Protein 5I1K (pdb70)

Foldseek 3Di:
DKAKAKPDQEAAEAFFAKDKIKIFIPWWAQLQFKWKWWDAPPDDTDTADGSQFHGDPPHDPQWGKDDTIGIIIIMRHGHDLVRFTKMKMWGDRDPPTDIYPIYGYAYDDDFDFWDKDKDWFDPVVLVVFKTKIKMKTPFGPDPDKDKWKAFQNRTDDDQKDKDKDDQDSPRRGIMMMMIGMDTSVVVVVTFKIKIWMDDPPDPHIDIDIGTDD/DWAKAKDAAAEEEFFAKDKIKIAIDPDQLQVWKKWKWWAAVPGDIHTAWIARQVVGDIDGDPVNVVQWDWGHDSVRRMIMIMGNGDDQVSFTWMKMFTPPVDGDYIYPTYGYGYHNDDADAWDKDWQAWPCKTKIWIKTDFGDDDDKDKDKPVPPDDPQKDKDDWDQDPVRGTMTMIMGMDGNVCQVPDWIWMWMADVVNRDTDIDIHHHD

B-factor: mean 20.04, std 10.64, range [7.83, 86.42]

Radius of gyration: 24.23 Å; Cα contacts (8 Å, |Δi|>4): 1144; chains: 2; bounding box: 57×69×51 Å

Sequence (424 aa):
EIVLTQSPGTLSLSPGERATLSCRASQSVSSSYLAWYQQKPGQAPRLLIYGASSRATGIPDRFSGS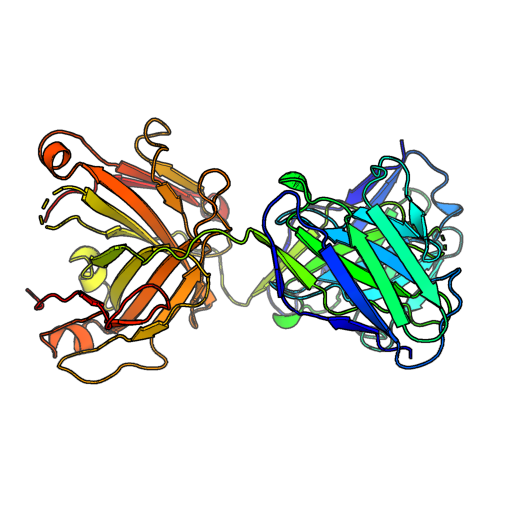GSGTDFTLTISRLEPEDFAVYYCQQYGSSPLTFGQGTKVEIKRTVAAPSVFIFPPSDEQLKSGTASVVCLLNNFYPREAKVQWKVDNALQSGNSQESVTEQDSKDSTYSLSSTLTLSKADYEKHKVYACCEVTHQGLSSPVTKSFNRGEVQLVQSGAEVKKPGESLKISCKGSGYSFTSYWIGWVRQMPGKGLEWMGIIYPGDSDTRYSPSFQGQVTISADKSISTAYLQWSSLKASDTAMYYCARYDGELDFWGQGTLVTVSSASTKGPSVFPLAPSGTAALGCLVKDYFPEPVTVSWNSGALTSGVHTFPAVLQSSGLYSLSSVVTVPSSSLGTQTYICNVNHKPSNTKVDKKVEPK

Secondary structure (DSSP, 8-state):
--EEEEPPPEEE-TT--EEEEEEEESS-GGGS-EEEEEE-TT---EEEEEEETTTTEEEE-TTTTTT-EEEEEGGGTEEEEEESS--GGG-EEEEEEEE---EEEE---EEEEE-S---BPPEEEEE----EEEEEEEEEEEBSS--EEEEGGGTB-TTEEEPPPEE-TTS-EEEEEEEEEEGGGTTT---EEEEEEGGGTEEEEEE----/---EEEE-SEEEE-TTSPEEEEEEESS---GGGEEEEEE-TTS--EEEEETTTEEPTT--TTEEEEEETTEEEEEESS--GGG-SEEEEEE-SSSSPEE---EEEEE----BPPEEEEEPPPHHHHHTTEEEEEEEEEEEBSS--EEEEEETTEEP-SSEEEEEPPPPTTT--EEEEEEEEEEHHHHHT--EEEEEEE-TT-SS-EEEEEE--

Nearest PDB structures (foldseek):
  5i1k-assembly1_L  TM=1.005E+00  e=5.679E-43  Homo sapiens
  6o41-assembly3_C  TM=9.891E-01  e=1.111E-40  Homo sapiens
  7t25-assembly2_B  TM=9.745E-01  e=5.113E-41  Homo sapiens
  5csz-assembly1_L  TM=9.587E-01  e=3.650E-40  Homo sapiens
  7coe-assembly2_C  TM=9.360E-01  e=1.002E-40  Homo sapiens

Structure (mmCIF, N/CA/C/O backbone):
data_5I1K
#
_entry.id   5I1K
#
_cell.length_a   63.760
_cell.length_b   74.090
_cell.length_c   102.970
_cell.angle_alpha   90.00
_cell.angle_beta   90.00
_cell.angle_gamma   90.00
#
_symmetry.space_group_name_H-M   'P 21 21 21'
#
loop_
_entity.id
_entity.type
_entity.pdbx_description
1 polymer 'FAB LIGHT CHAIN'
2 polymer 'FAB HEAVY CHAIN'
3 non-polymer GLYCEROL
4 non-polymer 'SULFATE ION'
5 non-polymer '2-[N-CYCLOHEXYLAMINO]ETHANE SULFONIC ACID'
6 water water
#
loop_
_atom_site.group_PDB
_atom_site.id
_atom_site.type_symbol
_atom_site.label_atom_id
_atom_site.label_alt_id
_atom_site.label_comp_id
_atom_site.label_asym_id
_atom_site.label_entity_id
_atom_site.label_seq_id
_atom_site.pdbx_PDB_ins_code
_atom_site.Cartn_x
_atom_site.Cartn_y
_atom_site.Cartn_z
_atom_site.occupancy
_atom_site.B_iso_or_equiv
_atom_site.auth_seq_id
_atom_site.auth_comp_id
_atom_site.auth_asym_id
_atom_site.auth_atom_id
_atom_site.pdbx_PDB_model_num
ATOM 1 N N . GLU A 1 1 ? 44.582 51.566 4.091 1.00 21.48 1 GLU L N 1
ATOM 2 C CA . GLU A 1 1 ? 43.356 51.819 4.908 1.00 23.00 1 GLU L CA 1
ATOM 3 C C . GLU A 1 1 ? 43.484 51.238 6.318 1.00 28.52 1 GLU L C 1
ATOM 4 O O . GLU A 1 1 ? 44.428 50.501 6.608 1.00 25.20 1 GLU L O 1
ATOM 10 N N . ILE A 1 2 ? 42.525 51.569 7.182 1.00 20.24 2 ILE L N 1
ATOM 11 C CA . ILE A 1 2 ? 42.503 51.048 8.551 1.00 18.51 2 ILE L CA 1
ATOM 12 C C . ILE A 1 2 ? 41.495 49.902 8.654 1.00 19.66 2 ILE L C 1
ATOM 13 O O . ILE A 1 2 ? 40.289 50.098 8.470 1.00 19.14 2 ILE L O 1
ATOM 18 N N . VAL A 1 3 ? 42.003 48.704 8.937 1.00 15.05 3 VAL L N 1
ATOM 19 C CA . VAL A 1 3 ? 41.168 47.512 9.066 1.00 14.79 3 VAL L CA 1
ATOM 20 C C . VAL A 1 3 ? 40.744 47.356 10.526 1.00 13.13 3 VAL L C 1
ATOM 21 O O . VAL A 1 3 ? 41.577 47.415 11.432 1.00 13.31 3 VAL L O 1
ATOM 25 N N . LEU A 1 4 ? 39.438 47.199 10.738 1.00 13.31 4 LEU L N 1
ATOM 26 C CA . LEU A 1 4 ? 38.878 47.010 12.073 1.00 11.81 4 LEU L CA 1
ATOM 27 C C . LEU A 1 4 ? 38.449 45.560 12.258 1.00 14.07 4 LEU L C 1
ATOM 28 O O . LEU A 1 4 ? 37.686 45.016 11.451 1.00 15.35 4 LEU L O 1
ATOM 33 N N . THR A 1 5 ? 38.947 44.940 13.325 1.00 12.84 5 THR L N 1
ATOM 34 C CA . THR A 1 5 ? 38.617 43.557 13.634 1.00 11.20 5 THR L CA 1
ATOM 35 C C . THR A 1 5 ? 37.873 43.483 14.954 1.00 13.09 5 THR L C 1
ATOM 36 O O . THR A 1 5 ? 38.387 43.897 15.996 1.00 12.99 5 THR L O 1
ATOM 40 N N . GLN A 1 6 ? 36.658 42.956 14.899 1.00 10.53 6 GLN L N 1
ATOM 41 C CA . GLN A 1 6 ? 35.836 42.817 16.090 1.00 9.43 6 GLN L CA 1
ATOM 42 C C . GLN A 1 6 ? 35.956 41.425 16.684 1.00 13.08 6 GLN L C 1
ATOM 43 O O . GLN A 1 6 ? 36.166 40.448 15.969 1.00 16.02 6 GLN L O 1
ATOM 49 N N . SER A 1 7 ? 35.833 41.353 18.004 1.00 15.24 7 SER L N 1
ATOM 50 C CA . SER A 1 7 ? 35.826 40.080 18.712 1.00 17.09 7 SER L CA 1
ATOM 51 C C . SER A 1 7 ? 34.940 40.203 19.953 1.00 16.98 7 SER L C 1
ATOM 52 O O . SER A 1 7 ? 34.791 41.299 20.502 1.00 17.58 7 SER L O 1
ATOM 55 N N . PRO A 1 8 ? 34.290 39.097 20.359 1.00 18.74 8 PRO L N 1
ATOM 56 C CA . PRO A 1 8 ? 34.221 37.827 19.633 1.00 14.33 8 PRO L CA 1
ATOM 57 C C . PRO A 1 8 ? 33.232 37.950 18.472 1.00 16.08 8 PRO L C 1
ATOM 58 O O . PRO A 1 8 ? 32.549 38.967 18.365 1.00 16.37 8 PRO L O 1
ATOM 62 N N . GLY A 1 9 ? 33.159 36.935 17.615 1.00 15.00 9 GLY L N 1
ATOM 63 C CA . GLY A 1 9 ? 32.150 36.913 16.552 1.00 17.75 9 GLY L CA 1
ATOM 64 C C . GLY A 1 9 ? 30.745 36.901 17.131 1.00 17.58 9 GLY L C 1
ATOM 65 O O . GLY A 1 9 ? 29.857 37.626 16.667 1.00 14.12 9 GLY L O 1
ATOM 66 N N . THR A 1 10 ? 30.555 36.071 18.155 1.00 14.87 10 THR L N 1
ATOM 67 C CA . THR A 1 10 ? 29.285 35.951 18.857 1.00 13.25 10 THR L CA 1
ATOM 68 C C . THR A 1 10 ? 29.516 35.962 20.360 1.00 14.49 10 THR L C 1
ATOM 69 O O . THR A 1 10 ? 30.355 35.218 20.880 1.00 19.72 10 THR L O 1
ATOM 73 N N . LEU A 1 11 ? 28.761 36.811 21.045 1.00 13.84 11 LEU L N 1
ATOM 74 C CA . LEU A 1 11 ? 28.797 36.896 22.491 1.00 16.33 11 LEU L CA 1
ATOM 75 C C . LEU A 1 11 ? 27.476 36.348 23.011 1.00 14.30 11 LEU L C 1
ATOM 76 O O . LEU A 1 11 ? 26.407 36.827 22.631 1.00 17.59 11 LEU L O 1
ATOM 81 N N . SER A 1 12 ? 27.553 35.310 23.841 1.00 16.13 12 SER L N 1
ATOM 82 C CA . SER A 1 12 ? 26.365 34.694 24.421 1.00 13.17 12 SER L CA 1
ATOM 83 C C . SER A 1 12 ? 26.295 35.012 25.905 1.00 15.52 12 SER L C 1
ATOM 84 O O . SER A 1 12 ? 27.131 34.554 26.687 1.00 17.53 12 SER L O 1
ATOM 87 N N . LEU A 1 13 ? 25.291 35.794 26.287 1.00 13.58 13 LEU L N 1
ATOM 88 C CA . LEU A 1 13 ? 25.153 36.236 27.671 1.00 18.15 13 LEU L CA 1
ATOM 89 C C . LEU A 1 13 ? 23.696 36.295 28.100 1.00 18.75 13 LEU L C 1
ATOM 90 O O . LEU A 1 13 ? 22.795 36.467 27.276 1.00 16.71 13 LEU L O 1
ATOM 95 N N . SER A 1 14 ? 23.472 36.152 29.403 1.00 20.40 14 SER L N 1
ATOM 96 C CA . SER A 1 14 ? 22.138 36.236 29.975 1.00 21.28 14 SER L CA 1
ATOM 97 C C . SER A 1 14 ? 21.780 37.691 30.260 1.00 23.43 14 SER L C 1
ATOM 98 O O . SER A 1 14 ? 22.669 38.493 30.564 1.00 19.98 14 SER L O 1
ATOM 101 N N . PRO A 1 15 ? 20.480 38.042 30.176 1.00 21.50 15 PRO L N 1
ATOM 102 C CA . PRO A 1 15 ? 20.089 39.397 30.578 1.00 28.22 15 PRO L CA 1
ATOM 103 C C . PRO A 1 15 ? 20.571 39.708 31.999 1.00 31.06 15 PRO L C 1
ATOM 104 O O . PRO A 1 15 ? 20.491 38.847 32.881 1.00 29.86 15 PRO L O 1
ATOM 108 N N . GLY A 1 16 ? 21.098 40.915 32.199 1.00 27.61 16 GLY L N 1
ATOM 109 C CA . GLY A 1 16 ? 21.671 41.316 33.484 1.00 22.70 16 GLY L CA 1
ATOM 110 C C . GLY A 1 16 ? 23.184 41.215 33.547 1.00 26.72 16 GLY L C 1
ATOM 111 O O . GLY A 1 16 ? 23.816 41.823 34.413 1.00 24.31 16 GLY L O 1
ATOM 112 N N . GLU A 1 17 ? 23.771 40.447 32.630 1.00 19.03 17 GLU L N 1
ATOM 113 C CA . GLU A 1 17 ? 25.222 40.316 32.557 1.00 19.88 17 GLU L CA 1
ATOM 114 C C . GLU A 1 17 ? 25.828 41.498 31.804 1.00 17.54 17 GLU L C 1
ATOM 115 O O . GLU A 1 17 ? 25.138 42.173 31.038 1.00 18.03 17 GLU L O 1
ATOM 121 N N . ARG A 1 18 ? 27.112 41.743 32.051 1.00 21.67 18 ARG L N 1
ATOM 122 C CA . ARG A 1 18 ? 27.858 42.796 31.376 1.00 20.84 18 ARG L CA 1
ATOM 123 C C . ARG A 1 18 ? 28.410 42.269 30.059 1.00 18.91 18 ARG L C 1
ATOM 124 O O . ARG A 1 18 ? 29.083 41.236 30.031 1.00 22.68 18 ARG L O 1
ATOM 132 N N . ALA A 1 19 ? 28.116 42.982 28.972 1.00 17.68 19 ALA L N 1
ATOM 133 C CA . ALA A 1 19 ? 28.671 42.652 27.665 1.00 16.04 19 ALA L CA 1
ATOM 134 C C . ALA A 1 19 ? 29.872 43.541 27.366 1.00 14.24 19 ALA L C 1
ATOM 135 O O . ALA A 1 19 ? 29.792 44.762 27.495 1.00 18.55 19 ALA L O 1
ATOM 137 N N . THR A 1 20 ? 30.982 42.915 26.986 1.00 15.21 20 THR L N 1
ATOM 138 C CA . THR A 1 20 ? 32.190 43.631 26.588 1.00 14.96 20 THR L CA 1
ATOM 139 C C . THR A 1 20 ? 32.559 43.251 25.151 1.00 14.38 20 THR L C 1
ATOM 140 O O . THR A 1 20 ? 32.932 42.111 24.874 1.00 16.07 20 THR L O 1
ATOM 144 N N . LEU A 1 21 ? 32.442 44.220 24.248 1.00 13.04 21 LEU L N 1
ATOM 145 C CA . LEU A 1 21 ? 32.680 43.997 22.821 1.00 11.93 21 LEU L CA 1
ATOM 146 C C . LEU A 1 21 ? 33.956 44.706 22.387 1.00 12.40 21 LEU L C 1
ATOM 147 O O . LEU A 1 21 ? 34.154 45.871 22.716 1.00 12.77 21 LEU L O 1
ATOM 152 N N . SER A 1 22 ? 34.800 44.003 21.636 1.00 11.39 22 SER L N 1
ATOM 153 C CA . SER A 1 22 ? 36.128 44.514 21.276 1.00 12.96 22 SER L CA 1
ATOM 154 C C . SER A 1 22 ? 36.224 44.922 19.807 1.00 13.72 22 SER L C 1
ATOM 155 O O . SER A 1 22 ? 35.662 44.263 18.926 1.00 13.96 22 SER L O 1
ATOM 160 N N . CYS A 1 23 ? 36.932 46.020 19.556 1.00 11.64 23 CYS L N 1
ATOM 161 C CA . CYS A 1 23 ? 37.232 46.467 18.196 1.00 11.40 23 CYS L CA 1
ATOM 162 C C . CYS A 1 23 ? 38.709 46.842 18.139 1.00 14.14 23 CYS L C 1
ATOM 163 O O . CYS A 1 23 ? 39.145 47.765 18.832 1.00 14.69 23 CYS L O 1
ATOM 166 N N . ARG A 1 24 ? 39.479 46.103 17.339 1.00 12.38 24 ARG L N 1
ATOM 167 C CA . ARG A 1 24 ? 40.911 46.362 17.195 1.00 14.05 24 ARG L CA 1
ATOM 168 C C . ARG A 1 24 ? 41.229 46.914 15.807 1.00 15.22 24 ARG L C 1
ATOM 169 O O . ARG A 1 24 ? 40.816 46.347 14.795 1.00 15.06 24 ARG L O 1
ATOM 177 N N . ALA A 1 25 ? 41.972 48.018 15.776 1.00 12.05 25 ALA L N 1
ATOM 178 C CA . ALA A 1 25 ? 42.356 48.668 14.526 1.00 13.60 25 ALA L CA 1
ATOM 179 C C . ALA A 1 25 ? 43.773 48.277 14.110 1.00 14.66 25 ALA L C 1
ATOM 180 O O . ALA A 1 25 ? 44.639 48.031 14.962 1.00 14.70 25 ALA L O 1
ATOM 182 N N . SER A 1 26 ? 44.002 48.225 12.798 1.00 14.24 26 SER L N 1
ATOM 183 C CA . SER A 1 26 ? 45.314 47.877 12.232 1.00 13.90 26 SER L CA 1
ATOM 184 C C . SER A 1 26 ? 46.401 48.933 12.481 1.00 16.12 26 SER L C 1
ATOM 185 O O . SER A 1 26 ? 47.593 48.639 12.371 1.00 17.01 26 SER L O 1
ATOM 188 N N . GLN A 1 27 ? 45.982 50.155 12.806 1.00 14.94 27 GLN L N 1
ATOM 189 C CA . GLN A 1 27 ? 46.881 51.224 13.235 1.00 13.58 27 GLN L CA 1
ATOM 190 C C . GLN A 1 27 ? 46.101 52.152 14.158 1.00 15.19 27 GLN L C 1
ATOM 191 O O . GLN A 1 27 ? 44.872 52.046 14.253 1.00 15.84 27 GLN L O 1
ATOM 197 N N . SER A 1 28 ? 46.801 53.061 14.831 1.00 16.07 28 SER L N 1
ATOM 198 C CA . SER A 1 28 ? 46.158 53.938 15.804 1.00 15.47 28 SER L CA 1
ATOM 199 C C . SER A 1 28 ? 45.110 54.856 15.174 1.00 16.18 28 SER L C 1
ATOM 200 O O . SER A 1 28 ? 45.335 55.448 14.117 1.00 17.65 28 SER L O 1
ATOM 203 N N . VAL A 1 29 ? 43.962 54.941 15.842 1.00 16.21 29 VAL L N 1
ATOM 204 C CA . VAL A 1 29 ? 42.856 55.814 15.463 1.00 17.56 29 VAL L CA 1
ATOM 205 C C . VAL A 1 29 ? 42.631 56.768 16.634 1.00 17.09 29 VAL L C 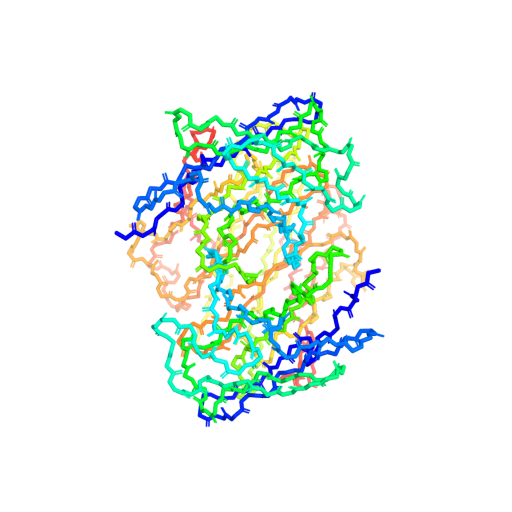1
ATOM 206 O O . VAL A 1 29 ? 42.567 56.324 17.787 1.00 19.19 29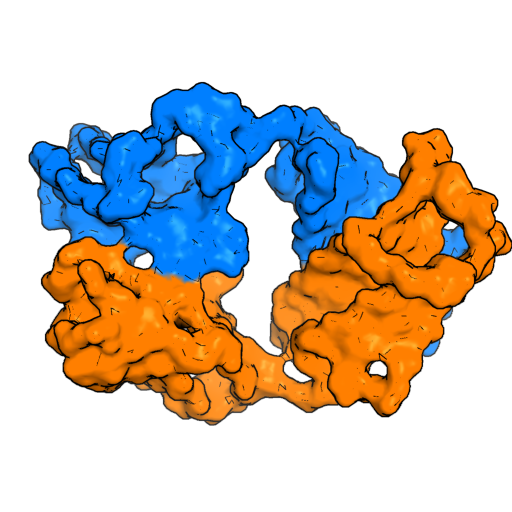 VAL L O 1
ATOM 210 N N . SER A 1 30 ? 42.518 58.064 16.351 1.00 21.20 30 SER L N 1
ATOM 211 C CA . SER A 1 30 ? 42.109 59.030 17.372 1.00 20.05 30 SER L CA 1
ATOM 212 C C . SER A 1 30 ? 40.726 58.667 17.909 1.00 22.05 30 SER L C 1
ATOM 213 O O . SER A 1 30 ? 39.816 58.356 17.137 1.00 21.91 30 SER L O 1
ATOM 216 N N . SER A 1 31 ? 40.579 58.708 19.232 1.00 21.14 31 SER L N 1
ATOM 217 C CA . SER A 1 31 ? 39.315 58.382 19.890 1.00 20.17 31 SER L CA 1
ATOM 218 C C . SER A 1 31 ? 38.142 59.214 19.364 1.00 23.88 31 SER L C 1
ATOM 219 O O . SER A 1 31 ? 37.001 58.756 19.381 1.00 25.42 31 SER L O 1
ATOM 222 N N . SER A 1 32 ? 38.434 60.417 18.867 1.00 20.44 32 SER L N 1
ATOM 223 C CA . SER A 1 32 ? 37.419 61.312 18.300 1.00 19.88 32 SER L CA 1
ATOM 224 C C . SER A 1 32 ? 36.677 60.713 17.105 1.00 17.69 32 SER L C 1
ATOM 225 O O . SER A 1 32 ? 35.590 61.176 16.754 1.00 23.88 32 SER L O 1
ATOM 228 N N . TYR A 1 33 ? 37.261 59.684 16.494 1.00 17.13 33 TYR L N 1
ATOM 229 C CA . TYR A 1 33 ? 36.758 59.177 15.223 1.00 15.43 33 TYR L CA 1
ATOM 230 C C . TYR A 1 33 ? 36.440 57.684 15.211 1.00 16.09 33 TYR L C 1
ATOM 231 O O . TYR A 1 33 ? 36.599 57.022 14.185 1.00 16.09 33 TYR L O 1
ATOM 240 N N . LEU A 1 34 ? 35.963 57.173 16.345 1.00 13.57 34 LEU L N 1
ATOM 241 C CA . LEU A 1 34 ? 35.538 55.780 16.462 1.00 12.25 34 LEU L CA 1
ATOM 242 C C . LEU A 1 34 ? 34.080 55.752 16.914 1.00 12.62 34 LEU L C 1
ATOM 243 O O . LEU A 1 34 ? 33.725 56.363 17.924 1.00 14.74 34 LEU L O 1
ATOM 248 N N . ALA A 1 35 ? 33.234 55.071 16.144 1.00 11.11 35 ALA L N 1
ATOM 249 C CA . ALA A 1 35 ? 31.806 54.973 16.452 1.00 11.33 35 ALA L CA 1
ATOM 250 C C . ALA A 1 35 ? 31.332 53.529 16.549 1.00 10.69 35 ALA L C 1
ATOM 251 O O . ALA A 1 35 ? 31.977 52.616 16.021 1.00 12.66 35 ALA L O 1
ATOM 253 N N . TRP A 1 36 ? 30.198 53.340 17.228 1.00 11.48 36 TRP L N 1
ATOM 254 C CA . TRP A 1 36 ? 29.525 52.048 17.306 1.00 11.18 36 TRP L CA 1
ATOM 255 C C . TRP A 1 36 ? 28.075 52.166 16.862 1.00 12.71 36 TRP L C 1
ATOM 256 O O . TRP A 1 36 ? 27.394 53.150 17.190 1.00 11.02 36 TRP L O 1
ATOM 267 N N . TYR A 1 37 ? 27.615 51.146 16.136 1.00 11.44 37 TYR L N 1
ATOM 268 C CA . TYR A 1 37 ? 26.229 51.040 15.675 1.00 11.63 37 TYR L CA 1
ATOM 269 C C . TYR A 1 37 ? 25.591 49.752 16.157 1.00 10.37 37 TYR L C 1
ATOM 270 O O . TYR A 1 37 ? 26.264 48.735 16.310 1.00 12.14 37 TYR L O 1
ATOM 279 N N . GLN A 1 38 ? 24.284 49.823 16.396 1.00 11.65 38 GLN L N 1
ATOM 280 C CA . GLN A 1 38 ? 23.459 48.667 16.729 1.00 10.34 38 GLN L CA 1
ATOM 281 C C . GLN A 1 38 ? 22.562 48.356 15.536 1.00 10.38 38 GLN L C 1
ATOM 282 O O . GLN A 1 38 ? 21.996 49.264 14.933 1.00 12.11 38 GLN L O 1
ATOM 288 N N . GLN A 1 39 ? 22.440 47.077 15.192 1.00 9.72 39 GLN L N 1
ATOM 289 C CA . GLN A 1 39 ? 21.504 46.672 14.140 1.00 10.97 39 GLN L CA 1
ATOM 290 C C . GLN A 1 39 ? 20.668 45.470 14.543 1.00 12.45 39 GLN L C 1
ATOM 291 O O . GLN A 1 39 ? 21.205 44.410 14.866 1.00 11.73 39 GLN L O 1
ATOM 297 N N . LYS A 1 40 ? 19.351 45.651 14.508 1.00 18.10 40 LYS L N 1
ATOM 298 C CA . LYS A 1 40 ? 18.407 44.561 14.746 1.00 23.33 40 LYS L CA 1
ATOM 299 C C . LYS A 1 40 ? 17.926 44.002 13.407 1.00 25.64 40 LYS L C 1
ATOM 300 O O . LYS A 1 40 ? 17.944 44.722 12.408 1.00 19.30 40 LYS L O 1
ATOM 306 N N . PRO A 1 41 ? 17.515 42.714 13.370 1.00 29.14 41 PRO L N 1
ATOM 307 C CA . PRO A 1 41 ? 17.115 42.102 12.098 1.00 36.40 41 PRO L CA 1
ATOM 308 C C . PRO A 1 41 ? 15.979 42.864 11.423 1.00 31.13 41 PRO L C 1
ATOM 309 O O . PRO A 1 41 ? 15.016 43.265 12.084 1.00 40.82 41 PRO L O 1
ATOM 313 N N . GLY A 1 42 ? 16.120 43.078 10.118 1.00 34.59 42 GLY L N 1
ATOM 314 C CA . GLY A 1 42 ? 15.142 43.825 9.334 1.00 35.92 42 GLY L CA 1
ATOM 315 C C . GLY A 1 42 ? 15.108 45.311 9.639 1.00 37.13 42 GLY L C 1
ATOM 316 O O . GLY A 1 42 ? 14.135 45.989 9.310 1.00 39.65 42 GLY L O 1
ATOM 317 N N . GLN A 1 43 ? 16.165 45.818 10.273 1.00 27.09 43 GLN L N 1
ATOM 318 C CA . GLN A 1 43 ? 16.260 47.241 10.600 1.00 22.85 43 GLN L CA 1
ATOM 319 C C . GLN A 1 43 ? 17.579 47.846 10.142 1.00 16.80 43 GLN L C 1
ATOM 320 O O . GLN A 1 43 ? 18.594 47.149 10.025 1.00 16.11 43 GLN L O 1
ATOM 326 N N . ALA A 1 44 ? 17.553 49.153 9.898 1.00 16.60 44 ALA L N 1
ATOM 327 C CA . ALA A 1 44 ? 18.756 49.920 9.622 1.00 14.32 44 ALA L CA 1
ATOM 328 C C . ALA A 1 44 ? 19.646 49.989 10.864 1.00 14.10 44 ALA L C 1
ATOM 329 O O . ALA A 1 44 ? 19.147 49.908 11.997 1.00 13.12 44 ALA L O 1
ATOM 331 N N . PRO A 1 45 ? 20.968 50.135 10.659 1.00 13.86 45 PRO L N 1
ATOM 332 C CA . PRO A 1 45 ? 21.856 50.424 11.775 1.00 12.36 45 PRO L CA 1
ATOM 333 C C . PRO A 1 45 ? 21.473 51.729 12.472 1.00 12.36 45 PRO L C 1
ATOM 334 O O . PRO A 1 45 ? 20.942 52.645 11.833 1.00 16.64 45 PRO L O 1
ATOM 338 N N . ARG A 1 46 ? 21.734 51.786 13.772 1.00 13.17 46 ARG L N 1
ATOM 339 C CA . ARG A 1 46 ? 21.468 52.961 14.597 1.00 15.07 46 ARG L CA 1
ATOM 340 C C . ARG A 1 46 ? 22.762 53.364 15.306 1.00 12.77 46 ARG L C 1
ATOM 341 O O . ARG A 1 46 ? 23.426 52.523 15.900 1.00 14.98 46 ARG L O 1
ATOM 349 N N . LEU A 1 47 ? 23.111 54.647 15.247 1.00 14.49 47 LEU L N 1
ATOM 350 C CA . LEU A 1 47 ? 24.272 55.156 15.987 1.00 11.94 47 LEU L CA 1
ATOM 351 C C . LEU A 1 47 ? 24.081 55.010 17.499 1.00 13.71 47 LEU L C 1
ATOM 352 O O . LEU A 1 47 ? 23.056 55.424 18.044 1.00 15.63 47 LEU L O 1
ATOM 357 N N . LEU A 1 48 ? 25.067 54.413 18.164 1.00 15.04 48 LEU L N 1
ATOM 358 C CA . LEU A 1 48 ? 25.028 54.220 19.616 1.00 15.55 48 LEU L CA 1
ATOM 359 C C . LEU A 1 48 ? 25.995 55.158 20.316 1.00 13.99 48 LEU L C 1
ATOM 360 O O . LEU A 1 48 ? 25.614 55.911 21.216 1.00 17.53 48 LEU L O 1
ATOM 365 N N . ILE A 1 49 ? 27.257 55.066 19.896 1.00 14.07 49 ILE L N 1
ATOM 366 C CA . ILE A 1 49 ? 28.386 55.760 20.504 1.00 13.12 49 ILE L CA 1
ATOM 367 C C . ILE A 1 49 ? 29.158 56.472 19.396 1.00 12.75 49 ILE L C 1
ATOM 368 O O . ILE A 1 49 ? 29.361 55.905 18.325 1.00 11.48 49 ILE L O 1
ATOM 373 N N . TYR A 1 50 ? 29.574 57.712 19.647 1.00 15.29 50 TYR L N 1
ATOM 374 C CA . TYR A 1 50 ? 30.458 58.434 18.722 1.00 14.05 50 TYR L CA 1
ATOM 375 C C . TYR A 1 50 ? 31.632 59.011 19.512 1.00 13.57 50 TYR L C 1
ATOM 376 O O . TYR A 1 50 ? 31.534 59.174 20.724 1.00 14.07 50 TYR L O 1
ATOM 385 N N . GLY A 1 51 ? 32.736 59.312 18.833 1.00 12.49 51 GLY L N 1
ATOM 386 C CA . GLY A 1 51 ? 33.932 59.802 19.520 1.00 15.22 51 GLY L CA 1
ATOM 387 C C . GLY A 1 51 ? 34.407 58.850 20.609 1.00 18.90 51 GLY L C 1
ATOM 388 O O . GLY A 1 51 ? 34.820 59.285 21.688 1.00 17.40 51 GLY L O 1
ATOM 389 N N . ALA A 1 52 ? 34.329 57.551 20.307 1.00 15.37 52 ALA L N 1
ATOM 390 C CA . ALA A 1 52 ? 34.737 56.436 21.184 1.00 15.31 52 ALA L CA 1
ATOM 391 C C . ALA A 1 52 ? 33.928 56.235 22.469 1.00 15.63 52 ALA L C 1
ATOM 392 O O . ALA A 1 52 ? 33.775 55.102 22.918 1.00 16.48 52 ALA L O 1
ATOM 394 N N . SER A 1 53 ? 33.416 57.317 23.053 1.00 16.63 53 SER L N 1
ATOM 395 C CA . SER A 1 53 ? 32.854 57.264 24.405 1.00 18.79 53 SER L CA 1
ATOM 396 C C . SER A 1 53 ? 31.573 58.080 24.632 1.00 21.77 53 SER L C 1
ATOM 397 O O . SER A 1 53 ? 31.011 58.052 25.732 1.00 27.11 53 SER L O 1
ATOM 400 N N . SER A 1 54 ? 31.110 58.809 23.618 1.00 17.98 54 SER L N 1
ATOM 401 C CA . SER A 1 54 ? 29.920 59.657 23.784 1.00 18.87 54 SER L CA 1
ATOM 402 C C . SER A 1 54 ? 28.658 58.955 23.309 1.00 18.20 54 SER L C 1
ATOM 403 O O . SER A 1 54 ? 28.632 58.406 22.213 1.00 15.26 54 SER L O 1
ATOM 406 N N . ARG A 1 55 ? 27.608 58.991 24.127 1.00 20.82 55 ARG L N 1
ATOM 407 C CA . ARG A 1 55 ? 26.326 58.390 23.757 1.00 23.19 55 ARG L CA 1
ATOM 408 C C . ARG A 1 55 ? 25.556 59.251 22.765 1.00 21.49 55 ARG L C 1
ATOM 409 O O . ARG A 1 55 ? 25.441 60.465 22.941 1.00 26.45 55 ARG L O 1
ATOM 417 N N . ALA A 1 56 ? 25.026 58.613 21.725 1.00 21.04 56 ALA L N 1
ATOM 418 C CA . ALA A 1 56 ? 24.159 59.286 20.764 1.00 22.51 56 ALA L CA 1
ATOM 419 C C . ALA A 1 56 ? 22.823 59.632 21.421 1.00 29.34 56 ALA L C 1
ATOM 420 O O . ALA A 1 56 ? 22.494 59.102 22.489 1.00 23.93 56 ALA L O 1
ATOM 422 N N . THR A 1 57 ? 22.066 60.526 20.788 1.00 31.48 57 THR L N 1
ATOM 423 C CA . THR A 1 57 ? 20.781 60.969 21.331 1.00 41.32 57 THR L CA 1
ATOM 424 C C . THR A 1 57 ? 19.803 59.801 21.445 1.00 32.80 57 THR L C 1
ATOM 425 O O . THR A 1 57 ? 19.611 59.044 20.491 1.00 36.48 57 THR L O 1
ATOM 429 N N . GLY A 1 58 ? 19.212 59.647 22.627 1.00 32.87 58 GLY L N 1
ATOM 430 C CA . GLY A 1 58 ? 18.247 58.580 22.881 1.00 32.48 58 GLY L CA 1
ATOM 431 C C . GLY A 1 58 ? 18.823 57.284 23.427 1.00 32.77 58 GLY L C 1
ATOM 432 O O . GLY A 1 58 ? 18.073 56.375 23.784 1.00 35.22 58 GLY L O 1
ATOM 433 N N . ILE A 1 59 ? 20.150 57.195 23.500 1.00 24.70 59 ILE L N 1
ATOM 434 C CA . ILE A 1 59 ? 20.823 55.968 23.941 1.00 22.92 59 ILE L CA 1
ATOM 435 C C . ILE A 1 59 ? 20.962 55.920 25.468 1.00 24.35 59 ILE L C 1
ATOM 436 O O . ILE A 1 59 ? 21.507 56.852 26.067 1.00 24.08 59 ILE L O 1
ATOM 441 N N . PRO A 1 60 ? 20.466 54.833 26.100 1.00 25.94 60 PRO L N 1
ATOM 442 C CA . PRO A 1 60 ? 20.487 54.709 27.563 1.00 26.84 60 PRO L CA 1
ATOM 443 C C . PRO A 1 60 ? 21.886 54.598 28.170 1.00 29.98 60 PRO L C 1
ATOM 444 O O . PRO A 1 60 ? 22.838 54.198 27.491 1.00 24.58 60 PRO L O 1
ATOM 448 N N . ASP A 1 61 ? 21.972 54.931 29.457 1.00 26.25 61 ASP L N 1
ATOM 449 C CA . ASP A 1 61 ? 23.228 55.054 30.198 1.00 30.70 61 ASP L CA 1
ATOM 450 C C . ASP A 1 61 ? 24.044 53.767 30.305 1.00 20.97 61 ASP L C 1
ATOM 451 O O . ASP A 1 61 ? 25.250 53.821 30.539 1.00 23.29 61 ASP L O 1
ATOM 456 N N . ARG A 1 62 ? 23.389 52.615 30.147 1.00 24.21 62 ARG L N 1
ATOM 457 C CA . ARG A 1 62 ? 24.077 51.326 30.244 1.00 21.49 62 ARG L CA 1
ATOM 458 C C . ARG A 1 62 ? 25.048 51.067 29.084 1.00 16.73 62 ARG L C 1
ATOM 459 O O . ARG A 1 62 ? 25.892 50.177 29.177 1.00 20.09 62 ARG L O 1
ATOM 467 N N . PHE A 1 63 ? 24.921 51.841 28.005 1.00 16.90 63 PHE L N 1
ATOM 468 C CA . PHE A 1 63 ? 25.892 51.783 26.905 1.00 14.09 63 PHE L CA 1
ATOM 469 C C . PHE A 1 63 ? 27.032 52.759 27.149 1.00 15.29 63 PHE L C 1
ATOM 470 O O . PHE A 1 63 ? 26.801 53.946 27.398 1.00 18.93 63 PHE L O 1
ATOM 478 N N . SER A 1 64 ? 28.259 52.253 27.083 1.00 16.45 64 SER L N 1
ATOM 479 C CA . SER A 1 64 ? 29.448 53.092 27.210 1.00 15.20 64 SER L CA 1
ATOM 480 C C . SER A 1 64 ? 30.546 52.599 26.283 1.00 16.56 64 SER L C 1
ATOM 481 O O . SER A 1 64 ? 30.524 51.455 25.829 1.00 17.20 64 SER L O 1
ATOM 484 N N . GLY A 1 65 ? 31.506 53.469 25.996 1.00 14.06 65 GLY L N 1
ATOM 485 C CA . GLY A 1 65 ? 32.642 53.085 25.174 1.00 14.40 65 GLY L CA 1
ATOM 486 C C . GLY A 1 65 ? 33.927 53.637 25.747 1.00 15.46 65 GLY L C 1
ATOM 487 O O . GLY A 1 65 ? 33.919 54.656 26.439 1.00 14.83 65 GLY L O 1
ATOM 488 N N . SER A 1 66 ? 35.027 52.956 25.458 1.00 14.19 66 SER L N 1
ATOM 489 C CA . SER A 1 66 ? 36.343 53.396 25.897 1.00 14.90 66 SER L CA 1
ATOM 490 C C . SER A 1 66 ? 37.406 52.873 24.949 1.00 14.04 66 SER L C 1
ATOM 491 O O . SER A 1 66 ? 37.165 51.947 24.170 1.00 15.92 66 SER L O 1
ATOM 494 N N . GLY A 1 67 ? 38.584 53.481 25.005 1.00 12.99 67 GLY L N 1
ATOM 495 C CA . GLY A 1 67 ? 39.700 53.026 24.202 1.00 11.49 67 GLY L CA 1
ATOM 496 C C . GLY A 1 67 ? 40.438 54.162 23.526 1.00 12.39 67 GLY L C 1
ATOM 497 O O . GLY A 1 67 ? 39.990 55.307 23.544 1.00 15.31 67 GLY L O 1
ATOM 498 N N . SER A 1 68 ? 41.581 53.817 22.945 1.00 12.77 68 SER L N 1
ATOM 499 C CA . SER A 1 68 ? 42.441 54.737 22.203 1.00 16.23 68 SER L CA 1
ATOM 500 C C . SER A 1 68 ? 43.493 53.900 21.491 1.00 16.48 68 SER L C 1
ATOM 501 O O . SER A 1 68 ? 43.583 52.688 21.709 1.00 16.78 68 SER L O 1
ATOM 504 N N . GLY A 1 69 ? 44.292 54.542 20.644 1.00 18.69 69 GLY L N 1
ATOM 505 C CA . GLY A 1 69 ? 45.310 53.834 19.871 1.00 17.34 69 GLY L CA 1
ATOM 506 C C . GLY A 1 69 ? 44.643 52.821 18.964 1.00 15.66 69 GLY L C 1
ATOM 507 O O . GLY A 1 69 ? 43.866 53.189 18.086 1.00 18.61 69 GLY L O 1
ATOM 508 N N . THR A 1 70 ? 44.919 51.543 19.211 1.00 14.60 70 THR L N 1
ATOM 509 C CA . THR A 1 70 ? 44.406 50.460 18.363 1.00 16.85 70 THR L CA 1
ATOM 510 C C . THR A 1 70 ? 43.302 49.630 19.013 1.00 17.34 70 THR L C 1
ATOM 511 O O . THR A 1 70 ? 42.763 48.730 18.376 1.00 17.44 70 THR L O 1
ATOM 515 N N . ASP A 1 71 ? 42.974 49.913 20.269 1.00 17.37 71 ASP L N 1
ATOM 516 C CA . ASP A 1 71 ? 42.048 49.055 21.013 1.00 14.58 71 ASP L CA 1
ATOM 517 C C . ASP A 1 71 ? 40.865 49.812 21.592 1.00 12.77 71 ASP L C 1
ATOM 518 O O . ASP A 1 71 ? 41.035 50.753 22.372 1.00 13.02 71 ASP L O 1
ATOM 523 N N . PHE A 1 72 ? 39.662 49.381 21.217 1.00 11.42 72 PHE L N 1
ATOM 524 C CA . PHE A 1 72 ? 38.430 50.015 21.664 1.00 11.25 72 PHE L CA 1
ATOM 525 C C . PHE A 1 72 ? 37.418 48.991 22.160 1.00 13.31 72 PHE L C 1
ATOM 526 O O . PHE A 1 72 ? 37.411 47.835 21.721 1.00 12.30 72 PHE L O 1
ATOM 534 N N . THR A 1 73 ? 36.560 49.426 23.075 1.00 13.11 73 THR L N 1
ATOM 535 C CA . THR A 1 73 ? 35.519 48.559 23.627 1.00 14.37 73 THR L CA 1
ATOM 536 C C . THR A 1 73 ? 34.174 49.263 23.682 1.00 13.92 73 THR L C 1
ATOM 537 O O . THR A 1 73 ? 34.094 50.467 23.942 1.00 19.09 73 THR L O 1
ATOM 544 N N . LEU A 1 74 ? 33.118 48.502 23.413 1.00 12.95 74 LEU L N 1
ATOM 545 C CA . LEU A 1 74 ? 31.767 48.911 23.731 1.00 11.33 74 LEU L CA 1
ATOM 546 C C . LEU A 1 74 ? 31.322 48.072 24.918 1.00 14.26 74 LEU L C 1
ATOM 547 O O . LEU A 1 74 ? 31.490 46.850 24.915 1.00 12.59 74 LEU L O 1
ATOM 552 N N . THR A 1 75 ? 30.779 48.734 25.936 1.00 13.19 75 THR L N 1
ATOM 553 C CA . THR A 1 75 ? 30.296 48.044 27.125 1.00 16.25 75 THR L CA 1
ATOM 554 C C . THR A 1 75 ? 28.797 48.266 27.291 1.00 15.38 75 THR L C 1
ATOM 555 O O . THR A 1 75 ? 28.305 49.389 27.183 1.00 17.98 75 THR L O 1
ATOM 559 N N . ILE A 1 76 ? 28.075 47.173 27.511 1.00 17.25 76 ILE L N 1
ATOM 560 C CA . ILE A 1 76 ? 26.697 47.230 27.965 1.00 20.33 76 ILE L CA 1
ATOM 561 C C . ILE A 1 76 ? 26.746 46.694 29.397 1.00 22.76 76 ILE L C 1
ATOM 562 O O . ILE A 1 76 ? 27.007 45.507 29.610 1.00 22.31 76 ILE L O 1
ATOM 567 N N . SER A 1 77 ? 26.544 47.584 30.368 1.00 23.38 77 SER L N 1
ATOM 568 C CA . SER A 1 77 ? 26.821 47.278 31.780 1.00 23.31 77 SER L CA 1
ATOM 569 C C . SER A 1 77 ? 25.957 46.149 32.337 1.00 28.04 77 SER L C 1
ATOM 570 O O . SER A 1 77 ? 26.461 45.277 33.055 1.00 25.17 77 SER L O 1
ATOM 573 N N . ARG A 1 78 ? 24.665 46.179 32.004 1.00 24.07 78 ARG L N 1
ATOM 574 C CA . ARG A 1 78 ? 23.717 45.112 32.346 1.00 25.57 78 ARG L CA 1
ATOM 575 C C . ARG A 1 78 ? 22.724 44.931 31.198 1.00 23.69 78 ARG L C 1
ATOM 576 O O . ARG A 1 78 ? 21.905 45.814 30.930 1.00 23.83 78 ARG L O 1
ATOM 584 N N . LEU A 1 79 ? 22.804 43.787 30.519 1.00 21.82 79 LEU L N 1
ATOM 585 C CA . LEU A 1 79 ? 21.999 43.530 29.322 1.00 20.15 79 LEU L CA 1
ATOM 586 C C . LEU A 1 79 ? 20.490 43.499 29.563 1.00 25.31 79 LEU L C 1
ATOM 587 O O . LEU A 1 79 ? 20.006 42.847 30.494 1.00 23.00 79 LEU L O 1
ATOM 592 N N . GLU A 1 80 ? 19.769 44.224 28.713 1.00 20.31 80 GLU L N 1
ATOM 593 C CA . GLU A 1 80 ? 18.313 44.167 28.640 1.00 21.51 80 GLU L CA 1
ATOM 594 C C . GLU A 1 80 ? 17.924 43.351 27.402 1.00 25.82 80 GLU L C 1
ATOM 595 O O . GLU A 1 80 ? 18.720 43.251 26.466 1.00 20.66 80 GLU L O 1
ATOM 601 N N . PRO A 1 81 ? 16.707 42.760 27.387 1.00 28.34 81 PRO L N 1
ATOM 602 C CA . PRO A 1 81 ? 16.249 41.963 26.237 1.00 26.49 81 PRO L CA 1
ATOM 603 C C . PRO A 1 81 ? 16.383 42.664 24.879 1.00 26.89 81 PRO L C 1
ATOM 604 O O . PRO A 1 81 ? 16.719 42.019 23.882 1.00 25.39 81 PRO L O 1
ATOM 608 N N . GLU A 1 82 ? 16.139 43.972 24.851 1.00 26.43 82 GLU L N 1
ATOM 609 C CA . GLU A 1 82 ? 16.205 44.754 23.612 1.00 23.15 82 GLU L CA 1
ATOM 610 C C . GLU A 1 82 ? 17.634 44.974 23.090 1.00 20.04 82 GLU L C 1
ATOM 611 O O . GLU A 1 82 ? 17.813 45.421 21.957 1.00 21.13 82 GLU L O 1
ATOM 617 N N . ASP A 1 83 ? 18.634 44.651 23.910 1.00 17.43 83 ASP L N 1
ATOM 618 C CA . ASP A 1 83 ? 20.046 44.879 23.563 1.00 15.04 83 ASP L CA 1
ATOM 619 C C . ASP A 1 83 ? 20.648 43.741 22.748 1.00 16.22 83 ASP L C 1
ATOM 620 O O . ASP A 1 83 ? 21.775 43.846 22.267 1.00 17.57 83 ASP L O 1
ATOM 625 N N . PHE A 1 84 ? 19.918 42.640 22.617 1.00 14.11 84 PHE L N 1
ATOM 626 C CA . PHE A 1 84 ? 20.435 41.512 21.867 1.00 16.00 84 PHE L CA 1
ATOM 627 C C . PHE A 1 84 ? 20.256 41.789 20.377 1.00 15.92 84 PHE L C 1
ATOM 628 O O . PHE A 1 84 ? 19.137 41.903 19.874 1.00 18.87 84 PHE L O 1
ATOM 636 N N . ALA A 1 85 ? 21.394 41.948 19.703 1.00 13.72 85 ALA L N 1
ATOM 637 C CA . ALA A 1 85 ? 21.465 42.523 18.366 1.00 12.46 85 ALA L CA 1
ATOM 638 C C . ALA A 1 85 ? 22.889 42.383 17.845 1.00 12.23 85 ALA L C 1
ATOM 639 O O . ALA A 1 85 ? 23.751 41.816 18.520 1.00 12.73 85 ALA L O 1
ATOM 641 N N . VAL A 1 86 ? 23.129 42.900 16.644 1.00 11.82 86 VAL L N 1
ATOM 642 C CA . VAL A 1 86 ? 24.471 42.952 16.083 1.00 12.06 86 VAL L CA 1
ATOM 643 C C . VAL A 1 86 ? 25.051 44.355 16.260 1.00 11.45 86 VAL L C 1
ATOM 644 O O . VAL A 1 86 ? 24.344 45.354 16.113 1.00 13.70 86 VAL L O 1
ATOM 648 N N . TYR A 1 87 ? 26.336 44.410 16.598 1.00 10.42 87 TYR L N 1
ATOM 649 C CA . TYR A 1 87 ? 27.033 45.673 16.831 1.00 9.45 87 TYR L CA 1
ATOM 650 C C . TYR A 1 87 ? 28.245 45.802 15.918 1.00 9.75 87 TYR L C 1
ATOM 651 O O . TYR A 1 87 ? 29.018 44.857 15.771 1.00 10.51 87 TYR L O 1
ATOM 660 N N . TYR A 1 88 ? 28.387 46.976 15.304 1.00 10.20 88 TYR L N 1
ATOM 661 C CA . TYR A 1 88 ? 29.506 47.274 14.408 1.00 10.44 88 TYR L CA 1
ATOM 662 C C . TYR A 1 88 ? 30.282 48.470 14.921 1.00 10.13 88 TYR L C 1
ATOM 663 O O . TYR A 1 88 ? 29.692 49.467 15.337 1.00 13.65 88 TYR L O 1
ATOM 672 N N . CYS A 1 89 ? 31.606 48.378 14.871 1.00 9.50 89 CYS L N 1
ATOM 673 C CA . CYS A 1 89 ? 32.437 49.555 15.065 1.00 10.22 89 CYS L CA 1
ATOM 674 C C . CYS A 1 89 ? 32.789 50.161 13.708 1.00 10.92 89 CYS L C 1
ATOM 675 O O . CYS A 1 89 ? 32.662 49.505 12.660 1.00 12.06 89 CYS L O 1
ATOM 678 N N . GLN A 1 90 ? 33.203 51.423 13.733 1.00 9.73 90 GLN L N 1
ATOM 679 C CA . GLN A 1 90 ? 33.452 52.180 12.518 1.00 9.73 90 GLN L CA 1
ATOM 680 C C . GLN A 1 90 ? 34.457 53.283 12.805 1.00 12.76 90 GLN L C 1
ATOM 681 O O . GLN A 1 90 ? 34.364 53.954 13.831 1.00 13.20 90 GLN L O 1
ATOM 687 N N . GLN A 1 91 ? 35.428 53.463 11.913 1.00 10.70 91 GLN L N 1
ATOM 688 C CA . GLN A 1 91 ? 36.360 54.577 12.056 1.00 12.43 91 GLN L CA 1
ATOM 689 C C . GLN A 1 91 ? 36.173 55.595 10.929 1.00 14.74 91 GLN L C 1
ATOM 690 O O . GLN A 1 91 ? 35.956 55.221 9.773 1.00 13.96 91 GLN L O 1
ATOM 696 N N . TYR A 1 92 ? 36.245 56.875 11.290 1.00 23.32 92 TYR L N 1
ATOM 697 C CA . TYR A 1 92 ? 36.006 57.979 10.355 1.00 33.73 92 TYR L CA 1
ATOM 698 C C . TYR A 1 92 ? 37.094 59.049 10.407 1.00 32.89 92 TYR L C 1
ATOM 699 O O . TYR A 1 92 ? 36.864 60.199 10.023 1.00 47.31 92 TYR L O 1
ATOM 708 N N . GLY A 1 93 ? 38.281 58.663 10.868 1.00 26.49 93 GLY L N 1
ATOM 709 C CA . GLY A 1 93 ? 39.396 59.593 11.012 1.00 36.78 93 GLY L CA 1
ATOM 710 C C . GLY A 1 93 ? 40.198 59.737 9.737 1.00 51.42 93 GLY L C 1
ATOM 711 O O . GLY A 1 93 ? 40.414 60.849 9.250 1.00 57.32 93 GLY L O 1
ATOM 712 N N . SER A 1 94 ? 40.643 58.604 9.202 1.00 50.55 94 SER L N 1
ATOM 713 C CA . SER A 1 94 ? 41.367 58.577 7.941 1.00 39.53 94 SER L CA 1
ATOM 714 C C . SER A 1 94 ? 40.548 57.846 6.885 1.00 27.06 94 SER L C 1
ATOM 715 O O . SER A 1 94 ? 40.035 56.753 7.134 1.00 31.12 94 SER L O 1
ATOM 718 N N . SER A 1 95 ? 40.415 58.464 5.714 1.00 26.55 95 SER L N 1
ATOM 719 C CA . SER A 1 95 ? 39.722 57.845 4.593 1.00 23.82 95 SER L CA 1
ATOM 720 C C . SER A 1 95 ? 40.599 56.739 3.991 1.00 25.61 95 SER L C 1
ATOM 721 O O . SER A 1 95 ? 41.829 56.861 3.990 1.00 21.43 95 SER L O 1
ATOM 724 N N . PRO A 1 96 ? 39.973 55.659 3.481 1.00 26.36 96 PRO L N 1
ATOM 725 C CA . PRO A 1 96 ? 38.516 55.456 3.409 1.00 22.09 96 PRO L CA 1
ATOM 726 C C . PRO A 1 96 ? 37.875 55.081 4.750 1.00 21.31 96 PRO L C 1
ATOM 727 O O . PRO A 1 96 ? 38.519 54.456 5.590 1.00 19.16 96 PRO L O 1
ATOM 731 N N . LEU A 1 97 ? 36.619 55.484 4.940 1.00 17.80 97 LEU L N 1
ATOM 732 C CA . LEU A 1 97 ? 35.824 55.065 6.096 1.00 14.63 97 LEU L CA 1
ATOM 733 C C . LEU A 1 97 ? 35.725 53.538 6.100 1.00 13.75 97 LEU L C 1
ATOM 734 O O . LEU A 1 97 ? 35.532 52.931 5.048 1.00 15.99 97 LEU L O 1
ATOM 739 N N . THR A 1 98 ? 35.877 52.920 7.270 1.00 11.82 98 THR L N 1
ATOM 740 C CA . THR A 1 98 ? 35.795 51.458 7.374 1.00 11.56 98 THR L CA 1
ATOM 741 C C . THR A 1 98 ? 34.966 50.989 8.573 1.00 11.00 98 THR L C 1
ATOM 742 O O . THR A 1 98 ? 34.849 51.699 9.582 1.00 11.74 98 THR L O 1
ATOM 746 N N . PHE A 1 99 ? 34.392 49.796 8.434 1.00 12.43 99 PHE L N 1
ATOM 747 C CA . PHE A 1 99 ? 33.603 49.143 9.479 1.00 11.30 99 PHE L CA 1
ATOM 748 C C . PHE A 1 99 ? 34.280 47.855 9.929 1.00 10.94 99 PHE L C 1
ATOM 749 O O . PHE A 1 99 ? 34.962 47.193 9.139 1.00 12.42 99 PHE L O 1
ATOM 757 N N . GLY A 1 100 ? 34.063 47.484 11.191 1.00 10.74 100 GLY L N 1
ATOM 758 C CA . GLY A 1 100 ? 34.380 46.135 11.653 1.00 10.21 100 GLY L CA 1
ATOM 759 C C . GLY A 1 100 ? 33.348 45.162 11.104 1.00 11.11 100 GLY L C 1
ATOM 760 O O . GLY A 1 100 ? 32.313 45.580 10.553 1.00 12.01 100 GLY L O 1
ATOM 761 N N . GLN A 1 101 ? 33.617 43.868 11.256 1.00 10.65 101 GLN L N 1
ATOM 762 C CA . GLN A 1 101 ? 32.784 42.832 10.635 1.00 12.14 101 GLN L CA 1
ATOM 763 C C . GLN A 1 101 ? 31.534 42.482 11.450 1.00 13.01 101 GLN L C 1
ATOM 764 O O . GLN A 1 101 ? 30.675 41.722 10.992 1.00 14.81 101 GLN L O 1
ATOM 770 N N . GLY A 1 102 ? 31.438 43.041 12.656 1.00 11.76 102 GLY L N 1
ATOM 771 C CA . GLY A 1 102 ? 30.271 42.860 13.511 1.00 10.89 102 GLY L CA 1
ATOM 772 C C . GLY A 1 102 ? 30.415 41.784 14.572 1.00 11.29 102 GLY L C 1
ATOM 773 O O . GLY A 1 102 ? 31.113 40.780 14.374 1.00 13.28 102 GLY L O 1
ATOM 774 N N . THR A 1 103 ? 29.750 42.017 15.702 1.00 10.75 103 THR L N 1
ATOM 775 C CA . THR A 1 103 ? 29.617 41.045 16.786 1.00 11.01 103 THR L CA 1
ATOM 776 C C . THR A 1 103 ? 28.134 40.872 17.094 1.00 11.85 103 THR L C 1
ATOM 777 O O . THR A 1 103 ? 27.421 41.851 17.321 1.00 13.62 103 THR L O 1
ATOM 781 N N . LYS A 1 104 ? 27.673 39.624 17.099 1.00 12.42 104 LYS L N 1
ATOM 782 C CA . LYS A 1 104 ? 26.298 39.329 17.473 1.00 14.05 104 LYS L CA 1
ATOM 783 C C . LYS A 1 104 ? 26.236 39.070 18.967 1.00 12.40 104 LYS L C 1
ATOM 784 O O . LYS A 1 104 ? 27.014 38.280 19.497 1.00 13.71 104 LYS L O 1
ATOM 790 N N . VAL A 1 105 ? 25.316 39.749 19.640 1.00 11.05 105 VAL L N 1
ATOM 791 C CA . VAL A 1 105 ? 25.061 39.480 21.054 1.00 13.20 105 VAL L CA 1
ATOM 792 C C . VAL A 1 105 ? 23.745 38.711 21.134 1.00 11.47 105 VAL L C 1
ATOM 793 O O . VAL A 1 105 ? 22.685 39.245 20.792 1.00 13.85 105 VAL L O 1
ATOM 797 N N . GLU A 1 106 ? 23.820 37.445 21.548 1.00 12.34 106 GLU L N 1
ATOM 798 C CA . GLU A 1 106 ? 22.626 36.611 21.663 1.00 14.58 106 GLU L CA 1
ATOM 799 C C . GLU A 1 106 ? 22.419 36.144 23.100 1.00 14.17 106 GLU L C 1
ATOM 800 O O . GLU A 1 106 ? 23.317 36.262 23.934 1.00 13.12 106 GLU L O 1
ATOM 806 N N . ILE A 1 107 ? 21.220 35.648 23.385 1.00 14.04 107 ILE L N 1
ATOM 807 C CA . ILE A 1 107 ? 20.838 35.295 24.748 1.00 14.66 107 ILE L CA 1
ATOM 808 C C . ILE A 1 107 ? 21.348 33.908 25.114 1.00 16.27 107 ILE L C 1
ATOM 809 O O . ILE A 1 107 ? 21.043 32.924 24.437 1.00 15.74 107 ILE L O 1
ATOM 814 N N . LYS A 1 108 ? 22.128 33.840 26.187 1.00 15.42 108 LYS L N 1
ATOM 815 C CA . LYS A 1 108 ? 22.510 32.563 26.760 1.00 17.27 108 LYS L CA 1
ATOM 816 C C . LYS A 1 108 ? 21.398 32.089 27.684 1.00 19.50 108 LYS L C 1
ATOM 817 O O . LYS A 1 108 ? 20.932 32.834 28.547 1.00 20.27 108 LYS L O 1
ATOM 823 N N . ARG A 1 109 ? 20.959 30.855 27.469 1.00 15.73 109 ARG L N 1
ATOM 824 C CA . ARG A 1 109 ? 20.013 30.194 28.361 1.00 12.93 109 ARG L CA 1
ATOM 825 C C . ARG A 1 109 ? 20.523 28.779 28.628 1.00 12.30 109 ARG L C 1
ATOM 826 O O . ARG A 1 109 ? 21.570 28.391 28.110 1.00 15.63 109 ARG L O 1
ATOM 834 N N . THR A 1 110 ? 19.796 28.013 29.439 1.00 15.89 110 THR L N 1
ATOM 835 C CA . THR A 1 110 ? 20.188 26.631 29.715 1.00 15.68 110 THR L CA 1
ATOM 836 C C . THR A 1 110 ? 20.124 25.807 28.431 1.00 15.12 110 THR L C 1
ATOM 837 O O . THR A 1 110 ? 19.225 25.999 27.606 1.00 15.46 110 THR L O 1
ATOM 841 N N . VAL A 1 111 ? 21.104 24.926 28.259 1.00 15.28 111 VAL L N 1
ATOM 842 C CA . VAL A 1 111 ? 21.144 24.016 27.116 1.00 13.88 111 VAL L CA 1
ATOM 843 C C . VAL A 1 111 ? 19.825 23.242 27.027 1.00 14.41 111 VAL L C 1
ATOM 844 O O . VAL A 1 111 ? 19.329 22.721 28.034 1.00 14.91 111 VAL L O 1
ATOM 848 N N . ALA A 1 112 ? 19.256 23.198 25.823 1.00 12.38 112 ALA L N 1
ATOM 849 C CA . ALA A 1 112 ? 18.021 22.473 25.565 1.00 13.43 112 ALA L CA 1
ATOM 850 C C . ALA A 1 112 ? 18.179 21.655 24.293 1.00 13.90 112 ALA L C 1
ATOM 851 O O . ALA A 1 112 ? 18.530 22.190 23.244 1.00 12.04 112 ALA L O 1
ATOM 853 N N . ALA A 1 113 ? 17.937 20.351 24.403 1.00 13.14 113 ALA L N 1
ATOM 854 C CA . ALA A 1 113 ? 18.019 19.445 23.264 1.00 11.81 113 ALA L CA 1
ATOM 855 C C . ALA A 1 113 ? 16.861 19.678 22.291 1.00 10.24 113 ALA L C 1
ATOM 856 O O . ALA A 1 113 ? 15.756 20.016 22.718 1.00 12.64 113 ALA L O 1
ATOM 858 N N . PRO A 1 114 ? 17.108 19.505 20.981 1.00 11.06 114 PRO L N 1
ATOM 859 C CA . PRO A 1 114 ? 16.012 19.648 20.022 1.00 12.63 114 PRO L CA 1
ATOM 860 C C . PRO A 1 114 ? 15.056 18.470 20.095 1.00 14.00 114 PRO L C 1
ATOM 861 O O . PRO A 1 114 ? 15.472 17.352 20.413 1.00 13.26 114 PRO L O 1
ATOM 865 N N . SER A 1 115 ? 13.783 18.733 19.825 1.00 11.14 115 SER L N 1
ATOM 866 C CA . SER A 1 115 ? 12.836 17.677 19.506 1.00 12.50 115 SER L CA 1
ATOM 867 C C . SER A 1 115 ? 12.899 17.482 17.998 1.00 12.25 115 SER L C 1
ATOM 868 O O . SER A 1 115 ? 12.818 18.453 17.244 1.00 14.37 115 SER L O 1
ATOM 871 N N . VAL A 1 116 ? 13.064 16.237 17.560 1.00 10.29 116 VAL L N 1
ATOM 872 C CA . VAL A 1 116 ? 13.330 15.959 16.144 1.00 11.11 116 VAL L CA 1
ATOM 873 C C . VAL A 1 116 ? 12.143 15.286 15.459 1.00 10.76 116 VAL L C 1
ATOM 874 O O . VAL A 1 116 ? 11.536 14.370 16.014 1.00 10.78 116 VAL L O 1
ATOM 878 N N . PHE A 1 117 ? 11.830 15.747 14.246 1.00 10.38 117 PHE L N 1
ATOM 879 C CA . PHE A 1 117 ? 10.728 15.208 13.446 1.00 9.97 117 PHE L CA 1
ATOM 880 C C . PHE A 1 117 ? 11.178 15.043 11.997 1.00 12.34 117 PHE L C 1
ATOM 881 O O . PHE A 1 117 ? 11.877 15.900 11.462 1.00 13.93 117 PHE L O 1
ATOM 889 N N . ILE A 1 118 ? 10.778 13.939 11.367 1.00 9.81 118 ILE L N 1
ATOM 890 C CA . ILE A 1 118 ? 11.075 13.706 9.950 1.00 10.89 118 ILE L CA 1
ATOM 891 C C . ILE A 1 118 ? 9.777 13.639 9.143 1.00 11.86 118 ILE L C 1
ATOM 892 O O . ILE A 1 118 ? 8.761 13.126 9.630 1.00 12.16 118 ILE L O 1
ATOM 897 N N . PHE A 1 119 ? 9.826 14.163 7.917 1.00 10.36 119 PHE L N 1
ATOM 898 C CA 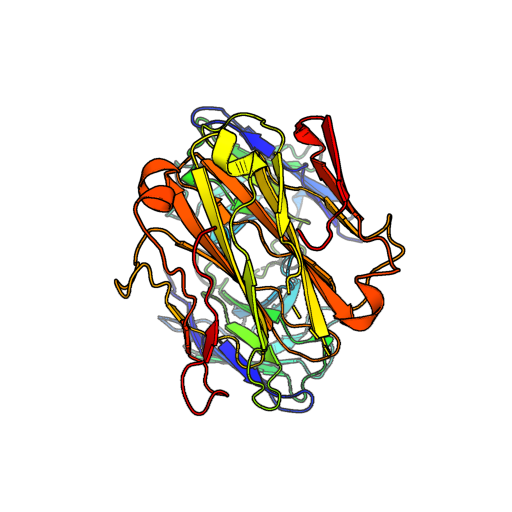. PHE A 1 119 ? 8.671 14.202 7.025 1.00 9.91 119 PHE L CA 1
ATOM 899 C C . PHE A 1 119 ? 9.028 13.645 5.652 1.00 11.09 119 PHE L C 1
ATOM 900 O O . PHE A 1 119 ? 9.911 14.173 4.979 1.00 12.27 119 PHE L O 1
ATOM 908 N N . PRO A 1 120 ? 8.333 12.577 5.224 1.00 12.22 120 PRO L N 1
ATOM 909 C CA . PRO A 1 120 ? 8.530 12.059 3.865 1.00 11.17 120 PRO L CA 1
ATOM 910 C C . PRO A 1 120 ? 8.001 13.029 2.803 1.00 10.91 120 PRO L C 1
ATOM 911 O O . PRO A 1 120 ? 7.190 13.899 3.126 1.00 14.15 120 PRO L O 1
ATOM 915 N N . PRO A 1 121 ? 8.472 12.897 1.549 1.00 10.80 121 PRO L N 1
ATOM 916 C CA . PRO A 1 121 ? 7.907 13.709 0.472 1.00 11.03 121 PRO L CA 1
ATOM 917 C C . PRO A 1 121 ? 6.457 13.315 0.223 1.00 12.43 121 PRO L C 1
ATOM 918 O O . PRO A 1 121 ? 6.080 12.164 0.452 1.00 13.58 121 PRO L O 1
ATOM 922 N N . SER A 1 122 ? 5.660 14.271 -0.240 1.00 13.37 122 SER L N 1
ATOM 923 C CA . SER A 1 122 ? 4.259 14.029 -0.566 1.00 12.52 122 SER L CA 1
ATOM 924 C C . SER A 1 122 ? 4.153 13.296 -1.899 1.00 13.30 122 SER L C 1
ATOM 925 O O . SER A 1 122 ? 5.034 13.416 -2.752 1.00 14.32 122 SER L O 1
ATOM 928 N N . ASP A 1 123 ? 3.072 12.541 -2.082 1.00 16.03 123 ASP L N 1
ATOM 929 C CA . ASP A 1 123 ? 2.793 11.925 -3.382 1.00 21.03 123 ASP L CA 1
ATOM 930 C C . ASP A 1 123 ? 2.630 12.968 -4.487 1.00 16.97 123 ASP L C 1
ATOM 931 O O . ASP A 1 123 ? 3.046 12.733 -5.629 1.00 16.23 123 ASP L O 1
ATOM 936 N N . GLU A 1 124 ? 2.044 14.121 -4.156 1.00 17.95 124 GLU L N 1
ATOM 937 C CA . GLU A 1 124 ? 1.888 15.188 -5.146 1.00 17.67 124 GLU L CA 1
ATOM 938 C C . GLU A 1 124 ? 3.233 15.659 -5.681 1.00 15.96 124 GLU L C 1
ATOM 939 O O . GLU A 1 124 ? 3.389 15.844 -6.887 1.00 17.53 124 GLU L O 1
ATOM 945 N N . GLN A 1 125 ? 4.204 15.855 -4.788 1.00 12.42 125 GLN L N 1
ATOM 946 C CA . GLN A 1 125 ? 5.513 16.306 -5.227 1.00 12.56 125 GLN L CA 1
ATOM 947 C C . GLN A 1 125 ? 6.191 15.259 -6.104 1.00 14.59 125 GLN L C 1
ATOM 948 O O . GLN A 1 125 ? 6.759 15.595 -7.142 1.00 17.12 125 GLN L O 1
ATOM 954 N N . LEU A 1 126 ? 6.126 14.000 -5.679 1.00 15.55 126 LEU L N 1
ATOM 955 C CA . LEU A 1 126 ? 6.756 12.903 -6.419 1.00 16.25 126 LEU L CA 1
ATOM 956 C C . LEU A 1 126 ? 6.322 12.867 -7.887 1.00 21.67 126 LEU L C 1
ATOM 957 O O . LEU A 1 126 ? 7.138 12.606 -8.774 1.00 20.97 126 LEU L O 1
ATOM 962 N N . LYS A 1 127 ? 5.048 13.165 -8.136 1.00 23.54 127 LYS L N 1
ATOM 963 C CA . LYS A 1 127 ? 4.511 13.254 -9.500 1.00 31.19 127 LYS L CA 1
ATOM 964 C C . LYS A 1 127 ? 5.313 14.185 -10.416 1.00 29.76 127 LYS L C 1
ATOM 965 O O . LYS A 1 127 ? 5.393 13.947 -11.623 1.00 34.66 127 LYS L O 1
ATOM 971 N N . SER A 1 128 ? 5.911 15.229 -9.835 1.00 25.93 128 SER L N 1
ATOM 972 C CA . SER A 1 128 ? 6.670 16.232 -10.589 1.00 27.07 128 SER L CA 1
ATOM 973 C C . SER A 1 128 ? 8.136 15.849 -10.837 1.00 26.07 128 SER L C 1
ATOM 974 O O . SER A 1 128 ? 8.849 16.553 -11.559 1.00 27.98 128 SER L O 1
ATOM 977 N N . GLY A 1 129 ? 8.588 14.753 -10.231 1.00 20.49 129 GLY L N 1
ATOM 978 C CA . GLY A 1 129 ? 9.920 14.225 -10.515 1.00 19.45 129 GLY L CA 1
ATOM 979 C C . GLY A 1 129 ? 10.997 14.527 -9.485 1.00 16.82 129 GLY L C 1
ATOM 980 O O . GLY A 1 129 ? 12.156 14.161 -9.675 1.00 16.58 129 GLY L O 1
ATOM 981 N N . THR A 1 130 ? 10.609 15.178 -8.392 1.00 19.15 130 THR L N 1
ATOM 982 C CA . THR A 1 130 ? 11.546 15.534 -7.323 1.00 16.46 130 THR L CA 1
ATOM 983 C C . THR A 1 130 ? 10.983 15.093 -5.977 1.00 16.65 130 THR L C 1
ATOM 984 O O . THR A 1 130 ? 9.768 15.071 -5.785 1.00 15.01 130 THR L O 1
ATOM 988 N N . ALA A 1 131 ? 11.874 14.722 -5.058 1.00 11.93 131 ALA L N 1
ATOM 989 C CA . ALA A 1 131 ? 11.487 14.360 -3.703 1.00 10.77 131 ALA L CA 1
ATOM 990 C C . ALA A 1 131 ? 12.195 15.279 -2.710 1.00 12.17 131 ALA L C 1
ATOM 991 O O . ALA A 1 131 ? 13.416 15.374 -2.714 1.00 13.74 131 ALA L O 1
ATOM 993 N N . SER A 1 132 ? 11.427 15.958 -1.865 1.00 10.65 132 SER L N 1
ATOM 994 C CA . SER A 1 132 ? 12.010 16.711 -0.763 1.00 9.72 132 SER L CA 1
ATOM 995 C C . SER A 1 132 ? 11.688 15.985 0.536 1.00 10.15 132 SER L C 1
ATOM 996 O O . SER A 1 132 ? 10.521 15.729 0.832 1.00 10.90 132 SER L O 1
ATOM 999 N N . VAL A 1 133 ? 12.729 15.637 1.289 1.00 9.56 133 VAL L N 1
ATOM 1000 C CA . VAL A 1 133 ? 12.578 15.039 2.615 1.00 9.31 133 VAL L CA 1
ATOM 1001 C C . VAL A 1 133 ? 12.959 16.112 3.636 1.00 9.06 133 VAL L C 1
ATOM 1002 O O . VAL A 1 133 ? 13.997 16.764 3.498 1.00 10.00 133 VAL L O 1
ATOM 1006 N N . VAL A 1 134 ? 12.128 16.308 4.654 1.00 9.76 134 VAL L N 1
ATOM 1007 C CA . VAL A 1 134 ? 12.338 17.426 5.589 1.00 10.01 134 VAL L CA 1
ATOM 1008 C C . VAL A 1 134 ? 12.561 16.934 7.017 1.00 9.79 134 VAL L C 1
ATOM 1009 O O . VAL A 1 134 ? 11.882 16.017 7.485 1.00 10.36 134 VAL L O 1
ATOM 1013 N N . CYS A 1 135 ? 13.543 17.532 7.692 1.00 8.96 135 CYS L N 1
ATOM 1014 C CA . CYS A 1 135 ? 13.810 17.237 9.091 1.00 10.47 135 CYS L CA 1
ATOM 1015 C C . CYS A 1 135 ? 13.724 18.523 9.901 1.00 10.19 135 CYS L C 1
ATOM 1016 O O . CYS A 1 135 ? 14.356 19.530 9.555 1.00 12.53 135 CYS L O 1
ATOM 1019 N N . LEU A 1 136 ? 12.921 18.478 10.962 1.00 9.33 136 LEU L N 1
ATOM 1020 C CA . LEU A 1 136 ? 12.730 19.603 11.871 1.00 9.28 136 LEU L CA 1
ATOM 1021 C C . LEU A 1 136 ? 13.427 19.325 13.192 1.00 8.78 136 LEU L C 1
ATOM 1022 O O . LEU A 1 136 ? 13.265 18.249 13.765 1.00 8.88 136 LEU L O 1
ATOM 1027 N N . LEU A 1 137 ? 14.210 20.301 13.645 1.00 8.11 137 LEU L N 1
ATOM 1028 C CA . LEU A 1 137 ? 14.825 20.298 14.973 1.00 8.61 137 LEU L CA 1
ATOM 1029 C C . LEU A 1 137 ? 14.185 21.456 15.713 1.00 9.18 137 LEU L C 1
ATOM 1030 O O . LEU A 1 137 ? 14.414 22.622 15.374 1.00 9.14 137 LEU L O 1
ATOM 1035 N N . ASN A 1 138 ? 13.360 21.139 16.704 1.00 8.37 138 ASN L N 1
ATOM 1036 C CA . ASN A 1 138 ? 12.545 22.165 17.339 1.00 10.41 138 ASN L CA 1
ATOM 1037 C C . ASN A 1 138 ? 12.999 22.596 18.725 1.00 11.69 138 ASN L C 1
ATOM 1038 O O . ASN A 1 138 ? 13.283 21.758 19.583 1.00 12.22 138 ASN L O 1
ATOM 1043 N N . ASN A 1 139 ? 13.057 23.916 18.915 1.00 11.63 139 ASN L N 1
ATOM 1044 C CA . ASN A 1 139 ? 13.239 24.557 20.226 1.00 13.13 139 ASN L CA 1
ATOM 1045 C C . ASN A 1 139 ? 14.462 24.090 21.010 1.00 12.57 139 ASN L C 1
ATOM 1046 O O . ASN A 1 139 ? 14.331 23.500 22.091 1.00 14.65 139 ASN L O 1
ATOM 1051 N N . PHE A 1 140 ? 15.643 24.377 20.466 1.00 10.52 140 PHE L N 1
ATOM 1052 C CA . PHE A 1 140 ? 16.903 23.970 21.080 1.00 10.76 140 PHE L CA 1
ATOM 1053 C C . PHE A 1 140 ? 17.815 25.158 21.387 1.00 10.67 140 PHE L C 1
ATOM 1054 O O . PHE A 1 140 ? 17.621 26.261 20.874 1.00 11.04 140 PHE L O 1
ATOM 1062 N N . TYR A 1 141 ? 18.802 24.915 22.243 1.00 10.16 141 TYR L N 1
ATOM 1063 C CA . TYR A 1 141 ? 19.831 25.898 22.556 1.00 10.60 141 TYR L CA 1
ATOM 1064 C C . TYR A 1 141 ? 21.086 25.154 23.028 1.00 9.81 141 TYR L C 1
ATOM 1065 O O . TYR A 1 141 ? 20.969 24.232 23.825 1.00 12.38 141 TYR L O 1
ATOM 1074 N N . PRO A 1 142 ? 22.291 25.551 22.550 1.00 11.32 142 PRO L N 1
ATOM 1075 C CA . PRO A 1 142 ? 22.653 26.661 21.661 1.00 11.10 142 PRO L CA 1
ATOM 1076 C C . PRO A 1 142 ? 22.330 26.422 20.189 1.00 11.65 142 PRO L C 1
ATOM 1077 O O . PRO A 1 142 ? 21.819 25.357 19.822 1.00 10.49 142 PRO L O 1
ATOM 1081 N N . ARG A 1 143 ? 22.637 27.423 19.364 1.00 11.36 143 ARG L N 1
ATOM 1082 C CA . ARG A 1 143 ? 22.284 27.423 17.943 1.00 12.81 143 ARG L CA 1
ATOM 1083 C C . ARG A 1 143 ? 22.979 26.327 17.135 1.00 13.51 143 ARG L C 1
ATOM 1084 O O . ARG A 1 143 ? 22.414 25.818 16.158 1.00 11.86 143 ARG L O 1
ATOM 1092 N N . GLU A 1 144 ? 24.201 25.975 17.535 1.00 12.72 144 GLU L N 1
ATOM 1093 C CA . GLU A 1 144 ? 25.009 24.992 16.810 1.00 12.88 144 GLU L CA 1
ATOM 1094 C C . GLU A 1 144 ? 24.349 23.616 16.856 1.00 11.71 144 GLU L C 1
ATOM 1095 O O . GLU A 1 144 ? 24.057 23.093 17.929 1.00 14.91 144 GLU L O 1
ATOM 1101 N N . ALA A 1 145 ? 24.104 23.052 15.681 1.00 12.99 145 ALA L N 1
ATOM 1102 C CA . ALA A 1 145 ? 23.494 21.733 15.560 1.00 14.46 145 ALA L CA 1
ATOM 1103 C C . ALA A 1 145 ? 23.971 21.095 14.271 1.00 17.73 145 ALA L C 1
ATOM 1104 O O . ALA A 1 145 ? 24.334 21.794 13.322 1.00 16.78 145 ALA L O 1
ATOM 1106 N N . LYS A 1 146 ? 23.985 19.769 14.245 1.00 13.06 146 LYS L N 1
ATOM 1107 C CA . LYS A 1 146 ? 24.368 19.040 13.050 1.00 11.82 146 LYS L CA 1
ATOM 1108 C C . LYS A 1 146 ? 23.275 18.071 12.630 1.00 13.63 146 LYS L C 1
ATOM 1109 O O . LYS A 1 146 ? 22.820 17.240 13.422 1.00 13.18 146 LYS L O 1
ATOM 1115 N N . VAL A 1 147 ? 22.855 18.208 11.376 1.00 11.93 147 VAL L N 1
ATOM 1116 C CA . VAL A 1 147 ? 21.943 17.274 10.740 1.00 10.62 147 VAL L CA 1
ATOM 1117 C C . VAL A 1 147 ? 22.751 16.407 9.788 1.00 12.37 147 VAL L C 1
ATOM 1118 O O . VAL A 1 147 ? 23.467 16.922 8.921 1.00 12.95 147 VAL L O 1
ATOM 1122 N N . GLN A 1 148 ? 22.648 15.093 9.961 1.00 10.81 148 GLN L N 1
ATOM 1123 C CA . GLN A 1 148 ? 23.249 14.156 9.020 1.00 11.69 148 GLN L CA 1
ATOM 1124 C C . GLN A 1 148 ? 22.153 13.306 8.403 1.00 10.03 148 GLN L C 1
ATOM 1125 O O . GLN A 1 148 ? 21.540 12.480 9.081 1.00 11.39 148 GLN L O 1
ATOM 1131 N N . TRP A 1 149 ? 21.912 13.528 7.114 1.00 10.50 149 TRP L N 1
ATOM 1132 C CA . TRP A 1 149 ? 20.976 12.714 6.358 1.00 10.03 149 TRP L CA 1
ATOM 1133 C C . TRP A 1 149 ? 21.618 11.392 5.983 1.00 10.05 149 TRP L C 1
ATOM 1134 O O . TRP A 1 149 ? 22.803 11.344 5.629 1.00 11.56 149 TRP L O 1
ATOM 1145 N N . LYS A 1 150 ? 20.831 10.322 6.068 1.00 10.12 150 LYS L N 1
ATOM 1146 C CA . LYS A 1 150 ? 21.280 8.995 5.650 1.00 10.42 150 LYS L CA 1
ATOM 1147 C C . LYS A 1 150 ? 20.204 8.344 4.789 1.00 12.11 150 LYS L C 1
ATOM 1148 O O . LYS A 1 150 ? 19.008 8.464 5.073 1.00 14.64 150 LYS L O 1
ATOM 1154 N N . VAL A 1 151 ? 20.639 7.672 3.728 1.00 12.23 151 VAL L N 1
ATOM 1155 C CA . VAL A 1 151 ? 19.747 6.945 2.830 1.00 11.33 151 VAL L CA 1
ATOM 1156 C C . VAL A 1 151 ? 20.316 5.537 2.703 1.00 13.33 151 VAL L C 1
ATOM 1157 O O . VAL A 1 151 ? 21.430 5.366 2.208 1.00 12.44 151 VAL L O 1
ATOM 1161 N N . ASP A 1 152 ? 19.559 4.539 3.167 1.00 12.17 152 ASP L N 1
ATOM 1162 C CA . ASP A 1 152 ? 20.061 3.158 3.290 1.00 14.10 152 ASP L CA 1
ATOM 1163 C C . ASP A 1 152 ? 21.463 3.112 3.921 1.00 15.47 152 ASP L C 1
ATOM 1164 O O . ASP A 1 152 ? 22.361 2.412 3.431 1.00 16.12 152 ASP L O 1
ATOM 1169 N N . ASN A 1 153 ? 21.630 3.882 4.998 1.00 11.94 153 ASN L N 1
ATOM 1170 C CA . ASN A 1 153 ? 22.881 4.005 5.761 1.00 13.63 153 ASN L CA 1
ATOM 1171 C C . ASN A 1 153 ? 24.019 4.788 5.103 1.00 15.12 153 ASN L C 1
ATOM 1172 O O . ASN A 1 153 ? 25.058 4.991 5.731 1.00 16.29 153 ASN L O 1
ATOM 1177 N N . ALA A 1 154 ? 23.829 5.232 3.861 1.00 12.68 154 ALA L N 1
ATOM 1178 C CA . ALA A 1 154 ? 24.819 6.081 3.197 1.00 11.84 154 ALA L CA 1
ATOM 1179 C C . ALA A 1 154 ? 24.664 7.528 3.663 1.00 11.12 154 ALA L C 1
ATOM 1180 O O . ALA A 1 154 ? 23.581 8.117 3.534 1.00 12.43 154 ALA L O 1
ATOM 1182 N N . LEU A 1 155 ? 25.742 8.094 4.200 1.00 10.94 155 LEU L N 1
ATOM 1183 C CA . LEU A 1 155 ? 25.741 9.487 4.655 1.00 11.59 155 LEU L CA 1
ATOM 1184 C C . LEU A 1 155 ? 25.658 10.424 3.456 1.00 12.14 155 LEU L C 1
ATOM 1185 O O . LEU A 1 155 ? 26.482 10.352 2.540 1.00 14.29 155 LEU L O 1
ATOM 1190 N N . GLN A 1 156 ? 24.657 11.298 3.468 1.00 9.74 156 GLN L N 1
ATOM 1191 C CA . GLN A 1 156 ? 24.447 12.254 2.387 1.00 11.10 156 GLN L CA 1
ATOM 1192 C C . GLN A 1 156 ? 25.191 13.549 2.668 1.00 11.78 156 GLN L C 1
ATOM 1193 O O . GLN A 1 156 ? 25.243 14.009 3.809 1.00 13.88 156 GLN L O 1
ATOM 1199 N N . SER A 1 157 ? 25.772 14.125 1.619 1.00 10.64 157 SER L N 1
ATOM 1200 C CA . SER A 1 157 ? 26.448 15.409 1.729 1.00 10.70 157 SER L CA 1
ATOM 1201 C C . SER A 1 157 ? 26.298 16.170 0.419 1.00 11.37 157 SER L C 1
ATOM 1202 O O . SER A 1 157 ? 26.445 15.590 -0.654 1.00 13.04 157 SER L O 1
ATOM 1205 N N . GLY A 1 158 ? 25.993 17.463 0.509 1.00 10.81 158 GLY L N 1
ATOM 1206 C CA . GLY A 1 158 ? 25.920 18.313 -0.682 1.00 11.54 158 GLY L CA 1
ATOM 1207 C C . GLY A 1 158 ? 24.552 18.399 -1.337 1.00 10.34 158 GLY L C 1
ATOM 1208 O O . GLY A 1 158 ? 24.344 19.231 -2.226 1.00 11.74 158 GLY L O 1
ATOM 1209 N N . ASN A 1 159 ? 23.620 17.550 -0.903 1.00 10.47 159 ASN L N 1
ATOM 1210 C CA . ASN A 1 159 ? 22.263 17.529 -1.465 1.00 9.00 159 ASN L CA 1
ATOM 1211 C C . ASN A 1 159 ? 21.197 17.973 -0.457 1.00 9.77 159 ASN L C 1
ATOM 1212 O O . ASN A 1 159 ? 20.024 17.586 -0.555 1.00 9.65 159 ASN L O 1
ATOM 1217 N N . SER A 1 160 ? 21.619 18.790 0.505 1.00 10.49 160 SER L N 1
ATOM 1218 C CA . SER A 1 160 ? 20.703 19.337 1.506 1.00 10.20 160 SER L CA 1
ATOM 1219 C C . SER A 1 160 ? 20.921 20.830 1.725 1.00 10.32 160 SER L C 1
ATOM 1220 O O . SER A 1 160 ? 21.994 21.370 1.442 1.00 10.90 160 SER L O 1
ATOM 1223 N N . GLN A 1 161 ? 19.876 21.494 2.207 1.00 10.13 161 GLN L N 1
ATOM 1224 C CA . GLN A 1 161 ? 19.959 22.889 2.610 1.00 10.24 161 GLN L CA 1
ATOM 1225 C C . GLN A 1 161 ? 19.190 23.040 3.904 1.00 10.10 161 GLN L C 1
ATOM 1226 O O . GLN A 1 161 ? 18.239 22.295 4.164 1.00 10.82 161 GLN L O 1
ATOM 1232 N N . GLU A 1 162 ? 19.594 24.006 4.718 1.00 9.74 162 GLU L N 1
ATOM 1233 C CA . GLU A 1 162 ? 18.930 24.229 5.995 1.00 10.45 162 GLU L CA 1
ATOM 1234 C C . GLU A 1 162 ? 18.836 25.703 6.319 1.00 9.37 162 GLU L C 1
ATOM 1235 O O . GLU A 1 162 ? 19.595 26.513 5.789 1.00 9.99 162 GLU L O 1
ATOM 1241 N N . SER A 1 163 ? 17.893 26.045 7.189 1.00 9.09 163 SER L N 1
ATOM 1242 C CA . SER A 1 163 ? 17.851 27.388 7.760 1.00 9.58 163 SER L CA 1
ATOM 1243 C C . SER A 1 163 ? 17.374 27.344 9.201 1.00 9.89 163 SER L C 1
ATOM 1244 O O . SER A 1 163 ? 16.797 26.345 9.656 1.00 10.63 163 SER L O 1
ATOM 1247 N N . VAL A 1 164 ? 17.645 28.431 9.917 1.00 10.06 164 VAL L N 1
ATOM 1248 C CA . VAL A 1 164 ? 17.409 28.511 11.352 1.00 10.95 164 VAL L CA 1
ATOM 1249 C C . VAL A 1 164 ? 16.604 29.773 11.651 1.00 10.35 164 VAL L C 1
ATOM 1250 O O . VAL A 1 164 ? 16.865 30.829 11.081 1.00 11.28 164 VAL L O 1
ATOM 1254 N N . THR A 1 165 ? 15.620 29.658 12.537 1.00 9.73 165 THR L N 1
ATOM 1255 C CA . THR A 1 165 ? 14.831 30.815 12.956 1.00 11.63 165 THR L CA 1
ATOM 1256 C C . THR A 1 165 ? 15.667 31.752 13.822 1.00 12.84 165 THR L C 1
ATOM 1257 O O . THR A 1 165 ? 16.704 31.356 14.358 1.00 11.91 165 THR L O 1
ATOM 1261 N N . GLU A 1 166 ? 15.213 32.997 13.947 1.00 15.68 166 GLU L N 1
ATOM 1262 C CA . GLU A 1 166 ? 15.792 33.926 14.913 1.00 16.27 166 GLU L CA 1
ATOM 1263 C C . GLU A 1 166 ? 15.483 33.419 16.319 1.00 13.91 166 GLU L C 1
ATOM 1264 O O . GLU A 1 166 ? 14.482 32.731 16.540 1.00 13.15 166 GLU L O 1
ATOM 1270 N N . GLN A 1 167 ? 16.345 33.762 17.269 1.00 11.42 167 GLN L N 1
ATOM 1271 C CA . GLN A 1 167 ? 16.149 33.342 18.650 1.00 11.75 167 GLN L CA 1
ATOM 1272 C C . GLN A 1 167 ? 14.753 33.732 19.141 1.00 12.73 167 GLN L C 1
ATOM 1273 O O . GLN A 1 167 ? 14.338 34.889 18.994 1.00 16.00 167 GLN L O 1
ATOM 1279 N N . ASP A 1 168 ? 14.033 32.766 19.711 1.00 12.27 168 ASP L N 1
ATOM 1280 C CA . ASP A 1 168 ? 12.651 32.985 20.154 1.00 15.65 168 ASP L CA 1
ATOM 1281 C C . ASP A 1 168 ? 12.559 34.036 21.263 1.00 17.73 168 ASP L C 1
ATOM 1282 O O . ASP A 1 168 ? 13.330 34.005 22.221 1.00 17.81 168 ASP L O 1
ATOM 1287 N N . SER A 1 169 ? 11.603 34.952 21.130 1.00 24.70 169 SER L N 1
ATOM 1288 C CA . SER A 1 169 ? 11.460 36.063 22.075 1.00 24.94 169 SER L CA 1
ATOM 1289 C C . SER A 1 169 ? 10.967 35.643 23.467 1.00 22.66 169 SER L C 1
ATOM 1290 O O . SER A 1 169 ? 11.199 36.352 24.445 1.00 33.87 169 SER L O 1
ATOM 1293 N N . LYS A 1 170 ? 10.295 34.496 23.548 1.00 22.11 170 LYS L N 1
ATOM 1294 C CA . LYS A 1 170 ? 9.753 34.002 24.819 1.00 23.94 170 LYS L CA 1
ATOM 1295 C C . LYS A 1 170 ? 10.691 33.014 25.521 1.00 24.34 170 LYS L C 1
ATOM 1296 O O . LYS A 1 170 ? 10.951 33.148 26.722 1.00 22.97 170 LYS L O 1
ATOM 1302 N N . ASP A 1 171 ? 11.199 32.028 24.781 1.00 18.12 171 ASP L N 1
ATOM 1303 C CA . ASP A 1 171 ? 11.994 30.962 25.404 1.00 16.13 171 ASP L CA 1
ATOM 1304 C C . ASP A 1 171 ? 13.480 30.924 25.014 1.00 13.53 171 ASP L C 1
ATOM 1305 O O . ASP A 1 171 ? 14.216 30.052 25.469 1.00 14.33 171 ASP L O 1
ATOM 1310 N N . SER A 1 172 ? 13.899 31.866 24.166 1.00 12.95 172 SER L N 1
ATOM 1311 C CA . SER A 1 172 ? 15.303 32.031 23.757 1.00 13.16 172 SER L CA 1
ATOM 1312 C C . SER A 1 172 ? 15.913 30.831 23.020 1.00 12.88 172 SER L C 1
ATOM 1313 O O . SER A 1 172 ? 17.135 30.686 22.976 1.00 12.57 172 SER L O 1
ATOM 1316 N N . THR A 1 173 ? 15.071 29.983 22.437 1.00 12.05 173 THR L N 1
ATOM 1317 C CA . THR A 1 173 ? 15.570 28.839 21.674 1.00 9.86 173 THR L CA 1
ATOM 1318 C C . THR A 1 173 ? 15.598 29.129 20.179 1.00 12.97 173 THR L C 1
ATOM 1319 O O . THR A 1 173 ? 15.092 30.160 19.719 1.00 11.89 173 THR L O 1
ATOM 1323 N N . TYR A 1 174 ? 16.197 28.195 19.443 1.00 11.63 174 TYR L N 1
ATOM 1324 C CA . TYR A 1 174 ? 16.216 28.209 17.988 1.00 10.99 174 TYR L CA 1
ATOM 1325 C C . TYR A 1 174 ? 15.478 26.985 17.469 1.00 11.87 174 TYR L C 1
ATOM 1326 O O . TYR A 1 174 ? 15.308 25.998 18.183 1.00 10.30 174 TYR L O 1
ATOM 1335 N N . SER A 1 175 ? 15.040 27.058 16.217 1.00 10.77 175 SER L N 1
ATOM 1336 C CA . SER A 1 175 ? 14.575 25.875 15.512 1.00 10.58 175 SER L CA 1
ATOM 1337 C C . SER A 1 175 ? 15.252 25.820 14.157 1.00 8.50 175 SER L C 1
ATOM 1338 O O . SER A 1 175 ? 15.697 26.850 13.641 1.00 9.59 175 SER L O 1
ATOM 1341 N N . LEU A 1 176 ? 15.366 24.616 13.607 1.00 8.33 176 LEU L N 1
ATOM 1342 C CA . LEU A 1 176 ? 16.086 24.410 12.356 1.00 9.69 176 LEU L CA 1
ATOM 1343 C C . LEU A 1 176 ? 15.293 23.479 11.446 1.00 9.67 176 LEU L C 1
ATOM 1344 O O . LEU A 1 176 ? 14.744 22.469 11.898 1.00 8.73 176 LEU L O 1
ATOM 1349 N N . SER A 1 177 ? 15.229 23.840 10.167 1.00 7.99 177 SER L N 1
ATOM 1350 C CA . SER A 1 177 ? 14.593 22.994 9.168 1.00 9.64 177 SER L CA 1
ATOM 1351 C C . SER A 1 177 ? 15.637 22.637 8.133 1.00 8.94 177 SER L C 1
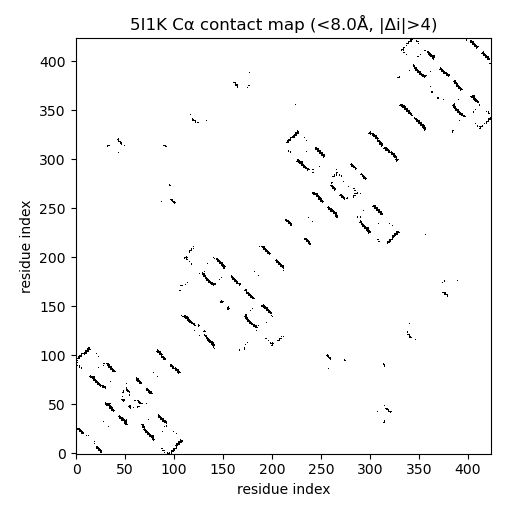ATOM 1352 O O . SER A 1 177 ? 16.339 23.514 7.630 1.00 10.31 177 SER L O 1
ATOM 1355 N N . SER A 1 178 ? 15.761 21.342 7.845 1.00 9.84 178 SER L N 1
ATOM 1356 C CA . SER A 1 178 ? 16.667 20.858 6.807 1.00 9.97 178 SER L CA 1
ATOM 1357 C C . SER A 1 178 ? 15.887 20.104 5.743 1.00 9.28 178 SER L C 1
ATOM 1358 O O . SER A 1 178 ? 15.009 19.302 6.069 1.00 10.27 178 SER L O 1
ATOM 1361 N N . THR A 1 179 ? 16.221 20.352 4.478 1.00 7.83 179 THR L N 1
ATOM 1362 C CA . THR A 1 179 ? 15.598 19.637 3.363 1.00 8.73 179 THR L CA 1
ATOM 1363 C C . THR A 1 179 ? 16.634 18.836 2.577 1.00 9.98 179 THR L C 1
ATOM 1364 O O . THR A 1 179 ? 17.619 19.393 2.082 1.00 9.84 179 THR L O 1
ATOM 1368 N N . LEU A 1 180 ? 16.407 17.529 2.474 1.00 11.44 180 LEU L N 1
ATOM 1369 C CA . LEU A 1 180 ? 17.173 16.679 1.564 1.00 9.84 180 LEU L CA 1
ATOM 1370 C C . LEU A 1 180 ? 16.401 16.603 0.256 1.00 10.51 180 LEU L C 1
ATOM 1371 O O . LEU A 1 180 ? 15.223 16.239 0.257 1.00 10.87 180 LEU L O 1
ATOM 1376 N N . THR A 1 181 ? 17.052 16.960 -0.850 1.00 11.13 181 THR L N 1
ATOM 1377 C CA . THR A 1 181 ? 16.396 16.939 -2.158 1.00 10.91 181 THR L CA 1
ATOM 1378 C C . THR A 1 181 ? 17.060 15.909 -3.063 1.00 12.56 181 THR L C 1
ATOM 1379 O O . THR A 1 181 ? 18.280 15.920 -3.252 1.00 12.00 181 THR L O 1
ATOM 1383 N N . LEU A 1 182 ? 16.246 15.012 -3.605 1.00 11.78 182 LEU L N 1
ATOM 1384 C CA . LEU A 1 182 ? 16.739 14.005 -4.541 1.00 14.18 182 LEU L CA 1
ATOM 1385 C C . LEU A 1 182 ? 15.729 13.831 -5.667 1.00 14.85 182 LEU L C 1
ATOM 1386 O O . LEU A 1 182 ? 14.592 14.283 -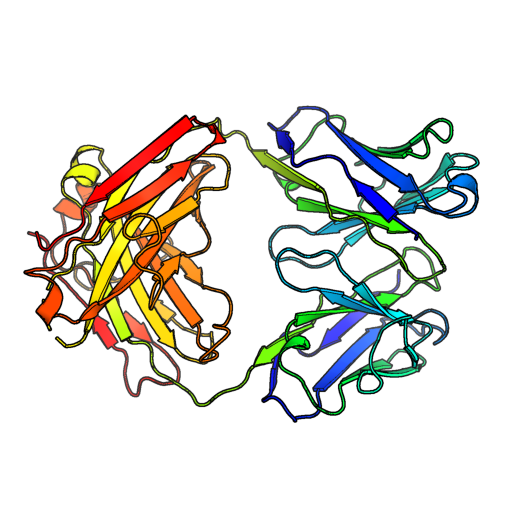5.554 1.00 14.17 182 LEU L O 1
ATOM 1391 N N . SER A 1 183 ? 16.151 13.213 -6.764 1.00 13.53 183 SER L N 1
ATOM 1392 C CA . SER A 1 183 ? 15.231 12.948 -7.864 1.00 12.80 183 SER L CA 1
ATOM 1393 C C . SER A 1 183 ? 14.226 11.891 -7.430 1.00 12.26 183 SER L C 1
ATOM 1394 O O . SER A 1 183 ? 14.502 11.109 -6.516 1.00 11.41 183 SER L O 1
ATOM 1397 N N . LYS A 1 184 ? 13.058 11.875 -8.071 1.00 12.88 184 LYS L N 1
ATOM 1398 C CA . LYS A 1 184 ? 12.075 10.824 -7.837 1.00 14.00 184 LYS L CA 1
ATOM 1399 C C . LYS A 1 184 ? 12.698 9.451 -8.093 1.00 14.65 184 LYS L C 1
ATOM 1400 O O . LYS A 1 184 ? 12.480 8.514 -7.321 1.00 15.40 184 LYS L O 1
ATOM 1406 N N . ALA A 1 185 ? 13.497 9.352 -9.159 1.00 13.81 185 ALA L N 1
ATOM 1407 C CA . ALA A 1 185 ? 14.175 8.102 -9.504 1.00 16.00 185 ALA L CA 1
ATOM 1408 C C . ALA A 1 185 ? 15.080 7.606 -8.372 1.00 17.49 185 ALA L C 1
ATOM 1409 O O . ALA A 1 185 ? 15.021 6.437 -7.994 1.00 18.47 185 ALA L O 1
ATOM 1411 N N . ASP A 1 186 ? 15.903 8.499 -7.823 1.00 15.53 186 ASP L N 1
ATOM 1412 C CA . ASP A 1 186 ? 16.766 8.137 -6.696 1.00 13.93 186 ASP L CA 1
ATOM 1413 C C . ASP A 1 186 ? 15.958 7.768 -5.457 1.00 15.44 186 ASP L C 1
ATOM 1414 O O . ASP A 1 186 ? 16.281 6.804 -4.762 1.00 15.73 186 ASP L O 1
ATOM 1419 N N . TYR A 1 187 ? 14.909 8.542 -5.183 1.00 15.36 187 TYR L N 1
ATOM 1420 C CA . TYR A 1 187 ? 14.073 8.302 -4.013 1.00 14.07 187 TYR L CA 1
ATOM 1421 C C . TYR A 1 187 ? 13.450 6.907 -4.042 1.00 15.63 187 TYR L C 1
ATOM 1422 O O . TYR A 1 187 ? 13.456 6.197 -3.032 1.00 13.87 187 TYR L O 1
ATOM 1431 N N . GLU A 1 188 ? 12.942 6.517 -5.208 1.00 18.07 188 GLU L N 1
ATOM 1432 C CA . GLU A 1 188 ? 12.261 5.231 -5.366 1.00 17.21 188 GLU L CA 1
ATOM 1433 C C . GLU A 1 188 ? 13.211 4.030 -5.424 1.00 19.00 188 GLU L C 1
ATOM 1434 O O . GLU A 1 188 ? 12.764 2.886 -5.335 1.00 21.74 188 GLU L O 1
ATOM 1440 N N . LYS A 1 189 ? 14.512 4.296 -5.551 1.00 19.26 189 LYS L N 1
ATOM 1441 C CA . LYS A 1 189 ? 15.536 3.241 -5.573 1.00 21.31 189 LYS L CA 1
ATOM 1442 C C . LYS A 1 189 ? 16.023 2.837 -4.183 1.00 22.61 189 LYS L C 1
ATOM 1443 O O . LYS A 1 189 ? 16.760 1.858 -4.038 1.00 21.16 189 LYS L O 1
ATOM 1449 N N . HIS A 1 190 ? 15.627 3.599 -3.169 1.00 18.04 190 HIS L N 1
ATOM 1450 C CA . HIS A 1 190 ? 16.112 3.381 -1.813 1.00 17.70 190 HIS L CA 1
ATOM 1451 C C . HIS A 1 190 ? 14.967 3.288 -0.806 1.00 17.34 190 HIS L C 1
ATOM 1452 O O . HIS A 1 190 ? 13.852 3.726 -1.090 1.00 17.71 190 HIS L O 1
ATOM 1459 N N . LYS A 1 191 ? 15.248 2.709 0.362 1.00 16.62 191 LYS L N 1
ATOM 1460 C CA . LYS A 1 191 ? 14.204 2.357 1.327 1.00 16.93 191 LYS L CA 1
ATOM 1461 C C . LYS A 1 191 ? 14.193 3.200 2.603 1.00 14.84 191 LYS L C 1
ATOM 1462 O O . LYS A 1 191 ? 13.162 3.781 2.954 1.00 14.79 191 LYS L O 1
ATOM 1468 N N . VAL A 1 192 ? 15.323 3.247 3.307 1.00 14.37 192 VAL L N 1
ATOM 1469 C CA . VAL A 1 192 ? 15.360 3.863 4.636 1.00 13.44 192 VAL L CA 1
ATOM 1470 C C . VAL A 1 192 ? 15.916 5.287 4.599 1.00 14.14 192 VAL L C 1
ATOM 1471 O O . VAL A 1 192 ? 17.060 5.506 4.205 1.00 13.19 192 VAL L O 1
ATOM 1475 N N . TYR A 1 193 ? 15.087 6.243 5.014 1.00 13.84 193 TYR L N 1
ATOM 1476 C CA . TYR A 1 193 ? 15.459 7.655 5.042 1.00 12.21 193 TYR L CA 1
ATOM 1477 C C . TYR A 1 193 ? 15.558 8.124 6.477 1.00 11.48 193 TYR L C 1
ATOM 1478 O O . TYR A 1 193 ? 14.618 7.992 7.247 1.00 12.67 193 TYR L O 1
ATOM 1487 N N . ALA A 1 194 ? 16.720 8.651 6.840 1.00 11.77 194 ALA L N 1
ATOM 1488 C CA . ALA A 1 194 ? 16.997 8.953 8.230 1.00 10.17 194 ALA L CA 1
ATOM 1489 C C . ALA A 1 194 ? 17.642 10.316 8.390 1.00 11.21 194 ALA L C 1
ATOM 1490 O O . ALA A 1 194 ? 18.461 10.738 7.562 1.00 12.20 194 ALA L O 1
ATOM 1492 N N A CYS A 1 195 ? 17.230 11.001 9.454 0.50 10.00 195 CYS L N 1
ATOM 1493 N N B CYS A 1 195 ? 17.275 11.020 9.448 0.50 12.21 195 CYS L N 1
ATOM 1494 C CA A CYS A 1 195 ? 17.815 12.259 9.892 0.50 9.89 195 CYS L CA 1
ATOM 1495 C CA B CYS A 1 195 ? 17.979 12.240 9.778 0.50 14.17 195 CYS L CA 1
ATOM 1496 C C A CYS A 1 195 ? 18.488 11.984 11.234 0.50 9.43 195 CYS L C 1
ATOM 1497 C C B CYS A 1 195 ? 18.497 12.140 11.197 0.50 12.80 195 CYS L C 1
ATOM 1498 O O A CYS A 1 195 ? 17.799 11.658 12.203 0.50 8.74 195 CYS L O 1
ATOM 1499 O O B CYS A 1 195 ? 17.731 12.092 12.164 0.50 13.15 195 CYS L O 1
ATOM 1504 N N . GLU A 1 196 ? 19.818 12.094 11.287 1.00 11.20 196 GLU L N 1
ATOM 1505 C CA . GLU A 1 196 ? 20.546 11.919 12.536 1.00 11.55 196 GLU L CA 1
ATOM 1506 C C . GLU A 1 196 ? 20.986 13.293 13.038 1.00 11.92 196 GLU L C 1
ATOM 1507 O O . GLU A 1 196 ? 21.635 14.052 12.311 1.00 12.56 196 GLU L O 1
ATOM 1513 N N . VAL A 1 197 ? 20.617 13.604 14.277 1.00 9.79 197 VAL L N 1
ATOM 1514 C CA . VAL A 1 197 ? 20.852 14.927 14.840 1.00 10.89 197 VAL L CA 1
ATOM 1515 C C . VAL A 1 197 ? 21.869 14.860 15.979 1.00 11.81 197 VAL L C 1
ATOM 1516 O O . VAL A 1 197 ? 21.725 14.059 16.906 1.00 11.74 197 VAL L O 1
ATOM 1520 N N . THR A 1 198 ? 22.893 15.706 15.875 1.00 11.19 198 THR L N 1
ATOM 1521 C CA . THR A 1 198 ? 23.898 15.896 16.915 1.00 13.57 198 THR L CA 1
ATOM 1522 C C . THR A 1 198 ? 23.778 17.315 17.475 1.00 11.90 198 THR L C 1
ATOM 1523 O O . THR A 1 198 ? 23.638 18.286 16.725 1.00 13.90 198 THR L O 1
ATOM 1527 N N . HIS A 1 199 ? 23.826 17.423 18.799 1.00 11.23 199 HIS L N 1
ATOM 1528 C CA . HIS A 1 199 ? 23.662 18.698 19.489 1.00 13.04 199 HIS L CA 1
ATOM 1529 C C . HIS A 1 199 ? 24.226 18.581 20.898 1.00 15.15 199 HIS L C 1
ATOM 1530 O O . HIS A 1 199 ? 24.165 17.507 21.498 1.00 16.41 199 HIS L O 1
ATOM 1537 N N . GLN A 1 200 ? 24.755 19.691 21.419 1.00 14.63 200 GLN L N 1
ATOM 1538 C CA . GLN A 1 200 ? 25.319 19.758 22.784 1.00 19.16 200 GLN L CA 1
ATOM 1539 C C . GLN A 1 200 ? 24.431 19.178 23.886 1.00 18.64 200 GLN L C 1
ATOM 1540 O O . GLN A 1 200 ? 24.939 18.651 24.878 1.00 18.58 200 GLN L O 1
ATOM 1546 N N . GLY A 1 201 ? 23.115 19.301 23.722 1.00 14.32 201 GLY L N 1
ATOM 1547 C CA . GLY A 1 201 ? 22.149 18.819 24.706 1.00 13.42 201 GLY L CA 1
ATOM 1548 C C . GLY A 1 201 ? 21.731 17.366 24.582 1.00 12.90 201 GLY L C 1
ATOM 1549 O O . GLY A 1 201 ? 20.988 16.866 25.421 1.00 13.54 201 GLY L O 1
ATOM 1550 N N . LEU A 1 202 ? 22.182 16.693 23.524 1.00 13.23 202 LEU L N 1
ATOM 1551 C CA . LEU A 1 202 ? 21.891 15.274 23.340 1.00 13.93 202 LEU L CA 1
ATOM 1552 C C . LEU A 1 202 ? 23.074 14.438 23.809 1.00 13.65 202 LEU L C 1
ATOM 1553 O O . LEU A 1 202 ? 24.192 14.626 23.330 1.00 14.64 202 LEU L O 1
ATOM 1558 N N . SER A 1 203 ? 22.824 13.529 24.754 1.00 15.83 203 SER L N 1
ATOM 1559 C CA . SER A 1 203 ? 23.863 12.611 25.241 1.00 17.96 203 SER L CA 1
ATOM 1560 C C . SER A 1 203 ? 24.418 11.748 24.107 1.00 17.60 203 SER L C 1
ATOM 1561 O O . SER A 1 203 ? 25.614 11.468 24.057 1.00 21.08 203 SER L O 1
ATOM 1564 N N . SER A 1 204 ? 23.539 11.343 23.196 1.00 16.64 204 SER L N 1
ATOM 1565 C CA . SER A 1 204 ? 23.934 10.626 21.988 1.00 17.76 204 SER L CA 1
ATOM 1566 C C . SER A 1 204 ? 23.058 11.099 20.823 1.00 16.90 204 SER L C 1
ATOM 1567 O O . SER A 1 204 ? 21.953 11.594 21.050 1.00 13.87 204 SER L O 1
ATOM 1570 N N . PRO A 1 205 ? 23.547 10.962 19.574 1.00 18.96 205 PRO L N 1
ATOM 1571 C CA . PRO A 1 205 ? 22.737 11.429 18.444 1.00 17.21 205 PRO L CA 1
ATOM 1572 C C . PRO A 1 205 ? 21.329 10.830 18.411 1.00 16.11 205 PRO L C 1
ATOM 1573 O O . PRO A 1 205 ? 21.136 9.665 18.770 1.00 17.41 205 PRO L O 1
ATOM 1577 N N . VAL A 1 206 ? 20.357 11.643 18.005 1.00 12.89 206 VAL L N 1
ATOM 1578 C CA . VAL A 1 206 ? 18.973 11.202 17.854 1.00 13.52 206 VAL L CA 1
ATOM 1579 C C . VAL A 1 206 ? 18.702 10.995 16.369 1.00 12.95 206 VAL L C 1
ATOM 1580 O O . VAL A 1 206 ? 18.980 11.876 15.562 1.00 13.30 206 VAL L O 1
ATOM 1584 N N . THR A 1 207 ? 18.190 9.819 16.019 1.00 13.29 207 THR L N 1
ATOM 1585 C CA . THR A 1 207 ? 17.831 9.529 14.634 1.00 13.47 207 THR L CA 1
ATOM 1586 C C . THR A 1 207 ? 16.328 9.318 14.510 1.00 13.25 207 THR L C 1
ATOM 1587 O O . THR A 1 207 ? 15.745 8.502 15.229 1.00 15.63 207 THR L O 1
ATOM 1591 N N . LYS A 1 208 ? 15.707 10.080 13.614 1.00 11.20 208 LYS L N 1
ATOM 1592 C CA . LYS A 1 208 ? 14.336 9.812 13.191 1.00 11.97 208 LYS L CA 1
ATOM 1593 C C . LYS A 1 208 ? 14.386 9.277 11.769 1.00 13.17 208 LYS L C 1
ATOM 1594 O O . LYS A 1 208 ? 15.178 9.746 10.947 1.00 14.64 208 LYS L O 1
ATOM 1600 N N . SER A 1 209 ? 13.562 8.274 11.485 1.00 12.22 209 SER L N 1
ATOM 1601 C CA . SER A 1 209 ? 13.594 7.629 10.175 1.00 12.40 209 SER L CA 1
ATOM 1602 C C . SER A 1 209 ? 12.231 7.138 9.720 1.00 13.17 209 SER L C 1
ATOM 1603 O O . SER A 1 209 ? 11.301 6.996 10.525 1.00 14.37 209 SER L O 1
ATOM 1606 N N . PHE A 1 210 ? 12.117 6.898 8.418 1.00 14.93 210 PHE L N 1
ATOM 1607 C CA . PHE A 1 210 ? 10.963 6.207 7.853 1.00 14.54 210 PHE L CA 1
ATOM 1608 C C . PHE A 1 210 ? 11.421 5.277 6.735 1.00 16.90 210 PHE L C 1
ATOM 1609 O O . PHE A 1 210 ? 12.487 5.471 6.144 1.00 14.42 210 PHE L O 1
ATOM 1617 N N . ASN A 1 211 ? 10.617 4.252 6.471 1.00 15.93 211 ASN L N 1
ATOM 1618 C CA . ASN A 1 211 ? 10.807 3.407 5.302 1.00 17.12 211 ASN L CA 1
ATOM 1619 C C . ASN A 1 211 ? 9.868 3.878 4.212 1.00 15.91 211 ASN L C 1
ATOM 1620 O O . ASN A 1 211 ? 8.673 4.041 4.456 1.00 18.60 211 ASN L O 1
ATOM 1625 N N . ARG A 1 212 ? 10.408 4.116 3.019 1.00 15.55 212 ARG L N 1
ATOM 1626 C CA . ARG A 1 212 ? 9.594 4.577 1.897 1.00 17.12 212 ARG L CA 1
ATOM 1627 C C . ARG A 1 212 ? 8.427 3.616 1.656 1.00 21.77 212 ARG L C 1
ATOM 1628 O O . ARG A 1 212 ? 8.621 2.401 1.601 1.00 23.44 212 ARG L O 1
ATOM 1636 N N . GLY A 1 213 ? 7.225 4.176 1.533 1.00 27.85 213 GLY L N 1
ATOM 1637 C CA . GLY A 1 213 ? 6.013 3.392 1.303 1.00 43.57 213 GLY L CA 1
ATOM 1638 C C . GLY A 1 213 ? 5.303 3.019 2.591 1.00 56.11 213 GLY L C 1
ATOM 1639 O O . GLY A 1 213 ? 5.699 2.078 3.280 1.00 55.30 213 GLY L O 1
ATOM 1640 N N . GLU B 2 1 ? 11.882 66.621 12.319 1.00 32.61 1 GLU H N 1
ATOM 1641 C CA . GLU B 2 1 ? 13.012 65.679 12.565 1.00 29.05 1 GLU H CA 1
ATOM 1642 C C . GLU B 2 1 ? 13.724 65.317 11.263 1.00 23.43 1 GLU H C 1
ATOM 1643 O O . GLU B 2 1 ? 13.131 65.374 10.181 1.00 21.49 1 GLU H O 1
ATOM 1645 N N . VAL B 2 2 ? 14.998 64.950 11.382 1.00 22.50 2 VAL H N 1
ATOM 1646 C CA . VAL B 2 2 ? 15.796 64.522 10.233 1.00 20.25 2 VAL H CA 1
ATOM 1647 C C . VAL B 2 2 ? 15.275 63.175 9.731 1.00 19.12 2 VAL H C 1
ATOM 1648 O O . VAL B 2 2 ? 15.129 62.233 10.510 1.00 20.90 2 VAL H O 1
ATOM 1652 N N . GLN B 2 3 ? 14.988 63.096 8.434 1.00 18.73 3 GLN H N 1
ATOM 1653 C CA . GLN B 2 3 ? 14.594 61.834 7.812 1.00 18.10 3 GLN H CA 1
ATOM 1654 C C . GLN B 2 3 ? 15.330 61.623 6.497 1.00 15.35 3 GLN H C 1
ATOM 1655 O O . GLN B 2 3 ? 15.483 62.554 5.709 1.00 15.83 3 GLN H O 1
ATOM 1661 N N . LEU B 2 4 ? 15.795 60.396 6.282 1.00 15.17 4 LEU H N 1
ATOM 1662 C CA . LEU B 2 4 ? 16.263 59.960 4.970 1.00 12.67 4 LEU H CA 1
ATOM 1663 C C . LEU B 2 4 ? 15.343 58.844 4.503 1.00 12.31 4 LEU H C 1
ATOM 1664 O O . LEU B 2 4 ? 15.209 57.823 5.179 1.00 14.47 4 LEU H O 1
ATOM 1669 N N . VAL B 2 5 ? 14.700 59.057 3.360 1.00 11.17 5 VAL H N 1
ATOM 1670 C CA . VAL B 2 5 ? 13.726 58.110 2.818 1.00 15.00 5 VAL H CA 1
ATOM 1671 C C . VAL B 2 5 ? 14.211 57.550 1.489 1.00 11.38 5 VAL H C 1
ATOM 1672 O O . VAL B 2 5 ? 14.417 58.288 0.515 1.00 13.49 5 VAL H O 1
ATOM 1676 N N . GLN B 2 6 ? 14.403 56.237 1.466 1.00 10.87 6 GLN H N 1
ATOM 1677 C CA . GLN B 2 6 ? 14.923 55.559 0.289 1.00 10.43 6 GLN H CA 1
ATOM 1678 C C . GLN B 2 6 ? 13.812 54.981 -0.574 1.00 10.37 6 GLN H C 1
ATOM 1679 O O . GLN B 2 6 ? 12.698 54.725 -0.095 1.00 12.72 6 GLN H O 1
ATOM 1685 N N . SER B 2 7 ? 14.128 54.775 -1.847 1.00 10.19 7 SER H N 1
ATOM 1686 C CA . SER B 2 7 ? 13.185 54.188 -2.798 1.00 12.60 7 SER H CA 1
ATOM 1687 C C . SER B 2 7 ? 12.933 52.708 -2.480 1.00 14.78 7 SER H C 1
ATOM 1688 O O . SER B 2 7 ? 13.673 52.092 -1.705 1.00 12.94 7 SER H O 1
ATOM 1691 N N . GLY B 2 8 ? 11.890 52.141 -3.080 1.00 13.53 8 GLY H N 1
ATOM 1692 C CA . GLY B 2 8 ? 11.458 50.788 -2.729 1.00 15.14 8 GLY H CA 1
ATOM 1693 C C . GLY B 2 8 ? 12.335 49.654 -3.225 1.00 13.47 8 GLY H C 1
ATOM 1694 O O . GLY B 2 8 ? 13.246 49.857 -4.039 1.00 13.17 8 GLY H O 1
ATOM 1695 N N . ALA B 2 9 ? 12.046 48.451 -2.735 1.00 11.47 9 ALA H N 1
ATOM 1696 C CA . ALA B 2 9 ? 12.775 47.242 -3.128 1.00 13.49 9 ALA H CA 1
ATOM 1697 C C . ALA B 2 9 ? 12.783 47.034 -4.646 1.00 13.41 9 ALA H C 1
ATOM 1698 O O . ALA B 2 9 ? 11.818 47.373 -5.338 1.00 15.98 9 ALA H O 1
ATOM 1700 N N . GLU B 2 10 ? 13.887 46.485 -5.148 1.00 12.85 10 GLU H N 1
ATOM 1701 C CA . GLU B 2 10 ? 14.070 46.261 -6.578 1.00 11.68 10 GLU H CA 1
ATOM 1702 C C . GLU B 2 10 ? 14.404 44.806 -6.866 1.00 13.08 10 GLU H C 1
ATOM 1703 O O . GLU B 2 10 ? 15.227 44.203 -6.183 1.00 14.54 10 GLU H O 1
ATOM 1709 N N . VAL B 2 11 ? 13.760 44.249 -7.886 1.00 10.47 11 VAL H N 1
ATOM 1710 C CA . VAL B 2 11 ? 14.082 42.902 -8.350 1.00 12.52 11 VAL H CA 1
ATOM 1711 C C . VAL B 2 11 ? 14.451 43.013 -9.819 1.00 14.52 11 VAL H C 1
ATOM 1712 O O . VAL B 2 11 ? 13.621 43.404 -10.654 1.00 14.35 11 VAL H O 1
ATOM 1716 N N . LYS B 2 12 ? 15.704 42.681 -10.118 1.00 11.17 12 LYS H N 1
ATOM 1717 C CA . LYS B 2 12 ? 16.287 42.920 -11.438 1.00 15.08 12 LYS H CA 1
ATOM 1718 C C . LYS B 2 12 ? 16.976 41.685 -12.014 1.00 14.09 12 LYS H C 1
ATOM 1719 O O . LYS B 2 12 ? 17.214 40.703 -11.307 1.00 13.26 12 LYS H O 1
ATOM 1725 N N . LYS B 2 13 ? 17.290 41.752 -13.307 1.00 13.57 13 LYS H N 1
ATOM 1726 C CA . LYS B 2 13 ? 18.058 40.724 -14.000 1.00 14.93 13 LYS H CA 1
ATOM 1727 C C . LYS B 2 13 ? 19.480 41.234 -14.246 1.00 15.24 13 LYS H C 1
ATOM 1728 O O . LYS B 2 13 ? 19.681 42.447 -14.397 1.00 15.79 13 LYS H O 1
ATOM 1734 N N . PRO B 2 14 ? 20.471 40.318 -14.304 1.00 16.56 14 PRO H N 1
ATOM 1735 C CA . PRO B 2 14 ? 21.832 40.735 -14.642 1.00 16.80 14 PRO H CA 1
ATOM 1736 C C . PRO B 2 14 ? 21.884 41.508 -15.961 1.00 16.41 14 PRO H C 1
ATOM 1737 O O . PRO B 2 14 ? 21.179 41.161 -16.909 1.00 18.60 14 PRO H O 1
ATOM 1741 N N . GLY B 2 15 ? 22.690 42.563 -15.997 1.00 17.31 15 GLY H N 1
ATOM 1742 C CA . GLY B 2 15 ? 22.829 43.390 -17.197 1.00 15.62 15 GLY H CA 1
ATOM 1743 C C . GLY B 2 15 ? 21.912 44.598 -17.251 1.00 16.56 15 GLY H C 1
ATOM 1744 O O . GLY B 2 15 ? 22.136 45.506 -18.053 1.00 21.13 15 GLY H O 1
ATOM 1745 N N . GLU B 2 16 ? 20.882 44.623 -16.406 1.00 13.92 16 GLU H N 1
ATOM 1746 C CA . GLU B 2 16 ? 19.960 45.754 -16.370 1.00 14.46 16 GLU H CA 1
ATOM 1747 C C . GLU B 2 16 ? 20.577 46.921 -15.600 1.00 14.22 16 GLU H C 1
ATOM 1748 O O . GLU B 2 16 ? 21.426 46.726 -14.731 1.00 14.78 16 GLU H O 1
ATOM 1754 N N . SER B 2 17 ? 20.163 48.133 -15.946 1.00 18.23 17 SER H N 1
ATOM 1755 C CA . SER B 2 17 ? 20.598 49.319 -15.216 1.00 16.97 17 SER H CA 1
ATOM 1756 C C . SER B 2 17 ? 19.637 49.605 -14.068 1.00 14.92 17 SER H C 1
ATOM 1757 O O . SER B 2 17 ? 18.482 49.166 -14.084 1.00 16.69 17 SER H O 1
ATOM 1760 N N . LEU B 2 18 ? 20.118 50.336 -13.067 1.00 12.06 18 LEU H N 1
ATOM 1761 C CA . LEU B 2 18 ? 19.300 50.680 -11.903 1.00 10.79 18 LEU H CA 1
ATOM 1762 C C . LEU B 2 18 ? 19.848 51.916 -11.211 1.00 12.01 18 LEU H C 1
ATOM 1763 O O . LEU B 2 18 ? 21.051 52.016 -10.976 1.00 13.14 18 LEU H O 1
ATOM 1768 N N . LYS B 2 19 ? 18.956 52.851 -10.899 1.00 11.13 19 LYS H N 1
ATOM 1769 C CA . LYS B 2 19 ? 19.296 53.982 -10.057 1.00 11.61 19 LYS H CA 1
ATOM 1770 C C . LYS B 2 19 ? 18.329 54.029 -8.880 1.00 14.25 19 LYS H C 1
ATOM 1771 O O . LYS B 2 19 ? 17.111 54.163 -9.060 1.00 13.41 19 LYS H O 1
ATOM 1777 N N . ILE B 2 20 ? 18.877 53.888 -7.679 1.00 9.98 20 ILE H N 1
ATOM 1778 C CA . ILE B 2 20 ? 18.080 53.969 -6.457 1.00 10.57 20 ILE H CA 1
ATOM 1779 C C . ILE B 2 20 ? 18.288 55.336 -5.801 1.00 11.06 20 ILE H C 1
ATOM 1780 O O . ILE B 2 20 ? 19.289 55.998 -6.060 1.00 10.09 20 ILE H O 1
ATOM 1785 N N . SER B 2 21 ? 17.332 55.763 -4.984 1.00 10.97 21 SER H N 1
ATOM 1786 C CA . SER B 2 21 ? 17.334 57.135 -4.464 1.00 11.65 21 SER H CA 1
ATOM 1787 C C . SER B 2 21 ? 17.221 57.249 -2.943 1.00 11.05 21 SER H C 1
ATOM 1788 O O . SER B 2 21 ? 16.753 56.336 -2.261 1.00 10.33 21 SER H O 1
ATOM 1791 N N . CYS B 2 22 ? 17.636 58.405 -2.430 1.00 10.27 22 CYS H N 1
ATOM 1792 C CA . CYS B 2 22 ? 17.612 58.703 -1.005 1.00 11.62 22 CYS H CA 1
ATOM 1793 C C . CYS B 2 22 ? 17.251 60.180 -0.860 1.00 13.55 22 CYS H C 1
ATOM 1794 O O . CYS B 2 22 ? 18.025 61.046 -1.269 1.00 14.61 22 CYS H O 1
ATOM 1797 N N . LYS B 2 23 ? 16.067 60.461 -0.315 1.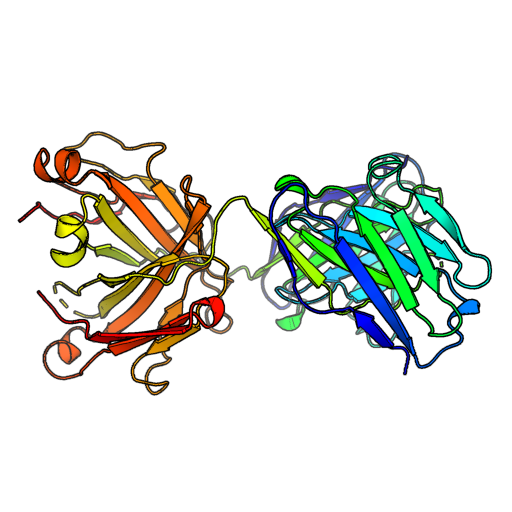00 12.40 23 LYS H N 1
ATOM 1798 C CA . LYS B 2 23 ? 15.617 61.848 -0.152 1.00 15.02 23 LYS H CA 1
ATOM 1799 C C . LYS B 2 23 ? 15.716 62.299 1.300 1.00 13.72 23 LYS H C 1
ATOM 1800 O O . LYS B 2 23 ? 15.225 61.625 2.213 1.00 14.32 23 LYS H O 1
ATOM 1806 N N . GLY B 2 24 ? 16.358 63.447 1.501 1.00 13.40 24 GLY H N 1
ATOM 1807 C CA . GLY B 2 24 ? 16.541 64.013 2.829 1.00 15.23 24 GLY H CA 1
ATOM 1808 C C . GLY B 2 24 ? 15.530 65.101 3.118 1.00 17.97 24 GLY H C 1
ATOM 1809 O O . GLY B 2 24 ? 15.181 65.895 2.236 1.00 22.12 24 GLY H O 1
ATOM 1810 N N . SER B 2 25 ? 15.053 65.129 4.357 1.00 14.85 25 SER H N 1
ATOM 1811 C CA . SER B 2 25 ? 14.115 66.152 4.803 1.00 18.49 25 SER H CA 1
ATOM 1812 C C . SER B 2 25 ? 14.372 66.469 6.267 1.00 16.55 25 SER H C 1
ATOM 1813 O O . SER B 2 25 ? 15.004 65.682 6.980 1.00 15.98 25 SER H O 1
ATOM 1816 N N . GLY B 2 26 ? 13.889 67.629 6.708 1.00 21.43 26 GLY H N 1
ATOM 1817 C CA . GLY B 2 26 ? 14.022 68.032 8.103 1.00 18.56 26 GLY H CA 1
ATOM 1818 C C . GLY B 2 26 ? 15.369 68.644 8.434 1.00 21.76 26 GLY H C 1
ATOM 1819 O O . GLY B 2 26 ? 15.694 68.829 9.604 1.00 25.16 26 GLY H O 1
ATOM 1820 N N . TYR B 2 27 ? 16.151 68.948 7.400 1.00 21.86 27 TYR H N 1
ATOM 1821 C CA . TYR B 2 27 ? 17.460 69.590 7.548 1.00 18.41 27 TYR H CA 1
ATOM 1822 C C . TYR B 2 27 ? 17.924 70.165 6.207 1.00 20.66 27 TYR H C 1
ATOM 1823 O O . TYR B 2 27 ? 17.309 69.907 5.170 1.00 19.41 27 TYR H O 1
ATOM 1832 N N . SER B 2 28 ? 19.001 70.949 6.235 1.00 19.58 28 SER H N 1
ATOM 1833 C CA . SER B 2 28 ? 19.595 71.497 5.020 1.00 19.71 28 SER H CA 1
ATOM 1834 C C . SER B 2 28 ? 20.382 70.420 4.278 1.00 19.21 28 SER H C 1
ATOM 1835 O O . SER B 2 28 ? 21.511 70.084 4.657 1.00 18.71 28 SER H O 1
ATOM 1838 N N . PHE B 2 29 ? 19.775 69.893 3.217 1.00 21.00 29 PHE H N 1
ATOM 1839 C CA . PHE B 2 29 ? 20.338 68.779 2.451 1.00 17.16 29 PHE H CA 1
ATOM 1840 C C . PHE B 2 29 ? 21.700 69.118 1.850 1.00 17.41 29 PHE H C 1
ATOM 1841 O O . PHE B 2 29 ? 22.570 68.252 1.737 1.00 17.82 29 PHE H O 1
ATOM 1849 N N . THR B 2 30 ? 21.877 70.383 1.470 1.00 16.61 30 THR H N 1
ATOM 1850 C CA . THR B 2 30 ? 23.120 70.828 0.848 1.00 16.20 30 THR H CA 1
ATOM 1851 C C . THR B 2 30 ? 24.206 71.211 1.866 1.00 18.78 30 THR H C 1
ATOM 1852 O O . THR B 2 30 ? 25.279 71.683 1.482 1.00 18.59 30 THR H O 1
ATOM 1856 N N . SER B 2 31 ? 23.932 70.989 3.151 1.00 15.21 31 SER H N 1
ATOM 1857 C CA . SER B 2 31 ? 24.902 71.275 4.213 1.00 16.70 31 SER H CA 1
ATOM 1858 C C . SER B 2 31 ? 25.629 70.036 4.757 1.00 17.93 31 SER H C 1
ATOM 1859 O O . SER B 2 31 ? 26.570 70.165 5.544 1.00 17.26 31 SER H O 1
ATOM 1862 N N . TYR B 2 32 ? 25.198 68.845 4.335 1.00 15.10 32 TYR H N 1
ATOM 1863 C CA . TYR B 2 32 ? 25.750 67.588 4.859 1.00 15.84 32 TYR H CA 1
ATOM 1864 C C . TYR B 2 32 ? 26.112 66.613 3.749 1.00 18.53 32 TYR H C 1
ATOM 1865 O O . TYR B 2 32 ? 25.445 66.568 2.718 1.00 23.15 32 TYR H O 1
ATOM 1874 N N . TRP B 2 33 ? 27.156 65.821 3.976 1.00 14.89 33 TRP H N 1
ATOM 1875 C CA . TRP B 2 33 ? 27.497 64.731 3.069 1.00 13.26 33 TRP H CA 1
ATOM 1876 C C . TRP B 2 33 ? 26.517 63.576 3.269 1.00 14.59 33 TRP H C 1
ATOM 1877 O O . TRP B 2 33 ? 25.965 63.401 4.361 1.00 17.81 33 TRP H O 1
ATOM 1888 N N . ILE B 2 34 ? 26.313 62.803 2.207 1.00 13.56 34 ILE H N 1
ATOM 1889 C CA . ILE B 2 34 ? 25.480 61.597 2.227 1.00 14.47 34 ILE H CA 1
ATOM 1890 C C . ILE B 2 34 ? 26.362 60.438 1.800 1.00 13.50 34 ILE H C 1
ATOM 1891 O O . ILE B 2 34 ? 27.008 60.502 0.749 1.00 12.15 34 ILE H O 1
ATOM 1896 N N . GLY B 2 35 ? 26.399 59.391 2.620 1.00 12.33 35 GLY H N 1
ATOM 1897 C CA . GLY B 2 35 ? 27.161 58.189 2.307 1.00 11.13 35 GLY H CA 1
ATOM 1898 C C . GLY B 2 35 ? 26.266 57.043 1.876 1.00 11.69 35 GLY H C 1
ATOM 1899 O O . GLY B 2 35 ? 25.085 57.010 2.214 1.00 11.24 35 GLY H O 1
ATOM 1900 N N . TRP B 2 36 ? 26.837 56.122 1.109 1.00 9.93 36 TRP H N 1
ATOM 1901 C CA . TRP B 2 36 ? 26.160 54.889 0.729 1.00 12.66 36 TRP H CA 1
ATOM 1902 C C . TRP B 2 36 ? 26.889 53.673 1.295 1.00 13.77 36 TRP H C 1
ATOM 1903 O O . TRP B 2 36 ? 28.123 53.583 1.240 1.00 11.92 36 TRP H O 1
ATOM 1914 N N . VAL B 2 37 ? 26.105 52.748 1.839 1.00 10.84 37 VAL H N 1
ATOM 1915 C CA . VAL B 2 37 ? 26.621 51.562 2.509 1.00 10.89 37 VAL H CA 1
ATOM 1916 C C . VAL B 2 37 ? 25.952 50.315 1.930 1.00 11.63 37 VAL H C 1
ATOM 1917 O O . VAL B 2 37 ? 24.732 50.287 1.766 1.00 12.89 37 VAL H O 1
ATOM 1921 N N . ARG B 2 38 ? 26.751 49.293 1.621 1.00 8.49 38 ARG H N 1
ATOM 1922 C CA . ARG B 2 38 ? 26.224 48.013 1.147 1.00 11.44 38 ARG H CA 1
ATOM 1923 C C . ARG B 2 38 ? 26.219 46.979 2.269 1.00 12.49 38 ARG H C 1
ATOM 1924 O O . ARG B 2 38 ? 27.162 46.907 3.060 1.00 13.39 38 ARG H O 1
ATOM 1932 N N . GLN B 2 39 ? 25.164 46.173 2.323 1.00 10.86 39 GLN H N 1
ATOM 1933 C CA . GLN B 2 39 ? 25.116 45.037 3.235 1.00 12.04 39 GLN H CA 1
ATOM 1934 C C . GLN B 2 39 ? 24.587 43.804 2.509 1.00 12.30 39 GLN H C 1
ATOM 1935 O O . GLN B 2 39 ? 23.380 43.651 2.323 1.00 12.93 39 GLN H O 1
ATOM 1941 N N . MET B 2 40 ? 25.501 42.935 2.089 1.00 13.29 40 MET H N 1
ATOM 1942 C CA . MET B 2 40 ? 25.116 41.702 1.406 1.00 17.35 40 MET H CA 1
ATOM 1943 C C . MET B 2 40 ? 24.421 40.749 2.385 1.00 18.50 40 MET H C 1
ATOM 1944 O O . MET B 2 40 ? 24.589 40.890 3.601 1.00 18.80 40 MET H O 1
ATOM 1949 N N . PRO B 2 41 ? 23.611 39.799 1.867 1.00 22.16 41 PRO H N 1
ATOM 1950 C CA . PRO B 2 41 ? 22.822 38.914 2.733 1.00 19.91 41 PRO H CA 1
ATOM 1951 C C . PRO B 2 41 ? 23.663 38.198 3.795 1.00 20.11 41 PRO H C 1
ATOM 1952 O O . PRO B 2 41 ? 24.628 37.501 3.462 1.00 22.92 41 PRO H O 1
ATOM 1956 N N . GLY B 2 42 ? 23.301 38.404 5.060 1.00 25.62 42 GLY H N 1
ATOM 1957 C CA . GLY B 2 42 ? 23.991 37.787 6.194 1.00 26.98 42 GLY H CA 1
ATOM 1958 C C . GLY B 2 42 ? 25.394 38.306 6.457 1.00 26.54 42 GLY H C 1
ATOM 1959 O O . GLY B 2 42 ? 26.131 37.722 7.257 1.00 26.04 42 GLY H O 1
ATOM 1960 N N . LYS B 2 43 ? 25.766 39.401 5.790 1.00 18.21 43 LYS H N 1
ATOM 1961 C CA . LYS B 2 43 ? 27.116 39.964 5.901 1.00 17.75 43 LYS H CA 1
ATOM 1962 C C . LYS B 2 43 ? 27.119 41.322 6.612 1.00 17.07 43 LYS H C 1
ATOM 1963 O O . LYS B 2 43 ? 26.068 41.834 7.000 1.00 15.63 43 LYS H O 1
ATOM 1969 N N . GLY B 2 44 ? 28.306 41.899 6.776 1.00 16.55 44 GLY H N 1
ATOM 1970 C CA . GLY B 2 44 ? 28.457 43.164 7.491 1.00 15.99 44 GLY H CA 1
ATOM 1971 C C . GLY B 2 44 ? 28.259 44.395 6.630 1.00 18.62 44 GLY H C 1
ATOM 1972 O O . GLY B 2 44 ? 27.850 44.300 5.472 1.00 18.38 44 GLY H O 1
ATOM 1973 N N . LEU B 2 45 ? 28.558 45.557 7.203 1.00 15.24 45 LEU H N 1
ATOM 1974 C CA . LEU B 2 45 ? 28.412 46.832 6.497 1.00 13.83 45 LEU H CA 1
ATOM 1975 C C . LEU B 2 45 ? 29.659 47.174 5.693 1.00 13.44 45 LEU H C 1
ATOM 1976 O O . LEU B 2 45 ? 30.785 47.015 6.179 1.00 13.99 45 LEU H O 1
ATOM 1981 N N . GLU B 2 46 ? 29.452 47.637 4.460 1.00 12.09 46 GLU H N 1
ATOM 1982 C CA . GLU B 2 46 ? 30.546 48.073 3.589 1.00 12.17 46 GLU H CA 1
ATOM 1983 C C . GLU B 2 46 ? 30.345 49.502 3.122 1.00 14.47 46 GLU H C 1
ATOM 1984 O O . GLU B 2 46 ? 29.296 49.839 2.574 1.00 14.21 46 GLU H O 1
ATOM 1990 N N . TRP B 2 47 ? 31.368 50.328 3.301 1.00 12.11 47 TRP H N 1
ATOM 1991 C CA . TRP B 2 47 ? 31.347 51.701 2.820 1.00 12.82 47 TRP H CA 1
ATOM 1992 C C . TRP B 2 47 ? 31.509 51.720 1.297 1.00 14.86 47 TRP H C 1
ATOM 1993 O O . TRP B 2 47 ? 32.417 51.084 0.762 1.00 16.44 47 TRP H O 1
ATOM 2004 N N . MET B 2 48 ? 30.617 52.424 0.599 1.00 11.61 48 MET H N 1
ATOM 2005 C CA . MET B 2 48 ? 30.688 52.502 -0.862 1.00 9.54 48 MET H CA 1
ATOM 2006 C C . MET B 2 48 ? 31.247 53.823 -1.361 1.00 12.44 48 MET H C 1
ATOM 2007 O O . MET B 2 48 ? 32.013 53.860 -2.324 1.00 14.84 48 MET H O 1
ATOM 2012 N N . GLY B 2 49 ? 30.848 54.907 -0.710 1.00 14.47 49 GLY H N 1
ATOM 2013 C CA . GLY B 2 49 ? 31.258 56.233 -1.126 1.00 14.65 49 GLY H CA 1
ATOM 2014 C C . GLY B 2 49 ? 30.387 57.299 -0.511 1.00 14.51 49 GLY H C 1
ATOM 2015 O O . GLY B 2 49 ? 29.483 57.005 0.273 1.00 13.01 49 GLY H O 1
ATOM 2016 N N . ILE B 2 50 ? 30.652 58.544 -0.885 1.00 13.29 50 ILE H N 1
ATOM 2017 C CA . ILE B 2 50 ? 30.058 59.691 -0.215 1.00 14.40 50 ILE H CA 1
ATOM 2018 C C . ILE B 2 50 ? 29.922 60.843 -1.204 1.00 17.40 50 ILE H C 1
ATOM 2019 O O . ILE B 2 50 ? 30.734 60.968 -2.116 1.00 14.64 50 ILE H O 1
ATOM 2024 N N . ILE B 2 51 ? 28.888 61.665 -1.034 1.00 12.93 51 ILE H N 1
ATOM 2025 C CA . ILE B 2 51 ? 28.676 62.829 -1.902 1.00 13.96 51 ILE H CA 1
ATOM 2026 C C . ILE B 2 51 ? 28.217 64.041 -1.090 1.00 13.28 51 ILE H C 1
ATOM 2027 O O . ILE B 2 51 ? 27.438 63.911 -0.142 1.00 14.13 51 ILE H O 1
ATOM 2032 N N . TYR B 2 52 ? 28.731 65.215 -1.459 1.00 13.08 52 TYR H N 1
ATOM 2033 C CA . TYR B 2 52 ? 28.266 66.473 -0.902 1.00 12.70 52 TYR H CA 1
ATOM 2034 C C . TYR B 2 52 ? 27.267 67.067 -1.894 1.00 13.87 52 TYR H C 1
ATOM 2035 O O . TYR B 2 52 ? 27.665 67.581 -2.938 1.00 15.62 52 TYR H O 1
ATOM 2044 N N . PRO B 2 53 ? 25.959 66.968 -1.586 1.00 16.22 53 PRO H N 1
ATOM 2045 C CA . PRO B 2 53 ? 24.899 67.389 -2.515 1.00 16.62 53 PRO H CA 1
ATOM 2046 C C . PRO B 2 53 ? 24.995 68.842 -2.989 1.00 17.66 53 PRO H C 1
ATOM 2047 O O . PRO B 2 53 ? 24.490 69.163 -4.062 1.00 19.69 53 PRO H O 1
ATOM 2051 N N . GLY B 2 54 ? 25.625 69.706 -2.193 1.00 20.56 54 GLY H N 1
ATOM 2052 C CA . GLY B 2 54 ? 25.808 71.115 -2.558 1.00 20.33 54 GLY H CA 1
ATOM 2053 C C . GLY B 2 54 ? 26.570 71.350 -3.854 1.00 18.86 54 GLY H C 1
ATOM 2054 O O . GLY B 2 54 ? 26.238 72.265 -4.612 1.00 21.12 54 GLY H O 1
ATOM 2055 N N . ASP B 2 55 ? 27.588 70.528 -4.112 1.00 19.28 55 ASP H N 1
ATOM 2056 C CA . ASP B 2 55 ? 28.448 70.701 -5.289 1.00 20.25 55 ASP H CA 1
ATOM 2057 C C . ASP B 2 55 ? 28.792 69.390 -6.010 1.00 19.55 55 ASP H C 1
ATOM 2058 O O . ASP B 2 55 ? 29.568 69.388 -6.971 1.00 19.13 55 ASP H O 1
ATOM 2063 N N . SER B 2 56 ? 28.210 68.288 -5.532 1.00 20.31 56 SER H N 1
ATOM 2064 C CA . SER B 2 56 ? 28.443 66.933 -6.066 1.00 19.10 56 SER H CA 1
ATOM 2065 C C . SER B 2 56 ? 29.893 66.434 -6.009 1.00 16.47 56 SER H C 1
ATOM 2066 O O . SER B 2 56 ? 30.296 65.573 -6.801 1.00 18.87 56 SER H O 1
ATOM 2069 N N . ASP B 2 57 ? 30.666 66.976 -5.067 1.00 18.79 57 ASP H N 1
ATOM 2070 C CA . ASP B 2 57 ? 31.970 66.426 -4.707 1.00 18.44 57 ASP H CA 1
ATOM 2071 C C . ASP B 2 57 ? 31.740 64.995 -4.217 1.00 18.06 57 ASP H C 1
ATOM 2072 O O . ASP B 2 57 ? 30.996 64.769 -3.256 1.00 17.50 57 ASP H O 1
ATOM 2077 N N . THR B 2 58 ? 32.363 64.039 -4.900 1.00 20.70 58 THR H N 1
ATOM 2078 C CA . THR B 2 58 ? 32.091 62.620 -4.687 1.00 21.63 58 THR H CA 1
ATOM 2079 C C . THR B 2 58 ? 33.384 61.846 -4.458 1.00 30.11 58 THR H C 1
ATOM 2080 O O . THR B 2 58 ? 34.343 61.982 -5.225 1.00 35.50 58 THR H O 1
ATOM 2084 N N . ARG B 2 59 ? 33.403 61.043 -3.397 1.00 23.14 59 ARG H N 1
ATOM 2085 C CA . ARG B 2 59 ? 34.521 60.140 -3.123 1.00 20.10 59 ARG H CA 1
ATOM 2086 C C . ARG B 2 59 ? 33.994 58.712 -3.100 1.00 20.49 59 ARG H C 1
ATOM 2087 O O . ARG B 2 59 ? 32.902 58.458 -2.585 1.00 22.73 59 ARG H O 1
ATOM 2095 N N . TYR B 2 60 ? 34.764 57.789 -3.666 1.00 16.20 60 TYR H N 1
ATOM 2096 C CA . TYR B 2 60 ? 34.405 56.372 -3.651 1.00 16.47 60 TYR H CA 1
ATOM 2097 C C . TYR B 2 60 ? 35.357 55.577 -2.786 1.00 21.79 60 TYR H C 1
ATOM 2098 O O . TYR B 2 60 ? 36.549 55.890 -2.704 1.00 22.79 60 TYR H O 1
ATOM 2107 N N . SER B 2 61 ? 34.821 54.543 -2.147 1.00 18.88 61 SER H N 1
ATOM 2108 C CA . SER B 2 61 ? 35.635 53.500 -1.541 1.00 19.70 61 SER H CA 1
ATOM 2109 C C . SER B 2 61 ? 36.407 52.805 -2.669 1.00 18.95 61 SER H C 1
ATOM 2110 O O . SER B 2 61 ? 35.887 52.668 -3.781 1.00 20.55 61 SER H O 1
ATOM 2113 N N . PRO B 2 62 ? 37.660 52.384 -2.401 1.00 21.06 62 PRO H N 1
ATOM 2114 C CA . PRO B 2 62 ? 38.484 51.764 -3.447 1.00 24.25 62 PRO H CA 1
ATOM 2115 C C . PRO B 2 62 ? 37.824 50.562 -4.126 1.00 26.99 62 PRO H C 1
ATOM 2116 O O . PRO B 2 62 ? 37.987 50.377 -5.332 1.00 28.04 62 PRO H O 1
ATOM 2120 N N . SER B 2 63 ? 37.084 49.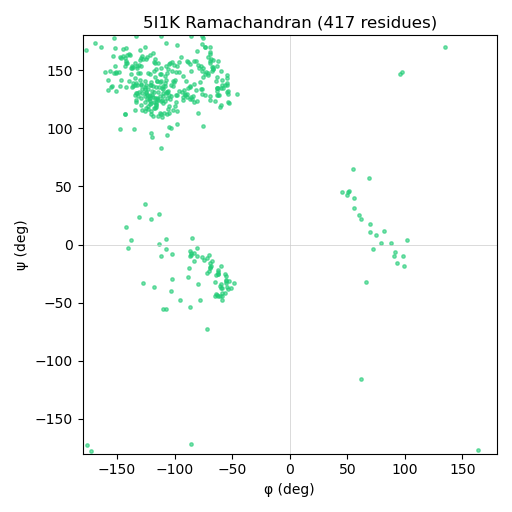765 -3.357 1.00 22.23 63 SER H N 1
ATOM 2121 C CA . SER B 2 63 ? 36.404 48.577 -3.879 1.00 25.01 63 SER H CA 1
ATOM 2122 C C . SER B 2 63 ? 35.240 48.902 -4.818 1.00 22.88 63 SER H C 1
ATOM 2123 O O . SER B 2 63 ? 34.816 48.048 -5.601 1.00 20.92 63 SER H O 1
ATOM 2126 N N . PHE B 2 64 ? 34.725 50.127 -4.737 1.00 18.65 64 PHE H N 1
ATOM 2127 C CA . PHE B 2 64 ? 33.540 50.514 -5.511 1.00 18.52 64 PHE H CA 1
ATOM 2128 C C . PHE B 2 64 ? 33.819 51.543 -6.599 1.00 18.62 64 PHE H C 1
ATOM 2129 O O . PHE B 2 64 ? 32.959 51.814 -7.443 1.00 17.75 64 PHE H O 1
ATOM 2137 N N . GLN B 2 65 ? 35.025 52.108 -6.573 1.00 22.25 65 GLN H N 1
ATOM 2138 C CA . GLN B 2 65 ? 35.485 53.022 -7.612 1.00 25.25 65 GLN H CA 1
ATOM 2139 C C . GLN B 2 65 ? 35.332 52.360 -8.985 1.00 24.91 65 GLN H C 1
ATOM 2140 O O . GLN B 2 65 ? 35.858 51.270 -9.218 1.00 24.04 65 GLN H O 1
ATOM 2146 N N . GLY B 2 66 ? 34.579 53.010 -9.869 1.00 20.01 66 GLY H N 1
ATOM 2147 C CA . GLY B 2 66 ? 34.344 52.499 -11.223 1.00 25.35 66 GLY H CA 1
ATOM 2148 C C . GLY B 2 66 ? 33.301 51.395 -11.344 1.00 24.88 66 GLY H C 1
ATOM 2149 O O . GLY B 2 66 ? 33.048 50.898 -12.443 1.00 24.69 66 GLY H O 1
ATOM 2150 N N . GLN B 2 67 ? 32.692 51.017 -10.222 1.00 21.98 67 GLN H N 1
ATOM 2151 C CA . GLN B 2 67 ? 31.693 49.944 -10.193 1.00 20.78 67 GLN H CA 1
ATOM 2152 C C . GLN B 2 67 ? 30.269 50.499 -10.106 1.00 20.79 67 GLN H C 1
ATOM 2153 O O . GLN B 2 67 ? 29.319 49.873 -10.584 1.00 21.99 67 GLN H O 1
ATOM 2159 N N . VAL B 2 68 ? 30.140 51.670 -9.485 1.00 15.90 68 VAL H N 1
ATOM 2160 C CA . VAL B 2 68 ? 28.858 52.361 -9.303 1.00 15.09 68 VAL H CA 1
ATOM 2161 C C . VAL B 2 68 ? 29.039 53.848 -9.553 1.00 15.44 68 VAL H C 1
ATOM 2162 O O . VAL B 2 68 ? 30.161 54.353 -9.539 1.00 18.51 68 VAL H O 1
ATOM 2166 N N . THR B 2 69 ? 27.935 54.553 -9.764 1.00 13.54 69 THR H N 1
ATOM 2167 C CA . THR B 2 69 ? 27.980 56.005 -9.825 1.00 13.84 69 THR H CA 1
ATOM 2168 C C . THR B 2 69 ? 27.103 56.578 -8.720 1.00 15.62 69 THR H C 1
ATOM 2169 O O . THR B 2 69 ? 25.940 56.202 -8.580 1.00 12.12 69 THR H O 1
ATOM 2173 N N . ILE B 2 70 ? 27.689 57.461 -7.919 1.00 14.13 70 ILE H N 1
ATOM 2174 C CA . ILE B 2 70 ? 26.955 58.191 -6.896 1.00 11.11 70 ILE H CA 1
ATOM 2175 C C . ILE B 2 70 ? 26.733 59.601 -7.422 1.00 11.33 70 ILE H C 1
ATOM 2176 O O . ILE B 2 70 ? 27.635 60.197 -8.019 1.00 12.35 70 ILE H O 1
ATOM 2181 N N . SER B 2 71 ? 25.524 60.117 -7.228 1.00 10.98 71 SER H N 1
ATOM 2182 C CA . SER B 2 71 ? 25.168 61.448 -7.716 1.00 11.52 71 SER H CA 1
ATOM 2183 C C . SER B 2 71 ? 24.081 62.069 -6.848 1.00 13.24 71 SER H C 1
ATOM 2184 O O . SER B 2 71 ? 23.603 61.456 -5.885 1.00 12.22 71 SER H O 1
ATOM 2187 N N . ALA B 2 72 ? 23.715 63.304 -7.167 1.00 14.96 72 ALA H N 1
ATOM 2188 C CA . ALA B 2 72 ? 22.713 64.017 -6.394 1.00 15.52 72 ALA H CA 1
ATOM 2189 C C . ALA B 2 72 ? 21.994 65.044 -7.244 1.00 18.11 72 ALA H C 1
ATOM 2190 O O . ALA B 2 72 ? 22.565 65.617 -8.176 1.00 18.55 72 ALA H O 1
ATOM 2192 N N . ASP B 2 73 ? 20.724 65.246 -6.919 1.00 13.73 73 ASP H N 1
ATOM 2193 C CA . ASP B 2 73 ? 19.941 66.336 -7.463 1.00 15.13 73 ASP H CA 1
ATOM 2194 C C . ASP B 2 73 ? 19.484 67.187 -6.288 1.00 17.16 73 ASP H C 1
ATOM 2195 O O . ASP B 2 73 ? 18.475 66.890 -5.631 1.00 16.35 73 ASP H O 1
ATOM 2200 N N . LYS B 2 74 ? 20.240 68.248 -6.014 1.00 15.59 74 LYS H N 1
ATOM 2201 C CA . LYS B 2 74 ? 19.943 69.113 -4.877 1.00 16.85 74 LYS H CA 1
ATOM 2202 C C . LYS B 2 74 ? 18.584 69.813 -4.979 1.00 16.00 74 LYS H C 1
ATOM 2203 O O . LYS B 2 74 ? 17.986 70.159 -3.959 1.00 16.99 74 LYS H O 1
ATOM 2209 N N . SER B 2 75 ? 18.094 70.006 -6.204 1.00 18.17 75 SER H N 1
ATOM 2210 C CA . SER B 2 75 ? 16.819 70.691 -6.418 1.00 19.28 75 SER H CA 1
ATOM 2211 C C . SER B 2 75 ? 15.644 69.918 -5.813 1.00 24.29 75 SER H C 1
ATOM 2212 O O . SER B 2 75 ? 14.625 70.511 -5.463 1.00 19.74 75 SER H O 1
ATOM 2215 N N . ILE B 2 76 ? 15.798 68.597 -5.686 1.00 16.69 76 ILE H N 1
ATOM 2216 C CA . ILE B 2 76 ? 14.779 67.753 -5.055 1.00 14.95 76 ILE H CA 1
ATOM 2217 C C . ILE B 2 76 ? 15.309 66.996 -3.822 1.00 15.22 76 ILE H C 1
ATOM 2218 O O . ILE B 2 76 ? 14.744 65.973 -3.407 1.00 17.14 76 ILE H O 1
ATOM 2223 N N . SER B 2 77 ? 16.385 67.522 -3.237 1.00 13.87 77 SER H N 1
ATOM 2224 C CA . SER B 2 77 ? 16.980 66.991 -2.002 1.00 13.85 77 SER H CA 1
ATOM 2225 C C . SER B 2 77 ? 17.219 65.480 -2.055 1.00 13.50 77 SER H C 1
ATOM 2226 O O . SER B 2 77 ? 16.958 64.762 -1.089 1.00 13.71 77 SER H O 1
ATOM 2229 N N . THR B 2 78 ? 17.728 65.012 -3.187 1.00 11.89 78 THR H N 1
ATOM 2230 C CA . THR B 2 78 ? 17.865 63.578 -3.420 1.00 13.55 78 THR H CA 1
ATOM 2231 C C . THR B 2 78 ? 19.291 63.188 -3.799 1.00 15.33 78 THR H C 1
ATOM 2232 O O . THR B 2 78 ? 19.921 63.845 -4.629 1.00 14.99 78 THR H O 1
ATOM 2236 N N . ALA B 2 79 ? 19.787 62.120 -3.171 1.00 12.66 79 ALA H N 1
ATOM 2237 C CA . ALA B 2 79 ? 21.042 61.489 -3.558 1.00 13.60 79 ALA H CA 1
ATOM 2238 C C . ALA B 2 79 ? 20.740 60.154 -4.238 1.00 12.63 79 ALA H C 1
ATOM 2239 O O . ALA B 2 79 ? 19.696 59.540 -3.981 1.00 11.62 79 ALA H O 1
ATOM 2241 N N . TYR B 2 80 ? 21.655 59.716 -5.100 1.00 10.43 80 TYR H N 1
ATOM 2242 C CA . TYR B 2 80 ? 21.455 58.518 -5.907 1.00 10.75 80 TYR H CA 1
ATOM 2243 C C . TYR B 2 80 ? 22.648 57.578 -5.893 1.00 11.73 80 TYR H C 1
ATOM 2244 O O . TYR B 2 80 ? 23.796 58.005 -5.731 1.00 11.38 80 TYR H O 1
ATOM 2253 N N . LEU B 2 81 ? 22.353 56.300 -6.116 1.00 10.70 81 LEU H N 1
ATOM 2254 C CA . LEU B 2 81 ? 23.359 55.272 -6.348 1.00 11.37 81 LEU H CA 1
ATOM 2255 C C . LEU B 2 81 ? 22.910 54.506 -7.587 1.00 13.82 81 LEU H C 1
ATOM 2256 O O . LEU B 2 81 ? 21.756 54.066 -7.664 1.00 14.11 81 LEU H O 1
ATOM 2261 N N . GLN B 2 82 ? 23.795 54.363 -8.570 1.00 12.62 82 GLN H N 1
ATOM 2262 C CA . GLN B 2 82 ? 23.390 53.716 -9.812 1.00 13.03 82 GLN H CA 1
ATOM 2263 C C . GLN B 2 82 ? 24.401 52.718 -10.373 1.00 13.13 82 GLN H C 1
ATOM 2264 O O . GLN B 2 82 ? 25.608 52.836 -10.134 1.00 14.19 82 GLN H O 1
ATOM 2270 N N . TRP B 2 83 ? 23.870 51.734 -11.099 1.00 12.48 83 TRP H N 1
ATOM 2271 C CA . TRP B 2 83 ? 24.656 50.727 -11.808 1.00 11.59 83 TRP H CA 1
ATOM 2272 C C . TRP B 2 83 ? 24.238 50.739 -13.272 1.00 15.62 83 TRP H C 1
ATOM 2273 O O . TRP B 2 83 ? 23.043 50.811 -13.579 1.00 15.73 83 TRP H O 1
ATOM 2284 N N . SER B 2 84 ? 25.213 50.658 -14.174 1.00 16.56 84 SER H N 1
ATOM 2285 C CA . SER B 2 84 ? 24.909 50.559 -15.601 1.00 17.79 84 SER H CA 1
ATOM 2286 C C . SER B 2 84 ? 24.523 49.133 -16.006 1.00 17.57 84 SER H C 1
ATOM 2287 O O . SER B 2 84 ? 23.677 48.940 -16.883 1.00 22.37 84 SER H O 1
ATOM 2290 N N . SER B 2 85 ? 25.139 48.145 -15.359 1.00 16.88 85 SER H N 1
ATOM 2291 C CA . SER B 2 85 ? 24.931 46.733 -15.690 1.00 15.78 85 SER H CA 1
ATOM 2292 C C . SER B 2 85 ? 25.048 45.891 -14.423 1.00 14.56 85 SER H C 1
ATOM 2293 O O . SER B 2 85 ? 26.150 45.589 -13.962 1.00 17.01 85 SER H O 1
ATOM 2296 N N . LEU B 2 86 ? 23.901 45.528 -13.856 1.00 13.80 86 LEU H N 1
ATOM 2297 C CA . LEU B 2 86 ? 23.863 44.784 -12.598 1.00 14.04 86 LEU H CA 1
ATOM 2298 C C . LEU B 2 86 ? 24.405 43.366 -12.728 1.00 14.17 86 LEU H C 1
ATOM 2299 O O . LEU B 2 86 ? 24.313 42.747 -13.786 1.00 14.41 86 LEU H O 1
ATOM 2304 N N . LYS B 2 87 ? 24.983 42.870 -11.638 1.00 14.28 87 LYS H N 1
ATOM 2305 C CA . LYS B 2 87 ? 25.403 41.475 -11.529 1.00 18.64 87 LYS H CA 1
ATOM 2306 C C . LYS B 2 87 ? 24.619 40.839 -10.390 1.00 15.81 87 LYS H C 1
ATOM 2307 O O . LYS B 2 87 ? 24.136 41.544 -9.499 1.00 14.28 87 LYS H O 1
ATOM 2313 N N . ALA B 2 88 ? 24.488 39.514 -10.416 1.00 15.21 88 ALA H N 1
ATOM 2314 C CA . ALA B 2 88 ? 23.848 38.786 -9.319 1.00 16.96 88 ALA H CA 1
ATOM 2315 C C . ALA B 2 88 ? 24.519 39.103 -7.984 1.00 15.73 88 ALA H C 1
ATOM 2316 O O . ALA B 2 88 ? 23.859 39.146 -6.949 1.00 15.63 88 ALA H O 1
ATOM 2318 N N . SER B 2 89 ? 25.830 39.348 -8.027 1.00 15.38 89 SER H N 1
ATOM 2319 C CA . SER B 2 89 ? 26.619 39.677 -6.838 1.00 16.64 89 SER H CA 1
ATOM 2320 C C . SER B 2 89 ? 26.324 41.062 -6.244 1.00 16.52 89 SER H C 1
ATOM 2321 O O . SER B 2 89 ? 26.815 41.384 -5.158 1.00 16.42 89 SER H O 1
ATOM 2324 N N . ASP B 2 90 ? 25.546 41.881 -6.957 1.00 12.25 90 ASP H N 1
ATOM 2325 C CA . ASP B 2 90 ? 25.068 43.161 -6.413 1.00 15.46 90 ASP H CA 1
ATOM 2326 C C . ASP B 2 90 ? 23.857 42.999 -5.492 1.00 13.70 90 ASP H C 1
ATOM 2327 O O . ASP B 2 90 ? 23.369 43.985 -4.936 1.00 14.34 90 ASP H O 1
ATOM 2332 N N . THR B 2 91 ? 23.359 41.769 -5.343 1.00 12.27 91 THR H N 1
ATOM 2333 C CA . THR B 2 91 ? 22.225 41.497 -4.451 1.00 12.24 91 THR H CA 1
ATOM 2334 C C . THR B 2 91 ? 22.612 41.877 -3.023 1.00 14.37 91 THR H C 1
ATOM 2335 O O . THR B 2 91 ? 23.566 41.333 -2.466 1.00 14.91 91 THR H O 1
ATOM 2339 N N . ALA B 2 92 ? 21.887 42.831 -2.451 1.00 11.31 92 ALA H N 1
ATOM 2340 C CA . ALA B 2 92 ? 22.224 43.370 -1.132 1.00 10.19 92 ALA H CA 1
ATOM 2341 C C . ALA B 2 92 ? 21.198 44.389 -0.666 1.00 11.88 92 ALA H C 1
ATOM 2342 O O . ALA B 2 92 ? 20.358 44.845 -1.441 1.00 12.42 92 ALA H O 1
ATOM 2344 N N . MET B 2 93 ? 21.275 44.729 0.617 1.00 10.45 93 MET H N 1
ATOM 2345 C CA . MET B 2 93 ? 20.588 45.892 1.153 1.00 11.84 93 MET H CA 1
ATOM 2346 C C . MET B 2 93 ? 21.518 47.097 1.001 1.00 10.17 93 MET H C 1
ATOM 2347 O O . MET B 2 93 ? 22.715 47.009 1.290 1.00 12.54 93 MET H O 1
ATOM 2352 N N . TYR B 2 94 ? 20.968 48.211 0.525 1.00 10.33 94 TYR H N 1
ATOM 2353 C CA . TYR B 2 94 ? 21.736 49.440 0.367 1.00 9.72 94 TYR H CA 1
ATOM 2354 C C . TYR B 2 94 ? 21.160 50.527 1.257 1.00 10.18 94 TYR H C 1
ATOM 2355 O O . TYR B 2 94 ? 19.964 50.807 1.204 1.00 12.00 94 TYR H O 1
ATOM 2364 N N . TYR B 2 95 ? 22.020 51.115 2.090 1.00 10.12 95 TYR H N 1
ATOM 2365 C CA . TYR B 2 95 ? 21.626 52.206 2.976 1.00 10.99 95 TYR H CA 1
ATOM 2366 C C . TYR B 2 95 ? 22.278 53.506 2.557 1.00 10.73 95 TYR H C 1
ATOM 2367 O O . TYR B 2 95 ? 23.455 53.531 2.185 1.00 10.97 95 TYR H O 1
ATOM 2376 N N . CYS B 2 96 ? 21.522 54.590 2.640 1.00 9.76 96 CYS H N 1
ATOM 2377 C CA . CYS B 2 96 ? 22.142 55.902 2.645 1.00 11.49 96 CYS H CA 1
ATOM 2378 C C . CYS B 2 96 ? 22.188 56.385 4.094 1.00 11.67 96 CYS H C 1
ATOM 2379 O O . CYS B 2 96 ? 21.398 55.947 4.941 1.00 12.12 96 CYS H O 1
ATOM 2382 N N . ALA B 2 97 ? 23.132 57.268 4.384 1.00 9.81 97 ALA H N 1
ATOM 2383 C CA . ALA B 2 97 ? 23.273 57.802 5.736 1.00 12.29 97 ALA H CA 1
ATOM 2384 C C . ALA B 2 97 ? 23.853 59.204 5.685 1.00 12.86 97 ALA H C 1
ATOM 2385 O O . ALA B 2 97 ? 24.632 59.527 4.790 1.00 15.05 97 ALA H O 1
ATOM 2387 N N . ARG B 2 98 ? 23.459 60.037 6.642 1.00 12.42 98 ARG H N 1
ATOM 2388 C CA . ARG B 2 98 ? 23.988 61.390 6.726 1.00 12.86 98 ARG H CA 1
ATOM 2389 C C . ARG B 2 98 ? 25.281 61.368 7.524 1.00 13.74 98 ARG H C 1
ATOM 2390 O O . ARG B 2 98 ? 25.371 60.723 8.570 1.00 16.18 98 ARG H O 1
ATOM 2398 N N . TYR B 2 99 ? 26.278 62.076 7.009 1.00 16.59 99 TYR H N 1
ATOM 2399 C CA . TYR B 2 99 ? 27.603 62.121 7.601 1.00 21.01 99 TYR H CA 1
ATOM 2400 C C . TYR B 2 99 ? 27.657 63.335 8.529 1.00 31.59 99 TYR H C 1
ATOM 2401 O O . TYR B 2 99 ? 27.251 64.434 8.143 1.00 31.89 99 TYR H O 1
ATOM 2410 N N . ASP B 2 100 ? 28.130 63.131 9.759 1.00 28.29 100 ASP H N 1
ATOM 2411 C CA . ASP B 2 100 ? 28.141 64.204 10.758 1.00 41.41 100 ASP H CA 1
ATOM 2412 C C . ASP B 2 100 ? 29.178 65.292 10.468 1.00 53.40 100 ASP H C 1
ATOM 2413 O O . ASP B 2 100 ? 30.187 65.054 9.798 1.00 52.97 100 ASP H O 1
ATOM 2415 N N . GLY B 2 104 ? 31.475 63.230 11.342 1.00 34.56 104 GLY H N 1
ATOM 2416 C CA . GLY B 2 104 ? 32.337 62.117 10.972 1.00 47.30 104 GLY H CA 1
ATOM 2417 C C . GLY B 2 104 ? 31.625 60.776 10.971 1.00 45.69 104 GLY H C 1
ATOM 2418 O O . GLY B 2 104 ? 31.756 59.992 10.031 1.00 65.40 104 GLY H O 1
ATOM 2419 N N . GLU B 2 105 ? 30.886 60.501 12.041 1.00 28.60 105 GLU H N 1
ATOM 2420 C CA . GLU B 2 105 ? 30.090 59.281 12.129 1.00 27.52 105 GLU H CA 1
ATOM 2421 C C . GLU B 2 105 ? 28.840 59.412 11.249 1.00 24.43 105 GLU H C 1
ATOM 2422 O O . GLU B 2 105 ? 28.609 60.459 10.640 1.00 24.87 105 GLU H O 1
ATOM 2428 N N . LEU B 2 106 ? 28.044 58.348 11.188 1.00 17.81 106 LEU H N 1
ATOM 2429 C CA . LEU B 2 106 ? 26.799 58.356 10.421 1.00 15.07 106 LEU H CA 1
ATOM 2430 C C . LEU B 2 106 ? 25.618 58.459 11.383 1.00 15.34 106 LEU H C 1
ATOM 2431 O O . LEU B 2 106 ? 25.221 57.478 12.019 1.00 15.70 106 LEU H O 1
ATOM 2436 N N . ASP B 2 107 ? 25.070 59.666 11.506 1.00 16.90 107 ASP H N 1
ATOM 2437 C CA . ASP B 2 107 ? 24.116 59.948 12.584 1.00 17.45 107 ASP H CA 1
ATOM 2438 C C . ASP B 2 107 ? 22.646 59.650 12.277 1.00 19.20 107 ASP H C 1
ATOM 2439 O O . ASP B 2 107 ? 21.873 59.360 13.191 1.00 22.05 107 ASP H O 1
ATOM 2444 N N . PHE B 2 108 ? 22.269 59.719 11.001 1.00 15.19 108 PHE H N 1
ATOM 2445 C CA . PHE B 2 108 ? 20.919 59.362 10.568 1.00 13.50 108 PHE H CA 1
ATOM 2446 C C . PHE B 2 108 ? 20.995 58.458 9.352 1.00 13.73 108 PHE H C 1
ATOM 2447 O O . PHE B 2 108 ? 21.797 58.692 8.447 1.00 12.79 108 PHE H O 1
ATOM 2455 N N . TRP B 2 109 ? 20.169 57.417 9.347 1.00 13.96 109 TRP H N 1
ATOM 2456 C CA . TRP B 2 109 ? 20.201 56.407 8.299 1.00 12.06 109 TRP H CA 1
ATOM 2457 C C . TRP B 2 109 ? 18.865 56.302 7.584 1.00 14.20 109 TRP H C 1
ATOM 2458 O O . TRP B 2 109 ? 17.805 56.474 8.197 1.00 14.10 109 TRP H O 1
ATOM 2469 N N . GLY B 2 110 ? 18.920 56.006 6.289 1.00 11.45 110 GLY H N 1
ATOM 2470 C CA . GLY B 2 110 ? 17.723 55.616 5.544 1.00 11.61 110 GLY H CA 1
ATOM 2471 C C . GLY B 2 110 ? 17.240 54.243 5.988 1.00 11.41 110 GLY H C 1
ATOM 2472 O O . GLY B 2 110 ? 17.933 53.532 6.722 1.00 12.37 110 GLY H O 1
ATOM 2473 N N . GLN B 2 111 ? 16.051 53.856 5.535 1.00 10.41 111 GLN H N 1
ATOM 2474 C CA . GLN B 2 111 ? 15.463 52.578 5.947 1.00 11.22 111 GLN H CA 1
ATOM 2475 C C . GLN B 2 111 ? 16.035 51.389 5.164 1.00 12.95 111 GLN H C 1
ATOM 2476 O O . GLN B 2 111 ? 15.764 50.230 5.492 1.00 15.44 111 GLN H O 1
ATOM 2482 N N . GLY B 2 112 ? 16.807 51.686 4.119 1.00 11.40 112 GLY H N 1
ATOM 2483 C CA . GLY B 2 112 ? 17.406 50.659 3.272 1.00 12.88 112 GLY H CA 1
ATOM 2484 C C . GLY B 2 112 ? 16.577 50.375 2.040 1.00 11.32 112 GLY H C 1
ATOM 2485 O O . GLY B 2 112 ? 15.344 50.472 2.073 1.00 13.32 112 GLY H O 1
ATOM 2486 N N . THR B 2 113 ? 17.266 50.044 0.952 1.00 10.06 113 THR H N 1
ATOM 2487 C CA . THR B 2 113 ? 16.636 49.559 -0.271 1.00 11.56 113 THR H CA 1
ATOM 2488 C C . THR B 2 113 ? 17.197 48.181 -0.576 1.00 10.33 113 THR H C 1
ATOM 2489 O O . THR B 2 113 ? 18.410 48.026 -0.754 1.00 11.00 113 THR H O 1
ATOM 2493 N N . LEU B 2 114 ? 16.317 47.183 -0.642 1.00 9.78 114 LEU H N 1
ATOM 2494 C CA . LEU B 2 114 ? 16.748 45.832 -0.986 1.00 10.68 114 LEU H CA 1
ATOM 2495 C C . LEU B 2 114 ? 16.793 45.682 -2.497 1.00 11.67 114 LEU H C 1
ATOM 2496 O O . LEU B 2 114 ? 15.807 45.945 -3.185 1.00 13.84 114 LEU H O 1
ATOM 2501 N N . VAL B 2 115 ? 17.949 45.271 -3.001 1.00 10.55 115 VAL H N 1
ATOM 2502 C CA . VAL B 2 115 ? 18.137 45.032 -4.424 1.00 10.62 115 VAL H CA 1
ATOM 2503 C C . VAL B 2 115 ? 18.460 43.555 -4.628 1.00 12.13 115 VAL H C 1
ATOM 2504 O O . VAL B 2 115 ? 19.473 43.063 -4.134 1.00 13.20 115 VAL H O 1
ATOM 2508 N N . THR B 2 116 ? 17.586 42.861 -5.350 1.00 9.87 116 THR H N 1
ATOM 2509 C CA . THR B 2 116 ? 17.792 41.457 -5.687 1.00 10.27 116 THR H CA 1
ATOM 2510 C C . THR B 2 116 ? 18.048 41.347 -7.182 1.00 10.84 116 THR H C 1
ATOM 2511 O O . THR B 2 116 ? 17.246 41.831 -7.987 1.00 11.80 116 THR H O 1
ATOM 2515 N N . VAL B 2 117 ? 19.178 40.737 -7.537 1.00 10.80 117 VAL H N 1
ATOM 2516 C CA . VAL B 2 117 ? 19.557 40.546 -8.939 1.00 10.20 117 VAL H CA 1
ATOM 2517 C C . VAL B 2 117 ? 19.710 39.055 -9.219 1.00 11.78 117 VAL H C 1
ATOM 2518 O O . VAL B 2 117 ? 20.506 38.370 -8.569 1.00 14.06 117 VAL H O 1
ATOM 2522 N N . SER B 2 118 ? 18.940 38.564 -10.182 1.00 12.07 118 SER H N 1
ATOM 2523 C CA . SER B 2 118 ? 18.935 37.144 -10.511 1.00 11.62 118 SER H CA 1
ATOM 2524 C C . SER B 2 118 ? 18.483 36.913 -11.940 1.00 13.00 118 SER H C 1
ATOM 2525 O O . SER B 2 118 ? 17.673 37.674 -12.470 1.00 14.03 118 SER H O 1
ATOM 2528 N N . SER B 2 119 ? 19.001 35.848 -12.553 1.00 14.42 119 SER H N 1
ATOM 2529 C CA . SER B 2 119 ? 18.539 35.433 -13.877 1.00 16.92 119 SER H CA 1
ATOM 2530 C C . SER B 2 119 ? 17.161 34.753 -13.811 1.00 17.96 119 SER H C 1
ATOM 2531 O O . SER B 2 119 ? 16.502 34.574 -14.839 1.00 15.82 119 SER H O 1
ATOM 2534 N N . ALA B 2 120 ? 16.725 34.386 -12.603 1.00 16.08 120 ALA H N 1
ATOM 2535 C CA . ALA B 2 120 ? 15.411 33.767 -12.396 1.00 14.87 120 ALA H CA 1
ATOM 2536 C C . ALA B 2 120 ? 14.258 34.696 -12.771 1.00 16.70 120 ALA H C 1
ATOM 2537 O O . ALA B 2 120 ? 14.393 35.918 -12.724 1.00 17.94 120 ALA H O 1
ATOM 2539 N N . SER B 2 121 ? 13.126 34.104 -13.142 1.00 16.92 121 SER H N 1
ATOM 2540 C CA . SER B 2 121 ? 11.915 34.864 -13.445 1.00 14.09 121 SER H CA 1
ATOM 2541 C C . SER B 2 121 ? 10.816 34.556 -12.442 1.00 13.40 121 SER H C 1
ATOM 2542 O O . SER B 2 121 ? 10.821 33.486 -11.818 1.00 16.25 121 SER H O 1
ATOM 2545 N N . THR B 2 122 ? 9.875 35.489 -12.300 1.00 13.56 122 THR H N 1
ATOM 2546 C CA . THR B 2 122 ? 8.723 35.324 -11.404 1.00 14.30 122 THR H CA 1
ATOM 2547 C C . THR B 2 122 ? 8.081 33.938 -11.554 1.00 19.17 122 THR H C 1
ATOM 2548 O O . THR B 2 122 ? 7.806 33.487 -12.668 1.00 17.49 122 THR H O 1
ATOM 2552 N N . LYS B 2 123 ? 7.877 33.267 -10.422 1.00 15.13 123 LYS H N 1
ATOM 2553 C CA . LYS B 2 123 ? 7.244 31.948 -10.380 1.00 15.05 123 LYS H CA 1
ATOM 2554 C C . LYS B 2 123 ? 6.527 31.767 -9.049 1.00 16.37 123 LYS H C 1
ATOM 2555 O O . LYS B 2 123 ? 7.098 32.044 -7.993 1.00 11.99 123 LYS H O 1
ATOM 2561 N N . GLY B 2 124 ? 5.278 31.302 -9.097 1.00 13.88 124 GLY H N 1
ATOM 2562 C CA . GLY B 2 124 ? 4.531 30.993 -7.883 1.00 14.31 124 GLY H CA 1
ATOM 2563 C C . GLY B 2 124 ? 4.939 29.644 -7.309 1.00 12.78 124 GLY H C 1
ATOM 2564 O O . GLY B 2 124 ? 5.410 28.779 -8.047 1.00 13.59 124 GLY H O 1
ATOM 2565 N N . PRO B 2 125 ? 4.755 29.455 -5.990 1.00 13.16 125 PRO H N 1
ATOM 2566 C CA . PRO B 2 125 ? 5.182 28.205 -5.366 1.00 13.80 125 PRO H CA 1
ATOM 2567 C C . PRO B 2 125 ? 4.169 27.074 -5.507 1.00 14.38 125 PRO H C 1
ATOM 2568 O O . PRO B 2 125 ? 2.980 27.325 -5.732 1.00 14.11 125 PRO H O 1
ATOM 2572 N N . SER B 2 126 ? 4.664 25.844 -5.391 1.00 14.56 126 SER H N 1
ATOM 2573 C CA . SER B 2 126 ? 3.834 24.693 -5.063 1.00 14.20 126 SER H CA 1
ATOM 2574 C C . SER B 2 126 ? 3.871 24.536 -3.551 1.00 13.88 126 SER H C 1
ATOM 2575 O O . SER B 2 126 ? 4.894 24.820 -2.922 1.00 15.76 126 SER H O 1
ATOM 2578 N N . VAL B 2 127 ? 2.757 24.110 -2.961 1.00 11.47 127 VAL H N 1
ATOM 2579 C CA . VAL B 2 127 ? 2.688 23.912 -1.511 1.00 10.60 127 VAL H CA 1
ATOM 2580 C C . VAL B 2 127 ? 2.413 22.444 -1.213 1.00 13.32 127 VAL H C 1
ATOM 2581 O O . VAL B 2 127 ? 1.369 21.901 -1.595 1.00 13.44 127 VAL H O 1
ATOM 2585 N N . PHE B 2 128 ? 3.364 21.809 -0.537 1.00 10.09 128 PHE H N 1
ATOM 2586 C CA . PHE B 2 128 ? 3.263 20.389 -0.211 1.00 9.28 128 PHE H CA 1
ATOM 2587 C C . PHE B 2 128 ? 3.113 20.203 1.292 1.00 10.17 128 PHE H C 1
ATOM 2588 O O . PHE B 2 128 ? 3.670 20.983 2.070 1.00 11.62 128 PHE H O 1
ATOM 2596 N N . PRO B 2 129 ? 2.359 19.170 1.711 1.00 10.84 129 PRO H N 1
ATOM 2597 C CA . PRO B 2 129 ? 2.172 18.935 3.138 1.00 10.00 129 PRO H CA 1
ATOM 2598 C C . PRO B 2 129 ? 3.403 18.317 3.797 1.00 11.24 129 PRO H C 1
ATOM 2599 O O . PRO B 2 129 ? 4.118 17.521 3.173 1.00 12.35 129 PRO H O 1
ATOM 2603 N N . LEU B 2 130 ? 3.647 18.723 5.036 1.00 10.38 130 LEU H N 1
ATOM 2604 C CA . LEU B 2 130 ? 4.546 18.018 5.935 1.00 10.91 130 LEU H CA 1
ATOM 2605 C C . LEU B 2 130 ? 3.612 17.338 6.927 1.00 11.33 130 LEU H C 1
ATOM 2606 O O . LEU B 2 130 ? 3.171 17.946 7.906 1.00 11.74 130 LEU H O 1
ATOM 2611 N N . ALA B 2 131 ? 3.275 16.082 6.634 1.00 12.97 131 ALA H N 1
ATOM 2612 C CA . ALA B 2 131 ? 2.163 15.406 7.309 1.00 14.20 131 ALA H CA 1
ATOM 2613 C C . ALA B 2 131 ? 2.571 14.811 8.649 1.00 17.08 131 ALA H C 1
ATOM 2614 O O . ALA B 2 131 ? 3.648 14.224 8.758 1.00 17.68 131 ALA H O 1
ATOM 2616 N N . PRO B 2 132 ? 1.705 14.957 9.672 1.00 17.00 132 PRO H N 1
ATOM 2617 C CA . PRO B 2 132 ? 1.980 14.320 10.953 1.00 19.45 132 PRO H CA 1
ATOM 2618 C C . PRO B 2 132 ? 1.805 12.800 10.851 1.00 22.74 132 PRO H C 1
ATOM 2619 O O . PRO B 2 132 ? 0.985 12.327 10.063 1.00 24.39 132 PRO H O 1
ATOM 2623 N N . SER B 2 133 ? 2.590 12.052 11.622 1.00 40.74 133 SER H N 1
ATOM 2624 C CA . SER B 2 133 ? 2.532 10.589 11.600 1.00 59.16 133 SER H CA 1
ATOM 2625 C C . SER B 2 133 ? 2.721 10.003 12.994 1.00 47.28 133 SER H C 1
ATOM 2626 O O . SER B 2 133 ? 2.187 10.527 13.971 1.00 54.30 133 SER H O 1
ATOM 2629 N N . GLY B 2 140 ? 2.497 13.812 24.356 1.00 50.63 140 GLY H N 1
ATOM 2630 C CA . GLY B 2 140 ? 2.090 13.581 22.977 1.00 43.70 140 GLY H CA 1
ATOM 2631 C C . GLY B 2 140 ? 2.077 14.857 22.156 1.00 37.70 140 GLY H C 1
ATOM 2632 O O . GLY B 2 140 ? 1.031 15.490 21.996 1.00 32.92 140 GLY H O 1
ATOM 2633 N N . THR B 2 141 ? 3.247 15.240 21.648 1.00 32.05 141 THR H N 1
ATOM 2634 C CA . THR B 2 141 ? 3.373 16.405 20.771 1.00 25.88 141 THR H CA 1
ATOM 2635 C C . THR B 2 141 ? 3.685 15.945 19.353 1.00 21.59 141 THR H C 1
ATOM 2636 O O . THR B 2 141 ? 4.620 15.168 19.133 1.00 24.83 141 THR H O 1
ATOM 2640 N N . ALA B 2 142 ? 2.892 16.430 18.401 1.00 20.61 142 ALA H N 1
ATOM 2641 C CA . ALA B 2 142 ? 3.103 16.134 16.994 1.00 17.16 142 ALA H CA 1
ATOM 2642 C C . ALA B 2 142 ? 3.535 17.401 16.267 1.00 17.45 142 ALA H C 1
ATOM 2643 O O . ALA B 2 142 ? 3.192 18.510 16.679 1.00 20.84 142 ALA H O 1
ATOM 2645 N N . ALA B 2 143 ? 4.298 17.230 15.196 1.00 13.80 143 ALA H N 1
ATOM 2646 C CA . ALA B 2 143 ? 4.632 18.347 14.323 1.00 11.83 143 ALA H CA 1
ATOM 2647 C C . ALA B 2 143 ? 4.041 18.139 12.937 1.00 10.81 143 ALA H C 1
ATOM 2648 O O . ALA B 2 143 ? 4.017 17.029 12.413 1.00 12.74 143 ALA H O 1
ATOM 2650 N N . LEU B 2 144 ? 3.546 19.224 12.358 1.00 9.44 144 LEU H N 1
ATOM 2651 C CA . LEU B 2 144 ? 3.062 19.209 10.986 1.00 10.58 144 LEU H CA 1
ATOM 2652 C C . LEU B 2 144 ? 3.449 20.529 10.340 1.00 10.65 144 LEU H C 1
ATOM 2653 O O . LEU B 2 144 ? 3.891 21.453 11.024 1.00 12.33 144 LEU H O 1
ATOM 2658 N N . GLY B 2 145 ? 3.292 20.622 9.025 1.00 10.01 145 GLY H N 1
ATOM 2659 C CA . GLY B 2 145 ? 3.714 21.827 8.330 1.00 8.98 145 GLY H CA 1
ATOM 2660 C C . GLY B 2 145 ? 3.408 21.864 6.852 1.00 8.44 145 GLY H C 1
ATOM 2661 O O . GLY B 2 145 ? 2.705 20.995 6.324 1.00 11.05 145 GLY H O 1
ATOM 2662 N N . CYS B 2 146 ? 3.933 22.899 6.201 1.00 10.19 146 CYS H N 1
ATOM 2663 C CA . CYS B 2 146 ? 3.870 23.045 4.756 1.00 9.55 146 CYS H CA 1
ATOM 2664 C C . CYS B 2 146 ? 5.242 23.351 4.174 1.00 10.91 146 CYS H C 1
ATOM 2665 O O . CYS B 2 146 ? 6.018 24.112 4.748 1.00 12.52 146 CYS H O 1
ATOM 2668 N N . LEU B 2 147 ? 5.512 22.759 3.019 1.00 8.45 147 LEU H N 1
ATOM 2669 C CA . LEU B 2 147 ? 6.711 23.059 2.259 1.00 8.22 147 LEU H CA 1
ATOM 2670 C C . LEU B 2 147 ? 6.311 23.902 1.056 1.00 9.71 147 LEU H C 1
ATOM 2671 O O . LEU B 2 147 ? 5.550 23.456 0.198 1.00 11.46 147 LEU H O 1
ATOM 2676 N N . VAL B 2 148 ? 6.822 25.130 1.025 1.00 10.51 148 VAL H N 1
ATOM 2677 C CA . VAL B 2 148 ? 6.493 26.115 0.002 1.00 10.06 148 VAL H CA 1
ATOM 2678 C C . VAL B 2 148 ? 7.674 26.160 -0.964 1.00 10.92 148 VAL H C 1
ATOM 2679 O O . VAL B 2 148 ? 8.707 26.776 -0.677 1.00 11.33 148 VAL H O 1
ATOM 2683 N N . LYS B 2 149 ? 7.526 25.482 -2.101 1.00 10.88 149 LYS H N 1
ATOM 2684 C CA . LYS B 2 149 ? 8.682 25.159 -2.933 1.00 10.86 149 LYS H CA 1
ATOM 2685 C C . LYS B 2 149 ? 8.661 25.829 -4.297 1.00 12.51 149 LYS H C 1
ATOM 2686 O O . LYS B 2 149 ? 7.610 25.929 -4.929 1.00 14.26 149 LYS H O 1
ATOM 2692 N N . ASP B 2 150 ? 9.844 26.265 -4.735 1.00 11.93 150 ASP H N 1
ATOM 2693 C CA . ASP B 2 150 ? 10.105 26.681 -6.120 1.00 12.50 150 ASP H CA 1
ATOM 2694 C C . ASP B 2 150 ? 9.391 27.973 -6.518 1.00 13.75 150 ASP H C 1
ATOM 2695 O O . ASP B 2 150 ? 8.627 28.001 -7.485 1.00 14.98 150 ASP H O 1
ATOM 2700 N N . TYR B 2 151 ? 9.653 29.043 -5.772 1.00 11.39 151 TYR H N 1
ATOM 2701 C CA . TYR B 2 151 ? 9.086 30.347 -6.106 1.00 10.26 151 TYR H CA 1
ATOM 2702 C C . TYR B 2 151 ? 10.175 31.401 -6.280 1.00 11.33 151 TYR H C 1
ATOM 2703 O O . TYR B 2 151 ? 11.306 31.222 -5.823 1.00 11.02 151 TYR H O 1
ATOM 2712 N N . PHE B 2 152 ? 9.820 32.495 -6.952 1.00 11.51 152 PHE H N 1
ATOM 2713 C CA . PHE B 2 152 ? 10.701 33.651 -7.098 1.00 11.85 152 PHE H CA 1
ATOM 2714 C C . PHE B 2 152 ? 9.857 34.885 -7.418 1.00 11.34 152 PHE H C 1
ATOM 2715 O O . PHE B 2 152 ? 8.881 34.771 -8.149 1.00 12.18 152 PHE H O 1
ATOM 2723 N N . PRO B 2 153 ? 10.208 36.064 -6.855 1.00 10.99 153 PRO H N 1
ATOM 2724 C CA . PRO B 2 153 ? 11.215 36.343 -5.829 1.00 9.95 153 PRO H CA 1
ATOM 2725 C C . PRO B 2 153 ? 10.630 36.153 -4.439 1.00 11.17 153 PRO H C 1
ATOM 2726 O O . PRO B 2 153 ? 9.455 35.822 -4.300 1.00 10.63 153 PRO H O 1
ATOM 2730 N N . GLU B 2 154 ? 11.443 36.362 -3.407 1.00 10.80 154 GLU H N 1
ATOM 2731 C CA . GLU B 2 154 ? 10.894 36.536 -2.069 1.00 10.86 154 GLU H CA 1
ATOM 2732 C C . GLU B 2 154 ? 10.013 37.801 -2.068 1.00 10.63 154 GLU H C 1
ATOM 2733 O O . GLU B 2 154 ? 10.194 38.679 -2.920 1.00 12.07 154 GLU H O 1
ATOM 2739 N N . PRO B 2 155 ? 9.064 37.907 -1.122 1.00 10.51 155 PRO H N 1
ATOM 2740 C CA . PRO B 2 155 ? 8.751 36.976 -0.053 1.00 11.39 155 PRO H CA 1
ATOM 2741 C C . PRO B 2 155 ? 7.444 36.208 -0.275 1.00 11.51 155 PRO H C 1
ATOM 2742 O O . PRO B 2 155 ? 6.708 36.478 -1.233 1.00 10.88 155 PRO H O 1
ATOM 2746 N N . VAL B 2 156 ? 7.187 35.253 0.614 1.00 11.07 156 VAL H N 1
ATOM 2747 C CA . VAL B 2 156 ? 5.862 34.662 0.778 1.00 13.79 156 VAL H CA 1
ATOM 2748 C C . VAL B 2 156 ? 5.366 34.981 2.187 1.00 15.63 156 VAL H C 1
ATOM 2749 O O . VAL B 2 156 ? 6.166 35.254 3.087 1.00 17.33 156 VAL H O 1
ATOM 2753 N N . THR B 2 157 ? 4.050 34.975 2.368 1.00 12.16 157 THR H N 1
ATOM 2754 C CA . THR B 2 157 ? 3.471 35.023 3.707 1.00 13.10 157 THR H CA 1
ATOM 2755 C C . THR B 2 157 ? 2.884 33.647 3.989 1.00 12.95 157 THR H C 1
ATOM 2756 O O . THR B 2 157 ? 2.386 32.979 3.077 1.00 12.85 157 THR H O 1
ATOM 2760 N N . VAL B 2 158 ? 2.962 33.223 5.246 1.00 11.75 158 VAL H N 1
ATOM 2761 C CA . VAL B 2 158 ? 2.332 31.979 5.687 1.00 11.12 158 VAL H CA 1
ATOM 2762 C C . VAL B 2 158 ? 1.610 32.232 7.001 1.00 11.76 158 VAL H C 1
ATOM 2763 O O . VAL B 2 158 ? 2.187 32.792 7.944 1.00 14.13 158 VAL H O 1
ATOM 2767 N N . SER B 2 159 ? 0.340 31.838 7.051 1.00 11.36 159 SER H N 1
ATOM 2768 C CA . SER B 2 159 ? -0.406 31.797 8.301 1.00 11.28 159 SER H CA 1
ATOM 2769 C C . SER B 2 159 ? -0.992 30.399 8.470 1.00 12.09 159 SER H C 1
ATOM 2770 O O . SER B 2 159 ? -0.933 29.577 7.548 1.00 11.32 159 SER H O 1
ATOM 2773 N N . TRP B 2 160 ? -1.535 30.135 9.654 1.00 9.83 160 TRP H N 1
ATOM 2774 C CA . TRP B 2 160 ? -2.177 28.862 9.949 1.00 11.97 160 TRP H CA 1
ATOM 2775 C C . TRP B 2 160 ? -3.597 29.103 10.438 1.00 11.49 160 TRP H C 1
ATOM 2776 O O . TRP B 2 160 ? -3.825 29.935 11.321 1.00 13.02 160 TRP H O 1
ATOM 2787 N N . ASN B 2 161 ? -4.549 28.389 9.836 1.00 11.87 161 ASN H N 1
ATOM 2788 C CA . ASN B 2 161 ? -5.975 28.557 10.153 1.00 12.51 161 ASN H CA 1
ATOM 2789 C C . ASN B 2 161 ? -6.415 30.022 10.101 1.00 14.62 161 ASN H C 1
ATOM 2790 O O . ASN B 2 161 ? -7.113 30.516 10.995 1.00 15.26 161 ASN H O 1
ATOM 2795 N N . SER B 2 162 ? -5.978 30.701 9.040 1.00 14.44 162 SER H N 1
ATOM 2796 C CA . SER B 2 162 ? -6.309 32.104 8.768 1.00 16.16 162 SER H CA 1
ATOM 2797 C C . SER B 2 162 ? -5.942 33.058 9.911 1.00 18.11 162 SER H C 1
ATOM 2798 O O . SER B 2 162 ? -6.602 34.082 10.117 1.00 18.86 162 SER H O 1
ATOM 2801 N N . GLY B 2 163 ? -4.879 32.723 10.641 1.00 16.93 163 GLY H N 1
ATOM 2802 C CA . GLY B 2 163 ? -4.423 33.554 11.753 1.00 18.04 163 GLY H CA 1
ATOM 2803 C C . GLY B 2 163 ? -4.884 33.089 13.124 1.00 16.39 163 GLY H C 1
ATOM 2804 O O . GLY B 2 163 ? -4.409 33.597 14.146 1.00 18.82 163 GLY H O 1
ATOM 2805 N N . ALA B 2 164 ? -5.802 32.121 13.155 1.00 15.36 164 ALA H N 1
ATOM 2806 C CA . ALA B 2 164 ? -6.328 31.581 14.415 1.00 16.91 164 ALA H CA 1
ATOM 2807 C C . ALA B 2 164 ? -5.310 30.722 15.168 1.00 18.92 164 ALA H C 1
ATOM 2808 O O . ALA B 2 164 ? -5.411 30.566 16.385 1.00 19.85 164 ALA H O 1
ATOM 2810 N N . LEU B 2 165 ? -4.340 30.165 14.443 1.00 16.40 165 LEU H N 1
ATOM 2811 C CA . LEU B 2 165 ? -3.287 29.353 15.052 1.00 15.18 165 LEU H CA 1
ATOM 2812 C C . LEU B 2 165 ? -1.931 30.055 14.949 1.00 14.53 165 LEU H C 1
ATOM 2813 O O . LEU B 2 165 ? -1.400 30.235 13.854 1.00 14.57 165 LEU H O 1
ATOM 2818 N N . THR B 2 166 ? -1.382 30.451 16.096 1.00 15.76 166 THR H N 1
ATOM 2819 C CA . THR B 2 166 ? -0.103 31.166 16.134 1.00 16.47 166 THR H CA 1
ATOM 2820 C C . THR B 2 166 ? 0.890 30.505 17.083 1.00 15.46 166 THR H C 1
ATOM 2821 O O . THR B 2 166 ? 2.102 30.546 16.843 1.00 16.89 166 THR H O 1
ATOM 2825 N N . SER B 2 167 ? 0.372 29.914 18.160 1.00 15.40 167 SER H N 1
ATOM 2826 C CA . SER B 2 167 ? 1.199 29.232 19.156 1.00 17.69 167 SER H CA 1
ATOM 2827 C C . SER B 2 167 ? 1.961 28.053 18.551 1.00 15.97 167 SER H C 1
ATOM 2828 O O . SER B 2 167 ? 1.376 27.202 17.882 1.00 16.52 167 SER H O 1
ATOM 2831 N N . GLY B 2 168 ? 3.273 28.025 18.777 1.00 14.84 168 GLY H N 1
ATOM 2832 C CA . GLY B 2 168 ? 4.115 26.925 18.314 1.00 14.96 168 GLY H CA 1
ATOM 2833 C C . GLY B 2 168 ? 4.426 26.916 16.827 1.00 16.77 168 GLY H C 1
ATOM 2834 O O . GLY B 2 168 ? 4.996 25.946 16.320 1.00 14.56 168 GLY H O 1
ATOM 2835 N N . VAL B 2 169 ? 4.051 27.982 16.122 1.00 12.98 169 VAL H N 1
ATOM 2836 C CA . VAL B 2 169 ? 4.365 28.101 14.694 1.00 12.45 169 VAL H CA 1
ATOM 2837 C C . VAL B 2 169 ? 5.803 28.588 14.502 1.00 12.82 169 VAL H C 1
ATOM 2838 O O . VAL B 2 169 ? 6.244 29.537 15.155 1.00 14.18 169 VAL H O 1
ATOM 2842 N N . HIS B 2 170 ? 6.534 27.913 13.618 1.00 12.03 170 HIS H N 1
ATOM 2843 C CA . HIS B 2 170 ? 7.833 28.393 13.153 1.00 11.11 170 HIS H CA 1
ATOM 2844 C C . HIS B 2 170 ? 7.842 28.453 11.635 1.00 11.83 170 HIS H C 1
ATOM 2845 O O . HIS B 2 170 ? 7.745 27.421 10.965 1.00 11.79 170 HIS H O 1
ATOM 2852 N N . THR B 2 171 ? 7.956 29.665 11.098 1.00 11.41 171 THR H N 1
ATOM 2853 C CA . THR B 2 171 ? 8.125 29.847 9.659 1.00 10.98 171 THR H CA 1
ATOM 2854 C C . THR B 2 171 ? 9.584 30.202 9.405 1.00 10.82 171 THR H C 1
ATOM 2855 O O . THR B 2 171 ? 10.093 31.215 9.903 1.00 12.25 171 THR H O 1
ATOM 2859 N N . PHE B 2 172 ? 10.252 29.351 8.637 1.00 9.49 172 PHE H N 1
ATOM 2860 C CA . PHE B 2 172 ? 11.707 29.421 8.476 1.00 9.21 172 PHE H CA 1
ATOM 2861 C C . PHE B 2 172 ? 12.159 30.371 7.376 1.00 10.94 172 PHE H C 1
ATOM 2862 O O . PHE B 2 172 ? 11.404 30.637 6.441 1.00 10.21 172 PHE H O 1
ATOM 2870 N N . PRO B 2 173 ? 13.399 30.886 7.478 1.00 9.71 173 PRO H N 1
ATOM 2871 C CA . PRO B 2 173 ? 13.955 31.623 6.350 1.00 9.74 173 PRO H CA 1
ATOM 2872 C C . PRO B 2 173 ? 13.996 30.734 5.112 1.00 10.39 173 PRO H C 1
ATOM 2873 O O . PRO B 2 173 ? 14.269 29.536 5.220 1.00 11.08 173 PRO H O 1
ATOM 2877 N N . ALA B 2 174 ? 13.707 31.313 3.950 1.00 9.02 174 ALA H N 1
ATOM 2878 C CA . ALA B 2 174 ? 13.796 30.576 2.695 1.00 11.07 174 ALA H CA 1
ATOM 2879 C C . ALA B 2 174 ? 15.246 30.216 2.393 1.00 10.94 174 ALA H C 1
ATOM 2880 O O . ALA B 2 174 ? 16.171 30.922 2.823 1.00 13.70 174 ALA H O 1
ATOM 2882 N N . VAL B 2 175 ? 15.438 29.106 1.687 1.00 10.35 175 VAL H N 1
ATOM 2883 C CA . VAL B 2 175 ? 16.736 28.792 1.089 1.00 10.67 175 VAL H CA 1
ATOM 2884 C C . VAL B 2 175 ? 16.662 29.000 -0.418 1.00 11.84 175 VAL H C 1
ATOM 2885 O O . VAL B 2 175 ? 15.601 28.809 -1.033 1.00 11.21 175 VAL H O 1
ATOM 2889 N N . LEU B 2 176 ? 17.787 29.413 -0.993 1.00 11.98 176 LEU H N 1
ATOM 2890 C CA . LEU B 2 176 ? 17.895 29.621 -2.427 1.00 11.24 176 LEU H CA 1
ATOM 2891 C C . LEU B 2 176 ? 18.540 28.394 -3.057 1.00 13.65 176 LEU H C 1
ATOM 2892 O O . LEU B 2 176 ? 19.698 28.066 -2.778 1.00 16.13 176 LEU H O 1
ATOM 2897 N N . GLN B 2 177 ? 17.771 27.705 -3.888 1.00 13.11 177 GLN H N 1
ATOM 2898 C CA . GLN B 2 177 ? 18.237 26.480 -4.536 1.00 13.59 177 GLN H CA 1
ATOM 2899 C C . GLN B 2 177 ? 19.101 26.812 -5.754 1.00 16.48 177 GLN H C 1
ATOM 2900 O O . GLN B 2 177 ? 19.117 27.955 -6.218 1.00 15.59 177 GLN H O 1
ATOM 2906 N N . SER B 2 178 ? 19.814 25.811 -6.272 1.00 16.92 178 SER H N 1
ATOM 2907 C CA . SER B 2 178 ? 20.685 26.005 -7.438 1.00 17.98 178 SER H CA 1
ATOM 2908 C C . SER B 2 178 ? 19.907 26.433 -8.683 1.00 17.84 178 SER H C 1
ATOM 2909 O O . SER B 2 178 ? 20.469 27.055 -9.587 1.00 18.66 178 SER H O 1
ATOM 2914 N N . SER B 2 179 ? 18.617 26.099 -8.711 1.00 16.52 179 SER H N 1
ATOM 2915 C CA . SER B 2 179 ? 17.709 26.477 -9.794 1.00 15.44 179 SER H CA 1
ATOM 2916 C C . SER B 2 179 ? 17.447 27.983 -9.858 1.00 17.73 179 SER H C 1
ATOM 2917 O O . SER B 2 179 ? 16.902 28.483 -10.848 1.00 20.34 179 SER H O 1
ATOM 2920 N N . GLY B 2 180 ? 17.819 28.694 -8.797 1.00 12.94 180 GLY H N 1
ATOM 2921 C CA . GLY B 2 180 ? 17.503 30.115 -8.671 1.00 15.52 180 GLY H CA 1
ATOM 2922 C C . GLY B 2 180 ? 16.151 30.375 -8.025 1.00 13.18 180 GLY H C 1
ATOM 2923 O O . GLY B 2 180 ? 15.748 31.525 -7.865 1.00 12.49 180 GLY H O 1
ATOM 2924 N N . LEU B 2 181 ? 15.453 29.305 -7.644 1.00 12.35 181 LEU H N 1
ATOM 2925 C CA . LEU B 2 181 ? 14.154 29.416 -6.983 1.00 10.77 181 LEU H CA 1
ATOM 2926 C C . LEU B 2 181 ? 14.303 29.181 -5.484 1.00 10.23 181 LEU H C 1
ATOM 2927 O O . LEU B 2 181 ? 15.175 28.422 -5.048 1.00 13.79 181 LEU H O 1
ATOM 2932 N N . TYR B 2 182 ? 13.439 29.834 -4.711 1.00 9.76 182 TYR H N 1
ATOM 2933 C CA . TYR B 2 182 ? 13.427 29.694 -3.254 1.00 10.47 182 TYR H CA 1
ATOM 2934 C C . TYR B 2 182 ? 12.551 28.537 -2.783 1.00 9.67 182 TYR H C 1
ATOM 2935 O O . TYR B 2 182 ? 11.633 28.109 -3.487 1.00 10.54 182 TYR H O 1
ATOM 2944 N N . SER B 2 183 ? 12.841 28.049 -1.576 1.00 11.28 183 SER H N 1
ATOM 2945 C CA . SER B 2 183 ? 12.041 27.033 -0.899 1.00 10.96 183 SER H CA 1
ATOM 2946 C C . SER B 2 183 ? 12.002 27.360 0.590 1.00 12.82 183 SER H C 1
ATOM 2947 O O . SER B 2 183 ? 13.024 27.705 1.193 1.00 11.84 183 SER H O 1
ATOM 2952 N N . LEU B 2 184 ? 10.814 27.267 1.175 1.00 10.41 184 LEU H N 1
ATOM 2953 C CA . LEU B 2 184 ? 10.604 27.655 2.559 1.00 12.48 184 LEU H CA 1
ATOM 2954 C C . LEU B 2 184 ? 9.711 26.628 3.246 1.00 10.39 184 LEU H C 1
ATOM 2955 O O . LEU B 2 184 ? 8.828 26.056 2.614 1.00 12.50 184 LEU H O 1
ATOM 2960 N N . SER B 2 185 ? 9.939 26.394 4.536 1.00 9.86 185 SER H N 1
ATOM 2961 C CA . SER B 2 185 ? 9.012 25.562 5.310 1.00 8.71 185 SER H CA 1
ATOM 2962 C C . SER B 2 185 ? 8.376 26.347 6.447 1.00 11.57 185 SER H C 1
ATOM 2963 O O . SER B 2 185 ? 8.973 27.283 6.979 1.00 11.77 185 SER H O 1
ATOM 2966 N N . SER B 2 186 ? 7.150 25.967 6.791 1.00 9.76 186 SER H N 1
ATOM 2967 C CA . SER B 2 186 ? 6.473 26.485 7.970 1.00 10.16 186 SER H CA 1
ATOM 2968 C C . SER B 2 186 ? 5.923 25.295 8.726 1.00 10.42 186 SER H C 1
ATOM 2969 O O . SER B 2 186 ? 5.286 24.423 8.131 1.00 11.02 186 SER H O 1
ATOM 2972 N N . VAL B 2 187 ? 6.186 25.254 10.029 1.00 10.36 187 VAL H N 1
ATOM 2973 C CA . VAL B 2 187 ? 5.765 24.134 10.867 1.00 11.57 187 VAL H CA 1
ATOM 2974 C C . VAL B 2 187 ? 5.004 24.617 12.095 1.00 11.53 187 VAL H C 1
ATOM 2975 O O . VAL B 2 187 ? 5.087 25.785 12.473 1.00 12.64 187 VAL H O 1
ATOM 2979 N N . VAL B 2 188 ? 4.266 23.701 12.711 1.00 12.22 188 VAL H N 1
ATOM 2980 C CA . VAL B 2 188 ? 3.605 23.968 13.983 1.00 13.70 188 VAL H CA 1
ATOM 2981 C C . VAL B 2 188 ? 3.594 22.673 14.794 1.00 14.98 188 VAL H C 1
ATOM 2982 O O . VAL B 2 188 ? 3.464 21.582 14.238 1.00 13.51 188 VAL H O 1
ATOM 2986 N N . THR B 2 189 ? 3.796 22.795 16.101 1.00 15.65 189 THR H N 1
ATOM 2987 C CA . THR B 2 189 ? 3.653 21.651 16.990 1.00 15.18 189 THR H CA 1
ATOM 2988 C C . THR B 2 189 ? 2.308 21.760 17.691 1.00 15.78 189 THR H C 1
ATOM 2989 O O . THR B 2 189 ? 1.912 22.843 18.122 1.00 17.18 189 THR H O 1
ATOM 2993 N N . VAL B 2 190 ? 1.603 20.634 17.771 1.00 17.70 190 VAL H N 1
ATOM 2994 C CA . VAL B 2 190 ? 0.248 20.578 18.321 1.00 17.86 190 VAL H CA 1
ATOM 2995 C C . VAL B 2 190 ? 0.097 19.295 19.143 1.00 17.89 190 VAL H C 1
ATOM 2996 O O . VAL B 2 190 ? 0.914 18.380 19.010 1.00 19.61 190 VAL H O 1
ATOM 3000 N N . PRO B 2 191 ? -0.942 19.223 19.999 1.00 21.50 191 PRO H N 1
ATOM 3001 C CA . PRO B 2 191 ? -1.177 17.968 20.715 1.00 22.50 191 PRO H CA 1
ATOM 3002 C C . PRO B 2 191 ? -1.497 16.832 19.749 1.00 19.86 191 PRO H C 1
ATOM 3003 O O . PRO B 2 191 ? -2.293 17.016 18.821 1.00 24.05 191 PRO H O 1
ATOM 3007 N N . SER B 2 192 ? -0.868 15.676 19.960 1.00 22.30 192 SER H N 1
ATOM 3008 C CA . SER B 2 192 ? -1.136 14.476 19.165 1.00 24.04 192 SER H CA 1
ATOM 3009 C C . SER B 2 192 ? -2.616 14.096 19.179 1.00 28.01 192 SER H C 1
ATOM 3010 O O . SER B 2 192 ? -3.134 13.560 18.200 1.00 28.15 192 SER H O 1
ATOM 3013 N N . SER B 2 193 ? -3.285 14.392 20.292 1.00 27.95 193 SER H N 1
ATOM 3014 C CA . SER B 2 193 ? -4.705 14.084 20.470 1.00 30.21 193 SER H CA 1
ATOM 3015 C C . SER B 2 193 ? -5.627 14.925 19.579 1.00 33.89 193 SER H C 1
ATOM 3016 O O . SER B 2 193 ? -6.781 14.554 19.351 1.00 32.04 193 SER H O 1
ATOM 3019 N N . SER B 2 194 ? -5.115 16.050 19.079 1.00 27.47 194 SER H N 1
ATOM 3020 C CA . SER B 2 194 ? -5.904 16.965 18.251 1.00 27.74 194 SER H CA 1
ATOM 3021 C C . SER B 2 194 ? -5.953 16.537 16.786 1.00 27.74 194 SER H C 1
ATOM 3022 O O . SER B 2 194 ? -6.781 17.032 16.018 1.00 28.83 194 SER H O 1
ATOM 3025 N N . LEU B 2 195 ? -5.070 15.615 16.407 1.00 27.27 195 LEU H N 1
ATOM 3026 C CA . LEU B 2 195 ? -4.884 15.237 14.999 1.00 27.01 195 LEU H CA 1
ATOM 3027 C C . LEU B 2 195 ? -6.116 14.631 14.327 1.00 35.89 195 LEU H C 1
ATOM 3028 O O . LEU B 2 195 ? -6.256 14.699 13.105 1.00 34.82 195 LEU H O 1
ATOM 3033 N N . GLY B 2 196 ? -7.000 14.037 15.120 1.00 39.55 196 GLY H N 1
ATOM 3034 C CA . GLY B 2 196 ? -8.227 13.453 14.587 1.00 51.93 196 GLY H CA 1
ATOM 3035 C C . GLY B 2 196 ? -9.385 14.430 14.475 1.00 45.57 196 GLY H C 1
ATOM 3036 O O . GLY B 2 196 ? -10.323 14.198 13.710 1.00 45.85 196 GLY H O 1
ATOM 3037 N N . THR B 2 197 ? -9.313 15.528 15.226 1.00 36.78 197 THR H N 1
ATOM 3038 C CA . THR B 2 197 ? -10.455 16.434 15.386 1.00 38.94 197 THR H CA 1
ATOM 3039 C C . THR B 2 197 ? -10.233 17.860 14.870 1.00 38.45 197 THR H C 1
ATOM 3040 O O . THR B 2 197 ? -11.157 18.470 14.332 1.00 44.65 197 THR H O 1
ATOM 3044 N N . GLN B 2 198 ? -9.023 18.391 15.038 1.00 24.78 198 GLN H N 1
ATOM 3045 C CA . GLN B 2 198 ? -8.743 19.777 14.655 1.00 22.90 198 GLN H CA 1
ATOM 3046 C C . GLN B 2 198 ? -8.193 19.880 13.232 1.00 18.25 198 GLN H C 1
ATOM 3047 O O . GLN B 2 198 ? -7.219 19.212 12.886 1.00 21.55 198 GLN H O 1
ATOM 3053 N N . THR B 2 199 ? -8.824 20.726 12.422 1.00 15.26 199 THR H N 1
ATOM 3054 C CA . THR B 2 199 ? -8.369 20.999 11.057 1.00 14.97 199 THR H CA 1
ATOM 3055 C C . THR B 2 199 ? -7.168 21.940 11.082 1.00 13.00 199 THR H C 1
ATOM 3056 O O . THR B 2 199 ? -7.172 22.945 11.797 1.00 15.76 199 THR H O 1
ATOM 3060 N N . TYR B 2 200 ? -6.146 21.599 10.299 1.00 11.75 200 TYR H N 1
ATOM 3061 C CA . TYR B 2 200 ? -4.967 22.447 10.153 1.00 11.33 200 TYR H CA 1
ATOM 3062 C C . TYR B 2 200 ? -4.754 22.791 8.691 1.00 9.29 200 TYR H C 1
ATOM 3063 O O . TYR B 2 200 ? -4.559 21.901 7.859 1.00 11.91 200 TYR H O 1
ATOM 3072 N N . ILE B 2 201 ? -4.800 24.087 8.394 1.00 9.78 201 ILE H N 1
ATOM 3073 C CA . ILE B 2 201 ? -4.640 24.592 7.027 1.00 10.96 201 ILE H CA 1
ATOM 3074 C C . ILE B 2 201 ? -3.585 25.697 7.019 1.00 11.07 201 ILE H C 1
ATOM 3075 O O . ILE B 2 201 ? -3.678 26.660 7.787 1.00 11.28 201 ILE H O 1
ATOM 3080 N N . CYS B 2 202 ? -2.570 25.553 6.170 1.00 11.91 202 CYS H N 1
ATOM 3081 C CA . CYS B 2 202 ? -1.611 26.635 5.987 1.00 11.09 202 CYS H CA 1
ATOM 3082 C C . CYS B 2 202 ? -2.057 27.519 4.833 1.00 11.92 202 CYS H C 1
ATOM 3083 O O . CYS B 2 202 ? -2.435 27.028 3.760 1.00 12.96 202 CYS H O 1
ATOM 3086 N N . ASN B 2 203 ? -2.022 28.825 5.074 1.00 10.36 203 ASN H N 1
ATOM 3087 C CA . ASN B 2 203 ? -2.413 29.816 4.093 1.00 10.30 203 ASN H CA 1
ATOM 3088 C C . ASN B 2 203 ? -1.167 30.502 3.563 1.00 10.25 203 ASN H C 1
ATOM 3089 O O . ASN B 2 203 ? -0.492 31.232 4.292 1.00 11.04 203 ASN H O 1
ATOM 3094 N N . VAL B 2 204 ? -0.874 30.249 2.295 1.00 10.12 204 VAL H N 1
ATOM 3095 C CA . VAL B 2 204 ? 0.334 30.753 1.653 1.00 10.64 204 VAL H CA 1
ATOM 3096 C C . VAL B 2 204 ? -0.042 31.814 0.623 1.00 11.12 204 VAL H C 1
ATOM 3097 O O . VAL B 2 204 ? -0.977 31.626 -0.152 1.00 12.78 204 VAL H O 1
ATOM 3101 N N . ASN B 2 205 ? 0.684 32.929 0.619 1.00 12.02 205 ASN H N 1
ATOM 3102 C CA . ASN B 2 205 ? 0.498 33.938 -0.423 1.00 11.41 205 ASN H CA 1
ATOM 3103 C C . ASN B 2 205 ? 1.830 34.394 -0.995 1.00 11.83 205 ASN H C 1
ATOM 3104 O O . ASN B 2 205 ? 2.762 34.722 -0.260 1.00 13.77 205 ASN H O 1
ATOM 3109 N N . HIS B 2 206 ? 1.909 34.381 -2.318 1.00 10.41 206 HIS H N 1
ATOM 3110 C CA . HIS B 2 206 ? 3.071 34.886 -3.026 1.00 9.94 206 HIS H CA 1
ATOM 3111 C C . HIS B 2 206 ? 2.603 36.016 -3.921 1.00 12.42 206 HIS H C 1
ATOM 3112 O O . HIS B 2 206 ? 2.172 35.786 -5.059 1.00 14.30 206 HIS H O 1
ATOM 3119 N N . LYS B 2 207 ? 2.675 37.238 -3.395 1.00 15.06 207 LYS H N 1
ATOM 3120 C CA . LYS B 2 207 ? 2.142 38.406 -4.111 1.00 16.78 207 LYS H CA 1
ATOM 3121 C C . LYS B 2 207 ? 2.761 38.648 -5.496 1.00 16.67 207 LYS H C 1
ATOM 3122 O O . LYS B 2 207 ? 2.031 38.954 -6.442 1.00 17.61 207 LYS H O 1
ATOM 3128 N N . PRO B 2 208 ? 4.099 38.493 -5.636 1.00 18.35 208 PRO H N 1
ATOM 3129 C CA . PRO B 2 208 ? 4.692 38.764 -6.954 1.00 18.20 208 PRO H CA 1
ATOM 3130 C C . PRO B 2 208 ? 4.100 37.978 -8.135 1.00 17.95 208 PRO H C 1
ATOM 3131 O O . PRO B 2 208 ? 4.070 38.495 -9.253 1.00 20.75 208 PRO H O 1
ATOM 3135 N N . SER B 2 209 ? 3.618 36.758 -7.895 1.00 15.47 209 SER H N 1
ATOM 3136 C CA . SER B 2 209 ? 3.050 35.925 -8.963 1.00 14.40 209 SER H CA 1
ATOM 3137 C C . SER B 2 209 ? 1.527 35.801 -8.881 1.00 14.77 209 SER H C 1
ATOM 3138 O O . SER B 2 209 ? 0.915 35.044 -9.651 1.00 17.81 209 SER H O 1
ATOM 3141 N N . ASN B 2 210 ? 0.938 36.534 -7.939 1.00 14.94 210 ASN H N 1
ATOM 3142 C CA . ASN B 2 210 ? -0.483 36.431 -7.609 1.00 19.61 210 ASN H CA 1
ATOM 3143 C C . ASN B 2 210 ? -0.902 34.982 -7.346 1.00 21.20 210 ASN H C 1
ATOM 3144 O O . ASN B 2 210 ? -1.917 34.518 -7.864 1.00 19.74 210 ASN H O 1
ATOM 3149 N N . THR B 2 211 ? -0.101 34.272 -6.550 1.00 15.96 211 THR H N 1
ATOM 3150 C CA . THR B 2 211 ? -0.365 32.867 -6.215 1.00 14.17 211 THR H CA 1
ATOM 3151 C C . THR B 2 211 ? -0.723 32.743 -4.738 1.00 13.73 211 THR H C 1
ATOM 3152 O O . THR B 2 211 ? 0.121 32.963 -3.862 1.00 14.93 211 THR H O 1
ATOM 3156 N N . LYS B 2 212 ? -1.977 32.382 -4.472 1.00 11.02 212 LYS H N 1
ATOM 3157 C CA . LYS B 2 212 ? -2.467 32.212 -3.107 1.00 12.77 212 LYS H CA 1
ATOM 3158 C C . LYS B 2 212 ? -2.973 30.774 -2.971 1.00 12.62 212 LYS H C 1
ATOM 3159 O O . LYS B 2 212 ? -3.759 30.315 -3.799 1.00 11.29 212 LYS H O 1
ATOM 3165 N N . VAL B 2 213 ? -2.508 30.072 -1.937 1.00 10.86 213 VAL H N 1
ATOM 3166 C CA . VAL B 2 213 ? -2.779 28.642 -1.775 1.00 12.00 213 VAL H CA 1
ATOM 3167 C C . VAL B 2 213 ? -3.136 28.318 -0.326 1.00 13.87 213 VAL H C 1
ATOM 3168 O O . VAL B 2 213 ? -2.489 28.806 0.604 1.00 14.66 213 VAL H O 1
ATOM 3172 N N . ASP B 2 214 ? -4.173 27.498 -0.150 1.00 13.21 214 ASP H N 1
ATOM 3173 C CA . ASP B 2 214 ? -4.515 26.923 1.151 1.00 13.93 214 ASP H CA 1
ATOM 3174 C C . ASP B 2 214 ? -4.312 25.415 1.092 1.00 14.40 214 ASP H C 1
ATOM 3175 O O . ASP B 2 214 ? -4.879 24.742 0.232 1.00 15.84 214 ASP H O 1
ATOM 3180 N N . LYS B 2 215 ? -3.502 24.893 2.005 1.00 12.80 215 LYS H N 1
ATOM 3181 C CA . LYS B 2 215 ? -3.223 23.464 2.043 1.00 12.24 215 LYS H CA 1
ATOM 3182 C C . LYS B 2 215 ? -3.651 22.879 3.376 1.00 13.51 215 LYS H C 1
ATOM 3183 O O . LYS B 2 215 ? -3.084 23.214 4.422 1.00 11.99 215 LYS H O 1
ATOM 3189 N N . LYS B 2 216 ? -4.648 21.999 3.334 1.00 12.64 216 LYS H N 1
ATOM 3190 C CA . LYS B 2 216 ? -5.038 21.243 4.521 1.00 12.55 216 LYS H CA 1
ATOM 3191 C C . LYS B 2 216 ? -4.014 20.143 4.755 1.00 13.27 216 LYS H C 1
ATOM 3192 O O . LYS B 2 216 ? -3.678 19.392 3.835 1.00 15.03 216 LYS H O 1
ATOM 3198 N N . VAL B 2 217 ? -3.510 20.064 5.984 1.00 9.74 217 VAL H N 1
ATOM 3199 C CA . VAL B 2 217 ? -2.489 19.077 6.331 1.00 11.55 217 VAL H CA 1
ATOM 3200 C C . VAL B 2 217 ? -3.040 18.116 7.377 1.00 12.72 217 VAL H C 1
ATOM 3201 O O . VAL B 2 217 ? -3.475 18.537 8.444 1.00 14.11 217 VAL H O 1
ATOM 3205 N N . GLU B 2 218 ? -3.033 16.826 7.059 1.00 15.74 218 GLU H N 1
ATOM 3206 C CA . GLU B 2 218 ? -3.500 15.808 8.004 1.00 18.18 218 GLU H CA 1
ATOM 3207 C C . GLU B 2 218 ? -2.685 14.519 7.874 1.00 16.81 218 GLU H C 1
ATOM 3208 O O . GLU B 2 218 ? -1.902 14.381 6.926 1.00 15.18 218 GLU H O 1
ATOM 3214 N N . PRO B 2 219 ? -2.838 13.579 8.834 1.00 22.61 219 PRO H N 1
ATOM 3215 C CA . PRO B 2 219 ? -2.154 12.288 8.696 1.00 27.17 219 PRO H CA 1
ATOM 3216 C C . PRO B 2 219 ? -2.514 11.594 7.379 1.00 27.39 219 PRO H C 1
ATOM 3217 O O . PRO B 2 219 ? -3.680 11.600 6.975 1.00 27.21 219 PRO H O 1
ATOM 3221 N N . LYS B 2 220 ? -1.514 11.018 6.714 1.00 34.01 220 LYS H N 1
ATOM 3222 C CA . LYS B 2 220 ? -1.712 10.387 5.403 1.00 41.87 220 LYS H CA 1
ATOM 3223 C C . LYS B 2 220 ? -2.339 8.996 5.502 1.00 49.54 220 LYS H C 1
ATOM 3224 O O . LYS B 2 220 ? -2.463 8.428 6.588 1.00 50.31 220 LYS H O 1
#

Solvent-accessible surface area: 19422 Å² total; per-residue (Å²): 132,10,80,8,77,5,56,53,50,75,31,36,30,38,69,26,76,152,0,70,0,42,1,153,5,75,102,79,7,65,38,65,97,0,0,0,0,17,18,66,94,90,102,27,4,115,13,2,0,88,20,3,68,44,102,12,128,72,20,48,119,54,4,46,10,68,35,75,26,46,70,5,33,0,19,0,40,162,2,74,88,93,2,28,6,42,0,10,0,0,0,20,43,62,103,28,13,18,23,2,99,9,0,67,2,11,30,102,78,105,81,21,42,9,60,10,38,22,4,53,14,17,118,94,2,21,175,88,33,42,0,3,0,0,0,0,0,7,57,0,9,16,107,123,30,134,27,35,5,45,9,61,132,56,117,43,108,83,52,50,70,85,17,21,18,118,34,40,115,192,56,17,6,2,0,3,8,2,19,0,50,22,50,69,60,69,9,82,156,68,110,44,0,9,0,34,0,60,10,133,30,34,129,69,75,43,69,87,65,33,88,85,115,120,30,100,11,83,8,36,53,79,46,74,51,78,62,46,69,74,16,105,0,29,0,112,4,47,57,42,58,9,54,64,73,64,0,0,0,0,37,22,55,95,90,132,18,11,52,21,1,0,17,1,64,3,18,102,56,51,38,138,53,13,90,90,12,111,70,103,11,67,6,32,23,53,119,96,90,31,8,0,36,0,61,11,102,64,3,115,58,75,16,33,0,51,1,7,0,0,17,57,51,21,20,0,37,76,32,0,103,11,1,81,0,19,5,21,96,14,66,81,82,19,10,47,9,14,26,5,23,4,140,98,90,10,4,0,0,0,5,0,12,37,1,6,11,85,92,18,69,29,41,2,34,101,41,93,34,103,92,35,40,26,58,3,67,23,26,96,27,132,75,17,28,23,9,15,5,0,0,0,29,8,81,50,102,18,33,78,126,92,61,12,51,0,28,1,30,0,141,60,33,143,34,157,44,99,54,105,3,97,61,139